Protein AF-A0A545SA65-F1 (afdb_monomer_lite)

Foldseek 3Di:
DPPLPDAFEEEEEAQEPLRVLLVVLLCVLPLSRYQAEYEHLAQWHYFQQVCLLCCLLVVDPRVVGHPDGPVNCVVSNHHYHHNWHWDAAAQVQQWTAIPVGDIDHGQAYEYAPAWAFDQDPAACCPFAQHDARTDVVNSVSLLVCLVPHAEEEEEALEQVSLS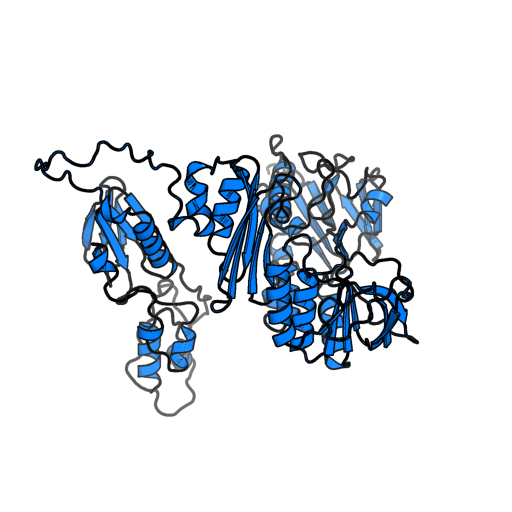NQLSSVSSHHQYEYEHQALFHPVQFDDPVQRVLVVVVSVVSRYHYDYNKAFHHQDDDRHGFKTKIWHDQDPVDDPDDPDDPPDDTDIDIGTHRHYYYRPDIAAPAPRVVNNVWDDDSAQEAEQLQATVRNRYGYAAQRYDYPNDGDPDVVLSSLRSNSNSCVSSVNPPRTDPDDDPDWDQGQRPNKTKTKDARQPQPPQWDWDWDDDVVLSWIKIFIDHPQATGIIMITRDCPQRVVNVVSNVVRPRCVVQVVQVRVHDLRGDPDDPDPDPPPPDDDDDDDDDDAAFEEEEAAFEPQSVVVVVVCVSVVVLVRHAAEYEHLAQDGYFAQVCLVCVVVVDDPVNRDPDDPCVCVVSVHHYHYNWHFDDADPVQQWTATPVGDTDHGPHYHYPHDDADDDPPDVPLDDPPDDRDDDPQQDDDDDPDDDDDSVVVSNVDADDRDVVSVVSVVVRVD

Structure (mmCIF, N/CA/C/O backbone):
data_AF-A0A545SA65-F1
#
_entry.id   AF-A0A545SA65-F1
#
loop_
_atom_site.group_PDB
_atom_site.id
_atom_site.type_symbol
_atom_site.label_atom_id
_atom_site.label_alt_id
_atom_site.label_comp_id
_atom_site.label_asym_id
_atom_site.label_entity_id
_atom_site.label_seq_id
_atom_site.pdbx_PDB_ins_code
_atom_site.Cartn_x
_atom_site.Cartn_y
_atom_site.Cartn_z
_atom_site.occupancy
_atom_site.B_iso_or_equiv
_atom_site.auth_seq_id
_atom_site.auth_comp_id
_atom_site.auth_asym_id
_atom_site.auth_atom_id
_atom_site.pdbx_PDB_model_num
ATOM 1 N N . MET A 1 1 ? -39.501 -15.603 25.870 1.00 40.53 1 MET A N 1
ATOM 2 C CA . MET A 1 1 ? -38.444 -14.652 25.469 1.00 40.53 1 MET A CA 1
ATOM 3 C C . MET A 1 1 ? -37.123 -15.249 25.916 1.00 40.53 1 MET A C 1
ATOM 5 O O . MET A 1 1 ? -36.915 -15.347 27.114 1.00 40.53 1 MET A O 1
ATOM 9 N N . LYS A 1 2 ? -36.313 -15.786 24.993 1.00 40.50 2 LYS A N 1
ATOM 10 C CA . LYS A 1 2 ? -34.945 -16.221 25.317 1.00 40.50 2 LYS A CA 1
ATOM 11 C C . LYS A 1 2 ? -34.132 -14.959 25.614 1.00 40.50 2 LYS A C 1
ATOM 13 O O . LYS A 1 2 ? -34.199 -14.035 24.806 1.00 40.50 2 LYS A O 1
ATOM 18 N N . ASP A 1 3 ? -33.434 -14.923 26.746 1.00 43.12 3 ASP A N 1
ATOM 19 C CA . ASP A 1 3 ? -32.449 -13.887 27.070 1.00 43.12 3 ASP A CA 1
ATOM 20 C C . ASP A 1 3 ? -31.506 -13.718 25.877 1.00 43.12 3 ASP A C 1
ATOM 22 O O . ASP A 1 3 ? -30.729 -14.616 25.544 1.00 43.12 3 ASP A O 1
ATOM 26 N N . ARG A 1 4 ? -31.624 -12.590 25.175 1.00 53.47 4 ARG A N 1
ATOM 27 C CA . ARG A 1 4 ? -30.683 -12.219 24.123 1.00 53.47 4 ARG A CA 1
ATOM 28 C C . ARG A 1 4 ? -29.439 -11.757 24.873 1.00 53.47 4 ARG A C 1
ATOM 30 O O . ARG A 1 4 ? -29.468 -10.687 25.476 1.00 53.47 4 ARG A O 1
ATOM 37 N N . ALA A 1 5 ? -28.407 -12.598 24.928 1.00 63.16 5 ALA A N 1
ATOM 38 C CA . ALA A 1 5 ? -27.134 -12.229 25.538 1.00 63.16 5 ALA A CA 1
ATOM 39 C C . ALA A 1 5 ? -26.707 -10.850 25.002 1.00 63.16 5 ALA A C 1
ATOM 41 O O . ALA A 1 5 ? -26.740 -10.618 23.792 1.00 63.16 5 ALA A O 1
ATOM 42 N N . MET A 1 6 ? -26.399 -9.917 25.906 1.00 82.00 6 MET A N 1
ATOM 43 C CA . MET A 1 6 ? -25.977 -8.561 25.548 1.00 82.00 6 MET A CA 1
ATOM 44 C C . MET A 1 6 ? -24.738 -8.634 24.648 1.00 82.00 6 MET A C 1
ATOM 46 O O . MET A 1 6 ? -23.735 -9.227 25.046 1.00 82.00 6 MET A O 1
ATOM 50 N N . LYS A 1 7 ? -24.810 -8.037 23.449 1.00 91.06 7 LYS A N 1
ATOM 51 C CA . LYS A 1 7 ? -23.665 -7.948 22.531 1.00 91.06 7 LYS A CA 1
ATOM 52 C C . LYS A 1 7 ? -22.521 -7.187 23.209 1.00 91.06 7 LYS A C 1
ATOM 54 O O . LYS A 1 7 ? -22.760 -6.168 23.861 1.00 91.06 7 LYS A O 1
ATOM 59 N N . GLN A 1 8 ? -21.290 -7.662 23.045 1.00 96.62 8 GLN A N 1
ATOM 60 C CA . GLN A 1 8 ? -20.109 -6.953 23.545 1.00 96.62 8 GLN A CA 1
ATOM 61 C C . GLN A 1 8 ? -19.856 -5.692 22.712 1.00 96.62 8 GLN A C 1
ATOM 63 O O . GLN A 1 8 ? -20.129 -5.660 21.516 1.00 96.62 8 GLN A O 1
ATOM 68 N N . ARG A 1 9 ? -19.303 -4.640 23.308 1.00 98.31 9 ARG A N 1
ATOM 69 C CA . ARG A 1 9 ? -18.916 -3.422 22.582 1.00 98.31 9 ARG A CA 1
ATOM 70 C C . ARG A 1 9 ? -17.528 -3.602 21.987 1.00 98.31 9 ARG A C 1
ATOM 72 O O . ARG A 1 9 ? -16.556 -3.750 22.733 1.00 98.31 9 ARG A O 1
ATOM 79 N N . LEU A 1 10 ? -17.439 -3.560 20.664 1.00 98.69 10 LEU A N 1
ATOM 80 C CA . LEU A 1 10 ? -16.177 -3.592 19.935 1.00 98.69 10 LEU A CA 1
ATOM 81 C C . LEU A 1 10 ? -15.942 -2.232 19.289 1.00 98.69 10 LEU A C 1
ATOM 83 O O . LEU A 1 10 ? -16.759 -1.770 18.495 1.00 98.69 10 LEU A O 1
ATOM 87 N N . VAL A 1 11 ? -14.817 -1.605 19.623 1.00 98.88 11 VAL A N 1
ATOM 88 C CA . VAL A 1 11 ? -14.389 -0.369 18.967 1.00 98.88 11 VAL A CA 1
ATOM 89 C C . VAL A 1 11 ? -13.157 -0.636 18.108 1.00 98.88 11 VAL A C 1
ATOM 91 O O . VAL A 1 11 ? -12.195 -1.245 18.571 1.00 98.88 11 VAL A O 1
ATOM 94 N N . VAL A 1 12 ? -13.178 -0.178 16.860 1.00 98.81 12 VAL A N 1
ATOM 95 C CA . VAL A 1 12 ? -12.063 -0.270 15.910 1.00 98.81 12 VAL A CA 1
ATOM 96 C C . VAL A 1 12 ? -11.538 1.138 15.644 1.00 98.81 12 VAL A C 1
ATOM 98 O O . VAL A 1 12 ? -12.274 2.005 15.173 1.00 98.81 12 VAL A O 1
ATOM 101 N N . ILE A 1 13 ? -10.267 1.376 15.964 1.00 98.69 13 ILE A N 1
ATOM 102 C CA . ILE A 1 13 ? -9.577 2.644 15.712 1.00 98.69 13 ILE A CA 1
ATOM 103 C C . ILE A 1 13 ? -8.802 2.517 14.405 1.00 98.69 13 ILE A C 1
ATOM 105 O O . ILE A 1 13 ? -7.748 1.886 14.367 1.00 98.69 13 ILE A O 1
ATOM 109 N N . GLY A 1 14 ? -9.309 3.150 13.356 1.00 97.31 14 GLY A N 1
ATOM 110 C CA . GLY A 1 14 ? -8.767 3.123 12.004 1.00 97.31 14 GLY A CA 1
ATOM 111 C C . GLY A 1 14 ? -9.768 2.533 11.016 1.00 97.31 14 GLY A C 1
ATOM 112 O O . GLY A 1 14 ? -10.135 1.365 11.110 1.00 97.31 14 GLY A O 1
ATOM 113 N N . ASN A 1 15 ? -10.167 3.344 10.033 1.00 96.69 15 ASN A N 1
ATOM 114 C CA . ASN A 1 15 ? -11.094 2.964 8.964 1.00 96.69 15 ASN A CA 1
ATOM 115 C C . ASN A 1 15 ? -10.358 2.538 7.673 1.00 96.69 15 ASN A C 1
ATOM 117 O O . ASN A 1 15 ? -10.772 2.862 6.562 1.00 96.69 15 ASN A O 1
ATOM 121 N N . GLY A 1 16 ? -9.197 1.891 7.818 1.00 95.12 16 GLY A N 1
ATOM 122 C CA . GLY A 1 16 ? -8.347 1.448 6.706 1.00 95.12 16 GLY A CA 1
ATOM 123 C C . GLY A 1 16 ? -8.659 0.024 6.232 1.00 95.12 16 GLY A C 1
ATOM 124 O O . GLY A 1 16 ? -9.406 -0.707 6.877 1.00 95.12 16 GLY A O 1
ATOM 125 N N . MET A 1 17 ? -8.041 -0.391 5.118 1.00 96.06 17 MET A N 1
ATOM 126 C CA . MET A 1 17 ? -8.293 -1.691 4.465 1.00 96.06 17 MET A CA 1
ATOM 127 C C . MET A 1 17 ? -8.157 -2.896 5.413 1.00 96.06 17 MET A C 1
ATOM 129 O O . MET A 1 17 ? -9.016 -3.769 5.412 1.00 96.06 17 MET A O 1
ATOM 133 N N . ALA A 1 18 ? -7.114 -2.942 6.251 1.00 96.50 18 ALA A N 1
ATOM 134 C CA . ALA A 1 18 ? -6.888 -4.069 7.165 1.00 96.50 18 ALA A CA 1
ATOM 135 C C . ALA A 1 18 ? -7.955 -4.157 8.273 1.00 96.50 18 ALA A C 1
ATOM 137 O O . ALA A 1 18 ? -8.490 -5.232 8.543 1.00 96.50 18 ALA A O 1
ATOM 138 N N . GLY A 1 19 ? -8.299 -3.017 8.883 1.00 97.31 19 GLY A N 1
ATOM 139 C CA . GLY A 1 19 ? -9.345 -2.945 9.905 1.00 97.31 19 GLY A CA 1
ATOM 140 C C . GLY A 1 19 ? -10.706 -3.344 9.342 1.00 97.31 19 GLY A C 1
ATOM 141 O O . GLY A 1 19 ? -11.385 -4.187 9.923 1.00 97.31 19 GLY A O 1
ATOM 142 N N . MET A 1 20 ? -11.068 -2.813 8.173 1.00 97.62 20 MET A N 1
ATOM 143 C CA . MET A 1 20 ? -12.355 -3.119 7.550 1.00 97.62 20 MET A CA 1
ATOM 144 C C . MET A 1 20 ? -12.441 -4.548 7.032 1.00 97.62 20 MET A C 1
ATOM 146 O O . MET A 1 20 ? -13.456 -5.199 7.247 1.00 97.62 20 MET A O 1
ATOM 150 N N . ARG A 1 21 ? -11.356 -5.108 6.494 1.00 97.75 21 ARG A N 1
ATOM 151 C CA . ARG A 1 21 ? -11.306 -6.534 6.161 1.00 97.75 21 ARG A CA 1
ATOM 152 C C . ARG A 1 21 ? -11.561 -7.433 7.373 1.00 97.75 21 ARG A C 1
ATOM 154 O O . ARG A 1 21 ? -12.238 -8.460 7.258 1.00 97.75 21 ARG A O 1
ATOM 161 N N . MET A 1 22 ? -10.996 -7.075 8.526 1.00 98.50 22 MET A N 1
ATOM 162 C CA . MET A 1 22 ? -11.230 -7.804 9.773 1.00 98.50 22 MET A CA 1
ATOM 163 C C . MET A 1 22 ? -12.705 -7.697 10.171 1.00 98.50 22 MET A C 1
ATOM 165 O O . MET A 1 22 ? -13.320 -8.719 10.470 1.00 98.50 22 MET A O 1
ATOM 169 N N . VAL A 1 23 ? -13.295 -6.499 10.083 1.00 98.38 23 VAL A N 1
ATOM 170 C CA . VAL A 1 23 ? -14.724 -6.259 10.348 1.00 98.38 23 VAL A CA 1
ATOM 171 C C . VAL A 1 23 ? -15.619 -7.086 9.420 1.00 98.38 23 VAL A C 1
ATOM 173 O O . VAL A 1 23 ? -16.479 -7.806 9.918 1.00 98.38 23 VAL A O 1
ATOM 176 N N . GLU A 1 24 ? -15.398 -7.062 8.102 1.00 97.38 24 GLU A N 1
ATOM 177 C CA . GLU A 1 24 ? -16.138 -7.883 7.129 1.00 97.38 24 GLU A CA 1
ATOM 178 C C . GLU A 1 24 ? -16.101 -9.369 7.502 1.00 97.38 24 GLU A C 1
ATOM 180 O O . GLU A 1 24 ? -17.108 -10.078 7.465 1.00 97.38 24 GLU A O 1
ATOM 185 N N . THR A 1 25 ? -14.910 -9.857 7.848 1.00 98.00 25 THR A N 1
ATOM 186 C CA . THR A 1 25 ? -14.701 -11.266 8.175 1.00 98.00 25 THR A CA 1
ATOM 187 C C . THR A 1 25 ? -15.383 -11.618 9.491 1.00 98.00 25 THR A C 1
ATOM 189 O O . THR A 1 25 ? -16.042 -12.653 9.579 1.00 98.00 25 THR A O 1
ATOM 192 N N . LEU A 1 26 ? -15.309 -10.738 10.487 1.00 98.25 26 LEU A N 1
ATOM 193 C CA . LEU A 1 26 ? -15.972 -10.919 11.771 1.00 98.25 26 LEU A CA 1
ATOM 194 C C . LEU A 1 26 ? -17.498 -10.904 11.637 1.00 98.25 26 LEU A C 1
ATOM 196 O O . LEU A 1 26 ? -18.154 -11.746 12.243 1.00 98.25 26 LEU A O 1
ATOM 200 N N . LEU A 1 27 ? -18.067 -10.021 10.811 1.00 96.88 27 LEU A N 1
ATOM 201 C CA . LEU A 1 27 ? -19.507 -10.002 10.530 1.00 96.88 27 LEU A CA 1
ATOM 202 C C . LEU A 1 27 ? -19.986 -11.323 9.913 1.00 96.88 27 LEU A C 1
ATOM 204 O O . LEU A 1 27 ? -21.069 -11.794 10.254 1.00 96.88 27 LEU A O 1
ATOM 208 N N . ARG A 1 28 ? -19.175 -11.961 9.056 1.00 97.19 28 ARG A N 1
ATOM 209 C CA . ARG A 1 28 ? -19.490 -13.292 8.505 1.00 97.19 28 ARG A CA 1
ATOM 210 C C . ARG A 1 28 ? -19.399 -14.404 9.551 1.00 97.19 28 ARG A C 1
ATOM 212 O O . ARG A 1 28 ? -20.222 -15.314 9.536 1.00 97.19 28 ARG A O 1
ATOM 219 N N . LEU A 1 29 ? -18.394 -14.360 10.426 1.00 97.06 29 LEU A N 1
ATOM 220 C CA . LEU A 1 29 ? -18.131 -15.422 11.405 1.00 97.06 29 LEU A CA 1
ATOM 221 C C . LEU A 1 29 ? -19.031 -15.334 12.647 1.00 97.06 29 LEU A C 1
ATOM 223 O O . LEU A 1 29 ? -19.422 -16.362 13.196 1.00 97.06 29 LEU A O 1
ATOM 227 N N . ALA A 1 30 ? -19.343 -14.121 13.104 1.00 95.50 30 ALA A N 1
ATOM 228 C CA . ALA A 1 30 ? -20.047 -13.863 14.356 1.00 95.50 30 ALA A CA 1
ATOM 229 C C . ALA A 1 30 ? -20.927 -12.589 14.281 1.00 95.50 30 ALA A C 1
ATOM 231 O O . ALA A 1 30 ? -20.698 -11.634 15.031 1.00 95.50 30 ALA A O 1
ATOM 232 N N . PRO A 1 31 ? -21.977 -12.569 13.433 1.00 93.25 31 PRO A N 1
ATOM 233 C CA . PRO A 1 31 ? -22.800 -11.375 13.161 1.00 93.25 31 PRO A CA 1
ATOM 234 C C . PRO A 1 31 ? -23.496 -10.794 14.404 1.00 93.25 31 PRO A C 1
ATOM 236 O O . PRO A 1 31 ? -23.826 -9.609 14.469 1.00 93.25 31 PRO A O 1
ATOM 239 N N . ASP A 1 32 ? -23.722 -11.628 15.421 1.00 92.00 32 ASP A N 1
ATOM 240 C CA . ASP A 1 32 ? -24.424 -11.247 16.643 1.00 92.00 32 ASP A CA 1
ATOM 241 C C . ASP A 1 32 ? -23.532 -11.077 17.876 1.00 92.00 32 ASP A C 1
ATOM 243 O O . ASP A 1 32 ? -24.052 -10.798 18.954 1.00 92.00 32 ASP A O 1
ATOM 247 N N . ALA A 1 33 ? -22.208 -11.192 17.744 1.00 93.94 33 ALA A N 1
ATOM 248 C CA . ALA A 1 33 ? -21.308 -11.105 18.895 1.00 93.94 33 ALA A CA 1
ATOM 249 C C . ALA A 1 33 ? -21.114 -9.670 19.416 1.00 93.94 33 ALA A C 1
ATOM 251 O O . ALA A 1 33 ? -20.970 -9.475 20.628 1.00 93.94 33 ALA A O 1
ATOM 252 N N . TYR A 1 34 ? -21.142 -8.669 18.525 1.00 97.69 34 TYR A N 1
ATOM 253 C CA . TYR A 1 34 ? -20.690 -7.314 18.845 1.00 97.69 34 TYR A CA 1
ATOM 254 C C . TYR A 1 34 ? -21.652 -6.194 18.438 1.00 97.69 34 TYR A C 1
ATOM 256 O O . TYR A 1 34 ? -22.333 -6.268 17.417 1.00 97.69 34 TYR A O 1
ATOM 264 N N . THR A 1 35 ? -21.652 -5.122 19.231 1.00 97.69 35 THR A N 1
ATOM 265 C CA . THR A 1 35 ? -22.094 -3.784 18.825 1.00 97.69 35 THR A CA 1
ATOM 266 C C . THR A 1 35 ? -20.876 -3.023 18.295 1.00 97.69 35 THR A C 1
ATOM 268 O O . THR A 1 35 ? -19.938 -2.749 19.048 1.00 97.69 35 THR A O 1
ATOM 271 N N . MET A 1 36 ? -20.904 -2.773 16.982 1.00 98.06 36 MET A N 1
ATOM 272 C CA . MET A 1 36 ? -19.879 -2.177 16.113 1.00 98.06 36 MET A CA 1
ATOM 273 C C . MET A 1 36 ? -19.651 -0.668 16.304 1.00 98.06 36 MET A C 1
ATOM 275 O O . MET A 1 36 ? -20.577 0.094 16.027 1.00 98.06 36 MET A O 1
ATOM 279 N N . THR A 1 37 ? -18.454 -0.186 16.653 1.00 98.62 37 THR A N 1
ATOM 280 C CA . THR A 1 37 ? -18.077 1.219 16.388 1.00 98.62 37 THR A CA 1
ATOM 281 C C . THR A 1 37 ? -16.729 1.310 15.683 1.00 98.62 37 THR A C 1
ATOM 283 O O . THR A 1 37 ? -15.742 0.757 16.160 1.00 98.62 37 THR A O 1
ATOM 286 N N . VAL A 1 38 ? -16.673 2.033 14.567 1.00 98.62 38 VAL A N 1
ATOM 287 C CA . VAL A 1 38 ? -15.447 2.315 13.808 1.00 98.62 38 VAL A CA 1
ATOM 288 C C . VAL A 1 38 ? -15.162 3.809 13.886 1.00 98.62 38 VAL A C 1
ATOM 290 O O . VAL A 1 38 ? -16.056 4.627 13.685 1.00 98.62 38 VAL A O 1
ATOM 293 N N . ILE A 1 39 ? -13.919 4.174 14.188 1.00 98.38 39 ILE A N 1
ATOM 294 C CA . ILE A 1 39 ? -13.473 5.568 14.277 1.00 98.38 39 ILE A CA 1
ATOM 295 C C . ILE A 1 39 ? -12.325 5.766 13.293 1.00 98.38 39 ILE A C 1
ATOM 297 O O . ILE A 1 39 ? -11.331 5.042 13.360 1.00 98.38 39 ILE A O 1
ATOM 301 N N . GLY A 1 40 ? -12.445 6.728 12.382 1.00 96.56 40 GLY A N 1
ATOM 302 C CA . GLY A 1 40 ? -11.424 7.041 11.383 1.00 96.56 40 GLY A CA 1
ATOM 303 C C . GLY A 1 40 ? -11.158 8.538 11.311 1.00 96.56 40 GLY A C 1
ATOM 304 O O . GLY A 1 40 ? -12.096 9.328 11.303 1.00 96.56 40 GLY A O 1
ATOM 305 N N . SER A 1 41 ? -9.883 8.921 11.219 1.00 95.69 41 SER A N 1
ATOM 306 C CA . SER A 1 41 ? -9.470 10.329 11.146 1.00 95.69 41 SER A CA 1
ATOM 307 C C . SER A 1 41 ? -9.806 10.992 9.810 1.00 95.69 41 SER A C 1
ATOM 309 O O . SER A 1 41 ? -9.902 12.209 9.748 1.00 95.69 41 SER A O 1
ATOM 311 N N . GLU A 1 42 ? -9.995 10.211 8.745 1.00 95.00 42 GLU A N 1
ATOM 312 C CA . GLU A 1 42 ? -10.393 10.728 7.433 1.00 95.00 42 GLU A CA 1
ATOM 313 C C . GLU A 1 42 ? -11.923 10.920 7.375 1.00 95.00 42 GLU A C 1
ATOM 315 O O . GLU A 1 42 ? -12.661 10.047 7.850 1.00 95.00 42 GLU A O 1
ATOM 320 N N . PRO A 1 43 ? -12.437 12.023 6.795 1.00 92.94 43 PRO A N 1
ATOM 321 C CA . PRO A 1 43 ? -13.865 12.363 6.779 1.00 92.94 43 PRO A CA 1
ATOM 322 C C . PRO A 1 43 ? -14.642 11.614 5.680 1.00 92.94 43 PRO A C 1
ATOM 324 O O . PRO A 1 43 ? -15.452 12.198 4.964 1.00 92.94 43 PRO A O 1
ATOM 327 N N . ARG A 1 44 ? -14.362 10.320 5.496 1.00 90.81 44 ARG A N 1
ATOM 328 C CA . ARG A 1 44 ? -14.860 9.511 4.374 1.00 90.81 44 ARG A CA 1
ATOM 329 C C . ARG A 1 44 ? -14.984 8.025 4.733 1.00 90.81 44 ARG A C 1
ATOM 331 O O . ARG A 1 44 ? -14.473 7.570 5.759 1.00 90.81 44 ARG A O 1
ATOM 338 N N . GLY A 1 45 ? -15.688 7.284 3.874 1.00 91.06 45 GLY A N 1
ATOM 339 C CA . GLY A 1 45 ? -15.787 5.822 3.933 1.00 91.06 45 GLY A CA 1
ATOM 340 C C . GLY A 1 45 ? -14.442 5.123 3.701 1.00 91.06 45 GLY A C 1
ATOM 341 O O . GLY A 1 45 ? -13.404 5.764 3.520 1.00 91.06 45 GLY A O 1
ATOM 342 N N . ASN A 1 46 ? -14.450 3.793 3.719 1.00 94.69 46 ASN A N 1
ATOM 343 C CA . ASN A 1 46 ? -13.246 3.001 3.486 1.00 94.69 46 ASN A CA 1
ATOM 344 C C . ASN A 1 46 ? -12.967 2.846 1.987 1.00 94.69 46 ASN A C 1
ATOM 346 O O . ASN A 1 46 ? -13.877 2.613 1.195 1.00 94.69 46 ASN A O 1
ATOM 350 N N . TYR A 1 47 ? -11.696 2.932 1.601 1.00 95.88 47 TYR A N 1
ATOM 351 C CA . TYR A 1 47 ? -11.270 2.860 0.208 1.00 95.88 47 TYR A CA 1
ATOM 352 C C . TYR A 1 47 ? -9.938 2.124 0.047 1.00 95.88 47 TYR A C 1
ATOM 354 O O . TYR A 1 47 ? -9.158 1.949 0.992 1.00 95.88 47 TYR A O 1
ATOM 362 N N . ASN A 1 48 ? -9.676 1.688 -1.180 1.00 94.94 48 ASN A N 1
ATOM 363 C CA . ASN A 1 48 ? -8.450 1.028 -1.576 1.00 94.94 48 ASN A CA 1
ATOM 364 C C . ASN A 1 48 ? -7.344 2.060 -1.823 1.00 94.94 48 ASN A C 1
ATOM 366 O O . ASN A 1 48 ? -7.214 2.623 -2.910 1.00 94.94 48 ASN A O 1
ATOM 370 N N . ARG A 1 49 ? -6.510 2.268 -0.803 1.00 93.19 49 ARG A N 1
ATOM 371 C CA . ARG A 1 49 ? -5.401 3.235 -0.808 1.00 93.19 49 ARG A CA 1
ATOM 372 C C . ARG A 1 49 ? -4.355 2.974 -1.900 1.00 93.19 49 ARG A C 1
ATOM 374 O O . ARG A 1 49 ? -3.672 3.900 -2.317 1.00 93.19 49 ARG A O 1
ATOM 381 N N . ILE A 1 50 ? -4.246 1.740 -2.392 1.00 89.88 50 ILE A N 1
ATOM 382 C CA . ILE A 1 50 ? -3.319 1.363 -3.475 1.00 89.88 50 ILE A CA 1
ATOM 383 C C . ILE A 1 50 ? -3.717 2.048 -4.788 1.00 89.88 50 ILE A C 1
ATOM 385 O O . ILE A 1 50 ? -2.872 2.326 -5.632 1.00 89.88 50 ILE A O 1
ATOM 389 N N . LEU A 1 51 ? -5.006 2.354 -4.958 1.00 93.06 51 LEU A N 1
ATOM 390 C CA . LEU A 1 51 ? -5.527 2.983 -6.167 1.00 93.06 51 LEU A CA 1
ATOM 391 C C . LEU A 1 51 ? -5.374 4.512 -6.178 1.00 93.06 51 LEU A C 1
ATOM 393 O O . LEU A 1 51 ? -5.751 5.137 -7.166 1.00 93.06 51 LEU A O 1
ATOM 397 N N . LEU A 1 52 ? -4.786 5.121 -5.140 1.00 95.31 52 LEU A N 1
ATOM 398 C CA . LEU A 1 52 ? -4.556 6.568 -5.111 1.00 95.31 52 LEU A CA 1
ATOM 399 C C . LEU A 1 52 ? -3.546 7.036 -6.168 1.00 95.31 52 LEU A C 1
ATOM 401 O O . LEU A 1 52 ? -3.704 8.136 -6.687 1.00 95.31 52 LEU A O 1
ATOM 405 N N . SER A 1 53 ? -2.557 6.216 -6.541 1.00 92.75 53 SER A N 1
ATOM 406 C CA . SER A 1 53 ? -1.639 6.539 -7.645 1.00 92.75 53 SER A CA 1
ATOM 407 C C . SER A 1 53 ? -2.386 6.704 -8.988 1.00 92.75 53 SER A C 1
ATOM 409 O O . SER A 1 53 ? -2.253 7.760 -9.610 1.00 92.75 53 SER A O 1
ATOM 411 N N . PRO A 1 54 ? -3.246 5.753 -9.417 1.00 92.50 54 PRO A N 1
ATOM 412 C CA . PRO A 1 54 ? -4.156 5.954 -10.550 1.00 92.50 54 PRO A CA 1
ATOM 413 C C . PRO A 1 54 ? -5.081 7.174 -10.434 1.00 92.50 54 PRO A C 1
ATOM 415 O O . PRO A 1 54 ? -5.308 7.860 -11.430 1.00 92.50 54 PRO A O 1
ATOM 418 N N . VAL A 1 55 ? -5.606 7.477 -9.239 1.00 96.19 55 VAL A N 1
ATOM 419 C CA . VAL A 1 55 ? -6.448 8.674 -9.029 1.00 96.19 55 VAL A CA 1
ATOM 420 C C . VAL A 1 55 ? -5.642 9.951 -9.267 1.00 96.19 55 VAL A C 1
ATOM 422 O O . VAL A 1 55 ? -6.058 10.834 -10.024 1.00 96.19 55 VAL A O 1
ATOM 425 N N . LEU A 1 56 ? -4.439 10.032 -8.698 1.00 96.94 56 LEU A N 1
ATOM 426 C CA . LEU A 1 56 ? -3.523 11.141 -8.937 1.00 96.94 56 LEU A CA 1
ATOM 427 C C . LEU A 1 56 ? -3.188 11.268 -10.429 1.00 96.94 56 LEU A C 1
ATOM 429 O O . LEU A 1 56 ? -3.203 12.379 -10.955 1.00 96.94 56 LEU A O 1
ATOM 433 N N . ALA A 1 57 ? -2.973 10.155 -11.134 1.00 93.69 57 ALA A N 1
ATOM 434 C CA . ALA A 1 57 ? -2.702 10.144 -12.574 1.00 93.69 57 ALA A CA 1
ATOM 435 C C . ALA A 1 57 ? -3.920 10.535 -13.435 1.00 93.69 57 ALA A C 1
ATOM 437 O O . ALA A 1 57 ? -3.748 10.937 -14.584 1.00 93.69 57 ALA A O 1
ATOM 438 N N . GLY A 1 58 ? -5.136 10.469 -12.882 1.00 93.69 58 GLY A N 1
ATOM 439 C CA . GLY A 1 58 ? -6.387 10.712 -13.610 1.00 93.69 58 GLY A CA 1
ATOM 440 C C . GLY A 1 58 ? -6.883 9.503 -14.400 1.00 93.69 58 GLY A C 1
ATOM 441 O O . GLY A 1 58 ? -7.696 9.659 -15.302 1.00 93.69 58 GLY A O 1
ATOM 442 N N . GLU A 1 59 ? -6.385 8.310 -14.076 1.00 92.19 59 GLU A N 1
ATOM 443 C CA . GLU A 1 59 ? -6.792 7.035 -14.683 1.00 92.19 59 GLU A CA 1
ATOM 444 C C . GLU A 1 59 ? -8.019 6.427 -13.986 1.00 92.19 59 GLU A C 1
ATOM 446 O O . GLU A 1 59 ? -8.675 5.543 -14.535 1.00 92.19 59 GLU A O 1
ATOM 451 N N . LYS A 1 60 ? -8.315 6.876 -12.761 1.00 93.12 60 LYS A N 1
ATOM 452 C CA . LYS A 1 60 ? -9.469 6.458 -11.960 1.00 93.12 60 LYS A CA 1
ATOM 453 C C . LYS A 1 60 ? -10.096 7.647 -11.254 1.00 93.12 60 LYS A C 1
ATOM 455 O O . LYS A 1 60 ? -9.382 8.552 -10.819 1.00 93.12 60 LYS A O 1
ATOM 460 N N . GLU A 1 61 ? -11.405 7.590 -11.059 1.00 94.75 61 GLU A N 1
ATOM 461 C CA . GLU A 1 61 ? -12.086 8.494 -10.140 1.00 94.75 61 GLU A CA 1
ATOM 462 C C . GLU A 1 61 ? -11.947 7.977 -8.704 1.00 94.75 61 GLU A C 1
ATOM 464 O O . GLU A 1 61 ? -11.849 6.771 -8.464 1.00 94.75 61 GLU A O 1
ATOM 469 N N . PHE A 1 62 ? -11.958 8.875 -7.713 1.00 94.00 62 PHE A N 1
ATOM 470 C CA . PHE A 1 62 ? -11.871 8.460 -6.305 1.00 94.00 62 PHE A CA 1
ATOM 471 C C . PHE A 1 62 ? -13.018 7.514 -5.911 1.00 94.00 62 PHE A C 1
ATOM 473 O O . PHE A 1 62 ? -12.803 6.567 -5.152 1.00 94.00 62 PHE A O 1
ATOM 480 N N . ALA A 1 63 ? -14.214 7.728 -6.465 1.00 93.56 63 ALA A N 1
ATOM 481 C CA . ALA A 1 63 ? -15.380 6.882 -6.222 1.00 93.56 63 ALA A CA 1
ATOM 482 C C . ALA A 1 63 ? -15.121 5.401 -6.563 1.00 93.56 63 ALA A C 1
ATOM 484 O O . ALA A 1 63 ? -15.564 4.527 -5.822 1.00 93.56 63 ALA A O 1
ATOM 485 N N . ASP A 1 64 ? -14.315 5.116 -7.593 1.00 93.06 64 ASP A N 1
ATOM 486 C CA . ASP A 1 64 ? -13.948 3.750 -8.003 1.00 93.06 64 ASP A CA 1
ATOM 487 C C . ASP A 1 64 ? -12.995 3.057 -7.018 1.00 93.06 64 ASP A C 1
ATOM 489 O O . ASP A 1 64 ? -12.656 1.881 -7.181 1.00 93.06 64 ASP A O 1
ATOM 493 N N . THR A 1 65 ? -12.495 3.792 -6.024 1.00 94.00 65 THR A N 1
ATOM 494 C CA . THR A 1 65 ? -11.616 3.257 -4.981 1.00 94.00 65 THR A CA 1
ATOM 495 C C . THR A 1 65 ? -12.375 2.876 -3.716 1.00 94.00 65 THR A C 1
ATOM 497 O O . THR A 1 65 ? -11.808 2.168 -2.882 1.00 94.00 65 THR A O 1
ATOM 500 N N . LEU A 1 66 ? -13.629 3.318 -3.556 1.00 94.56 66 LEU A N 1
ATOM 501 C CA . LEU A 1 66 ? -14.435 3.027 -2.373 1.00 94.56 66 LEU A CA 1
ATOM 502 C C . LEU A 1 66 ? -14.653 1.514 -2.244 1.00 94.56 66 LEU A C 1
ATOM 504 O O . LEU A 1 66 ? -15.116 0.848 -3.165 1.00 94.56 66 LEU A O 1
ATOM 508 N N . LEU A 1 67 ? -14.300 0.976 -1.079 1.00 94.00 67 LEU A N 1
ATOM 509 C CA . LEU A 1 67 ? -14.583 -0.406 -0.691 1.00 94.00 67 LEU A CA 1
ATOM 510 C C . LEU A 1 67 ? -15.917 -0.467 0.053 1.00 94.00 67 LEU A C 1
ATOM 512 O O . LEU A 1 67 ? -16.745 -1.335 -0.216 1.00 94.00 67 LEU A O 1
ATOM 516 N N . HIS A 1 68 ? -16.130 0.497 0.952 1.00 93.56 68 HIS A N 1
ATOM 517 C CA . HIS A 1 68 ? -17.378 0.701 1.673 1.00 93.56 68 HIS A CA 1
ATOM 518 C C . HIS A 1 68 ? -17.699 2.192 1.707 1.00 93.56 68 HIS A C 1
ATOM 520 O O . HIS A 1 68 ? -16.931 2.993 2.256 1.00 93.56 68 HIS A O 1
ATOM 526 N N . ASP A 1 69 ? -18.841 2.556 1.133 1.00 87.44 69 ASP A N 1
ATOM 527 C CA . ASP A 1 69 ? -19.434 3.871 1.340 1.00 87.44 69 ASP A CA 1
ATOM 528 C C . ASP A 1 69 ? -19.977 4.007 2.774 1.00 87.44 69 ASP A C 1
ATOM 530 O O . ASP A 1 69 ? -19.897 3.087 3.587 1.00 87.44 69 ASP A O 1
ATOM 534 N N . VAL A 1 70 ? -20.479 5.194 3.119 1.00 86.75 70 VAL A N 1
ATOM 535 C CA . VAL A 1 70 ? -21.017 5.463 4.463 1.00 86.75 70 VAL A CA 1
ATOM 536 C C . VAL A 1 70 ? -22.264 4.610 4.746 1.00 86.75 70 VAL A C 1
ATOM 538 O O . VAL A 1 70 ? -22.429 4.136 5.873 1.00 86.75 70 VAL A O 1
ATOM 541 N N . ASP A 1 71 ? -23.082 4.350 3.726 1.00 90.44 71 ASP A N 1
ATOM 542 C CA . ASP A 1 71 ? -24.342 3.607 3.832 1.00 90.44 71 ASP A CA 1
ATOM 543 C C . ASP A 1 71 ? -24.108 2.134 4.205 1.00 90.44 71 ASP A C 1
ATOM 545 O O . ASP A 1 71 ? -24.876 1.545 4.973 1.00 90.44 71 ASP A O 1
ATOM 549 N N . TRP A 1 72 ? -22.998 1.542 3.751 1.00 95.06 72 TRP A N 1
ATOM 550 C CA . TRP A 1 72 ? -22.601 0.183 4.117 1.00 95.06 72 TRP A CA 1
ATOM 551 C C . TRP A 1 72 ? -22.476 -0.015 5.636 1.00 95.06 72 TRP A C 1
ATOM 553 O O . TRP A 1 72 ? -22.842 -1.075 6.155 1.00 95.06 72 TRP A O 1
ATOM 563 N N . TYR A 1 73 ? -21.990 0.988 6.374 1.00 96.19 73 TYR A N 1
ATOM 564 C CA . TYR A 1 73 ? -21.831 0.885 7.828 1.00 96.19 73 TYR A CA 1
ATOM 565 C C . TYR A 1 73 ? -23.189 0.819 8.521 1.00 96.19 73 TYR A C 1
ATOM 567 O O . TYR A 1 73 ? -23.405 -0.060 9.359 1.00 96.19 73 TYR A O 1
ATOM 575 N N . GLU A 1 74 ? -24.122 1.692 8.134 1.00 93.88 74 GLU A N 1
ATOM 576 C CA . GLU A 1 74 ? -25.481 1.696 8.675 1.00 93.88 74 GLU A CA 1
ATOM 577 C C . GLU A 1 74 ? -26.207 0.383 8.357 1.00 93.88 74 GLU A C 1
ATOM 579 O O . GLU A 1 74 ? -26.774 -0.241 9.259 1.00 93.88 74 GLU A O 1
ATOM 584 N N . ALA A 1 75 ? -26.096 -0.104 7.116 1.00 95.19 75 ALA A N 1
ATOM 585 C CA . ALA A 1 75 ? -26.692 -1.368 6.681 1.00 95.19 75 ALA A CA 1
ATOM 586 C C . ALA A 1 75 ? -26.202 -2.585 7.491 1.00 95.19 75 ALA A C 1
ATOM 588 O O . ALA A 1 75 ? -26.945 -3.552 7.669 1.00 95.19 75 ALA A O 1
ATOM 589 N N . ASN A 1 76 ? -24.977 -2.532 8.022 1.00 95.75 76 ASN A N 1
ATOM 590 C CA . ASN A 1 76 ? -24.391 -3.583 8.858 1.00 95.75 76 ASN A CA 1
ATOM 591 C C . ASN A 1 76 ? -24.498 -3.301 10.369 1.00 95.75 76 ASN A C 1
ATOM 593 O O . ASN A 1 76 ? -23.933 -4.039 11.179 1.00 95.75 76 ASN A O 1
ATOM 597 N N . GLY A 1 77 ? -25.221 -2.252 10.779 1.00 95.38 77 GLY A N 1
ATOM 598 C CA . GLY A 1 77 ? -25.379 -1.886 12.189 1.00 95.38 77 GLY A CA 1
ATOM 599 C C . GLY A 1 77 ? -24.077 -1.419 12.852 1.00 95.38 77 GLY A C 1
ATOM 600 O O . GLY A 1 77 ? -23.905 -1.586 14.063 1.00 95.38 77 GLY A O 1
ATOM 601 N N . ILE A 1 78 ? -23.153 -0.858 12.071 1.00 97.94 78 ILE A N 1
ATOM 602 C CA . ILE A 1 78 ? -21.884 -0.301 12.536 1.00 97.94 78 ILE A CA 1
ATOM 603 C C . ILE A 1 78 ? -22.027 1.213 12.680 1.00 97.94 78 ILE A C 1
ATOM 605 O O . ILE A 1 78 ? -22.382 1.918 11.741 1.00 97.94 78 ILE A O 1
ATOM 609 N N . THR A 1 79 ? -21.686 1.742 13.854 1.00 97.75 79 THR A N 1
ATOM 610 C CA . THR A 1 79 ? -21.562 3.193 14.046 1.00 97.75 79 THR A CA 1
ATOM 611 C C . THR A 1 79 ? -20.212 3.671 13.513 1.00 97.75 79 THR A C 1
ATOM 613 O O . THR A 1 79 ? -19.175 3.288 14.054 1.00 97.75 79 THR A O 1
ATOM 616 N N . LEU A 1 80 ? -20.210 4.510 12.475 1.00 97.62 80 LEU A N 1
ATOM 617 C CA . LEU A 1 80 ? -19.001 5.146 11.944 1.00 97.62 80 LEU A CA 1
ATOM 618 C C . LEU A 1 80 ? -18.846 6.574 12.489 1.00 97.62 80 LEU A C 1
ATOM 620 O O . LEU A 1 80 ? -19.722 7.418 12.318 1.00 97.62 80 LEU A O 1
ATOM 624 N N . HIS A 1 81 ? -17.689 6.863 13.080 1.00 97.38 81 HIS A N 1
ATOM 625 C CA . HIS A 1 81 ? -17.222 8.217 13.375 1.00 97.38 81 HIS A CA 1
ATOM 626 C C . HIS A 1 81 ? -16.080 8.577 12.413 1.00 97.38 81 HIS A C 1
ATOM 628 O O . HIS A 1 81 ? -14.912 8.314 12.703 1.00 97.38 81 HIS A O 1
ATOM 634 N N . ALA A 1 82 ? -16.431 9.137 11.253 1.00 95.19 82 ALA A N 1
ATOM 635 C CA . ALA A 1 82 ? -15.483 9.625 10.249 1.00 95.19 82 ALA A CA 1
ATOM 636 C C . ALA A 1 82 ? -15.017 11.057 10.566 1.00 95.19 82 ALA A C 1
ATOM 638 O O . ALA A 1 82 ? -15.781 11.848 11.120 1.00 95.19 82 ALA A O 1
ATOM 639 N N . GLY A 1 83 ? -13.779 11.395 10.203 1.00 96.06 83 GLY A N 1
ATOM 640 C CA . GLY A 1 83 ? -13.172 12.694 10.513 1.00 96.06 83 GLY A CA 1
ATOM 641 C C . GLY A 1 83 ? -12.849 12.885 11.999 1.00 96.06 83 GLY A C 1
ATOM 642 O O . GLY A 1 83 ? -12.785 14.018 12.467 1.00 96.06 83 GLY A O 1
ATOM 643 N N . VAL A 1 84 ? -12.717 11.794 12.759 1.00 97.19 84 VAL A N 1
ATOM 644 C CA . VAL A 1 84 ? -12.540 11.811 14.217 1.00 97.19 84 VAL A CA 1
ATOM 645 C C . VAL A 1 84 ? -11.263 11.072 14.588 1.00 97.19 84 VAL A C 1
ATOM 647 O O . VAL A 1 84 ? -11.081 9.906 14.231 1.00 97.19 84 VAL A O 1
ATOM 650 N N . SER A 1 85 ? -10.387 11.723 15.351 1.00 97.62 85 SER A N 1
ATOM 651 C CA . SER A 1 85 ? -9.133 11.116 15.805 1.00 97.62 85 SER A CA 1
ATOM 652 C C . SER A 1 85 ? -9.217 10.726 17.274 1.00 97.62 85 SER A C 1
ATOM 654 O O . SER A 1 85 ? -9.500 11.553 18.139 1.00 97.62 85 SER A O 1
ATOM 656 N N . VAL A 1 86 ? -8.921 9.462 17.587 1.00 98.50 86 VAL A N 1
ATOM 657 C CA . VAL A 1 86 ? -8.772 9.023 18.982 1.00 98.50 86 VAL A CA 1
ATOM 658 C C . VAL A 1 86 ? -7.465 9.577 19.543 1.00 98.50 86 VAL A C 1
ATOM 660 O O . VAL A 1 86 ? -6.395 9.338 18.990 1.00 98.50 86 VAL A O 1
ATOM 663 N N . THR A 1 87 ? -7.554 10.302 20.655 1.00 98.12 87 THR A N 1
ATOM 664 C CA . THR A 1 87 ? -6.429 11.017 21.275 1.00 98.12 87 THR A CA 1
ATOM 665 C C . THR A 1 87 ? -5.919 10.341 22.543 1.00 98.12 87 THR A C 1
ATOM 667 O O . THR A 1 87 ? -4.759 10.529 22.905 1.00 98.12 87 THR A O 1
ATOM 670 N N . ALA A 1 88 ? -6.746 9.538 23.218 1.00 98.38 88 ALA A N 1
ATOM 671 C CA . ALA A 1 88 ? -6.343 8.817 24.423 1.00 98.38 88 ALA A CA 1
ATOM 672 C C . ALA A 1 88 ? -7.123 7.510 24.616 1.00 98.38 88 ALA A C 1
ATOM 674 O O . ALA A 1 88 ? -8.303 7.417 24.274 1.00 98.38 88 ALA A O 1
ATOM 675 N N . ILE A 1 89 ? -6.469 6.525 25.237 1.00 98.75 89 ILE A N 1
ATOM 676 C CA . ILE A 1 89 ? -7.075 5.272 25.702 1.00 98.75 89 ILE A CA 1
ATOM 677 C C . ILE A 1 89 ? -6.788 5.136 27.199 1.00 98.75 89 ILE A C 1
ATOM 679 O O . ILE A 1 89 ? -5.630 5.112 27.613 1.00 98.75 89 ILE A O 1
ATOM 683 N N . ASP A 1 90 ? -7.838 5.002 28.003 1.00 98.31 90 ASP A N 1
ATOM 684 C CA . ASP A 1 90 ? -7.757 4.598 29.404 1.00 98.31 90 ASP A CA 1
ATOM 685 C C . ASP A 1 90 ? -8.058 3.098 29.503 1.00 98.31 90 ASP A C 1
ATOM 687 O O . ASP A 1 90 ? -9.200 2.650 29.362 1.00 98.31 90 ASP A O 1
ATOM 691 N N . ARG A 1 91 ? -7.006 2.310 29.728 1.00 98.38 91 ARG A N 1
ATOM 692 C CA . ARG A 1 91 ? -7.079 0.845 29.827 1.00 98.38 91 ARG A CA 1
ATOM 693 C C . ARG A 1 91 ? -7.755 0.368 31.106 1.00 98.38 91 ARG A C 1
ATOM 695 O O . ARG A 1 91 ? -8.454 -0.641 31.082 1.00 98.38 91 ARG A O 1
ATOM 702 N N . ALA A 1 92 ? -7.573 1.091 32.211 1.00 97.25 92 ALA A N 1
ATOM 703 C CA . ALA A 1 92 ? -8.142 0.711 33.499 1.00 97.25 92 ALA A CA 1
ATOM 704 C C . ALA A 1 92 ? -9.663 0.901 33.493 1.00 97.25 92 ALA A C 1
ATOM 706 O O . ALA A 1 92 ? -10.401 0.015 33.925 1.00 97.25 92 ALA A O 1
ATOM 707 N N . ALA A 1 93 ? -10.132 2.023 32.942 1.00 97.62 93 ALA A N 1
ATOM 708 C CA . ALA A 1 93 ? -11.556 2.297 32.776 1.00 97.62 93 ALA A CA 1
ATOM 709 C C . ALA A 1 93 ? -12.174 1.617 31.538 1.00 97.62 93 ALA A C 1
ATOM 711 O O . ALA A 1 93 ? -13.396 1.612 31.401 1.00 97.62 93 ALA A O 1
ATOM 712 N N . ARG A 1 94 ? -11.349 1.069 30.631 1.00 98.44 94 ARG A N 1
ATOM 713 C CA . ARG A 1 94 ? -11.735 0.584 29.292 1.00 98.44 94 ARG A CA 1
ATOM 714 C C . ARG A 1 94 ? -12.544 1.615 28.510 1.00 98.44 94 ARG A C 1
ATOM 716 O O . ARG A 1 94 ? -13.634 1.346 28.001 1.00 98.44 94 ARG A O 1
ATOM 723 N N . THR A 1 95 ? -12.000 2.825 28.443 1.00 98.69 95 THR A N 1
ATOM 724 C CA . THR A 1 95 ? -12.583 3.935 27.687 1.00 98.69 95 THR A CA 1
ATOM 725 C C . THR A 1 95 ? -11.566 4.560 26.746 1.00 98.69 95 THR A C 1
ATOM 727 O O . THR A 1 95 ? -10.359 4.431 26.939 1.00 98.69 95 THR A O 1
ATOM 730 N N . LEU A 1 96 ? -12.048 5.234 25.711 1.00 98.50 96 LEU A N 1
ATOM 731 C CA . LEU A 1 96 ? -11.247 6.075 24.831 1.00 98.50 96 LEU A CA 1
ATOM 732 C C . LEU A 1 96 ? -11.845 7.474 24.744 1.00 98.50 96 LEU A C 1
ATOM 734 O O . LEU A 1 96 ? -13.039 7.656 25.000 1.00 98.50 96 LEU A O 1
ATOM 738 N N . ARG A 1 97 ? -11.015 8.442 24.359 1.00 98.50 97 ARG A N 1
ATOM 739 C CA . ARG A 1 97 ? -11.408 9.825 24.071 1.00 98.50 97 ARG A CA 1
ATOM 740 C C . ARG A 1 97 ? -10.925 10.235 22.689 1.00 98.50 97 ARG A C 1
ATOM 742 O O . ARG A 1 97 ? -9.823 9.857 22.294 1.00 98.50 97 ARG A O 1
ATOM 749 N N . ALA A 1 98 ? -11.731 11.023 21.994 1.00 98.12 98 ALA A N 1
ATOM 750 C CA . ALA A 1 98 ? -11.389 11.609 20.706 1.00 98.12 98 ALA A CA 1
ATOM 751 C C . ALA A 1 98 ? -11.229 13.135 20.774 1.00 98.12 98 ALA A C 1
ATOM 753 O O . ALA A 1 98 ? -11.586 13.775 21.767 1.00 98.12 98 ALA A O 1
ATOM 754 N N . ASP A 1 99 ? -10.675 13.706 19.709 1.00 97.56 99 ASP A N 1
ATOM 755 C CA . ASP A 1 99 ? -10.440 15.142 19.510 1.00 97.56 99 ASP A CA 1
ATOM 756 C C . ASP A 1 99 ? -11.715 16.000 19.568 1.00 97.56 99 ASP A C 1
ATOM 758 O O . ASP A 1 99 ? -11.695 17.103 20.111 1.00 97.56 99 ASP A O 1
ATOM 762 N N . ASN A 1 100 ? -12.844 15.473 19.101 1.00 96.38 100 ASN A N 1
ATOM 763 C CA . ASN A 1 100 ? -14.149 16.133 19.144 1.00 96.38 100 ASN A CA 1
ATOM 764 C C . ASN A 1 100 ? -14.882 16.002 20.499 1.00 96.38 100 ASN A C 1
ATOM 766 O O . ASN A 1 100 ? -16.050 16.373 20.614 1.00 96.38 100 ASN A O 1
ATOM 770 N N . GLY A 1 101 ? -14.225 15.447 21.524 1.00 96.25 101 GLY A N 1
ATOM 771 C CA . GLY A 1 101 ? -14.794 15.241 22.858 1.00 96.25 101 GLY A CA 1
ATOM 772 C C . GLY A 1 101 ? -15.606 13.952 23.030 1.00 96.25 101 GLY A C 1
ATOM 773 O O . GLY A 1 101 ? -16.037 13.667 24.151 1.00 96.25 101 GLY A O 1
ATOM 774 N N . LEU A 1 102 ? -15.781 13.146 21.974 1.00 97.00 102 LEU A N 1
ATOM 775 C CA . LEU A 1 102 ? -16.390 11.818 22.060 1.00 97.00 102 LEU A CA 1
ATOM 776 C C . LEU A 1 102 ? -15.637 10.955 23.080 1.00 97.00 102 LEU A C 1
ATOM 778 O O . LEU A 1 102 ? -14.409 10.868 23.063 1.00 97.00 102 LEU A O 1
ATOM 782 N N . SER A 1 103 ? -16.389 10.295 23.959 1.00 97.94 103 SER A N 1
ATOM 783 C CA . SER A 1 103 ? -15.867 9.343 24.935 1.00 97.94 103 SER A CA 1
ATOM 784 C C . SER A 1 103 ? -16.665 8.052 24.833 1.00 97.94 103 SER A C 1
ATOM 786 O O . SER A 1 103 ? -17.882 8.067 25.010 1.00 97.94 103 SER A O 1
ATOM 788 N N . LEU A 1 104 ? -15.988 6.936 24.571 1.00 98.12 104 LEU A N 1
ATOM 789 C CA . LEU A 1 104 ? -16.628 5.632 24.382 1.00 98.12 104 LEU A CA 1
ATOM 790 C C . LEU A 1 104 ? -16.007 4.595 25.304 1.00 98.12 104 LEU A C 1
ATOM 792 O O . LEU A 1 104 ? -14.794 4.559 25.485 1.00 98.12 104 LEU A O 1
ATOM 796 N N . ALA A 1 105 ? -16.851 3.743 25.875 1.00 98.31 105 ALA A N 1
ATOM 797 C CA . ALA A 1 105 ? -16.424 2.573 26.625 1.00 98.31 105 ALA A CA 1
ATOM 798 C C . ALA A 1 105 ? -16.429 1.343 25.711 1.00 98.31 105 ALA A C 1
ATOM 800 O O . ALA A 1 105 ? -17.334 1.190 24.888 1.00 98.31 105 ALA A O 1
ATOM 801 N N . TYR A 1 106 ? -15.447 0.464 25.877 1.00 98.62 106 TYR A N 1
ATOM 802 C CA . TYR A 1 106 ? -15.270 -0.728 25.053 1.00 98.62 106 TYR A CA 1
ATOM 803 C C . TYR A 1 106 ? -15.140 -1.987 25.913 1.00 98.62 106 TYR A C 1
ATOM 805 O O . TYR A 1 106 ? -14.645 -1.945 27.038 1.00 98.62 106 TYR A O 1
ATOM 813 N N . ASP A 1 107 ? -15.566 -3.123 25.366 1.00 98.50 107 ASP A N 1
ATOM 814 C CA . ASP A 1 107 ? -15.263 -4.443 25.929 1.00 98.50 107 ASP A CA 1
ATOM 815 C C . ASP A 1 107 ? -14.083 -5.077 25.181 1.00 98.50 107 ASP A C 1
ATOM 817 O O . ASP A 1 107 ? -13.241 -5.734 25.795 1.00 98.50 107 ASP A O 1
ATOM 821 N N . ARG A 1 108 ? -13.983 -4.804 23.871 1.00 98.62 108 ARG A N 1
ATOM 822 C CA . ARG A 1 108 ? -12.825 -5.082 23.015 1.00 98.62 108 ARG A CA 1
ATOM 823 C C . ARG A 1 108 ? -12.452 -3.842 22.204 1.00 98.62 108 ARG A C 1
ATOM 825 O O . ARG A 1 108 ? -13.330 -3.132 21.713 1.00 98.62 108 ARG A O 1
ATOM 832 N N . LEU A 1 109 ? -11.156 -3.602 22.048 1.00 98.88 109 LEU A N 1
ATOM 833 C CA . LEU A 1 109 ? -10.602 -2.521 21.237 1.00 98.88 109 LEU A CA 1
ATOM 834 C C . LEU A 1 109 ? -9.661 -3.105 20.184 1.00 98.88 109 LEU A C 1
ATOM 836 O O . LEU A 1 109 ? -8.853 -3.976 20.500 1.00 98.88 109 LEU A O 1
ATOM 840 N N . VAL A 1 110 ? -9.732 -2.611 18.952 1.00 98.88 110 VAL A N 1
ATOM 841 C CA . VAL A 1 110 ? -8.782 -2.959 17.891 1.00 98.88 110 VAL A CA 1
ATOM 842 C C . VAL A 1 110 ? -8.060 -1.708 17.415 1.00 98.88 110 VAL A C 1
ATOM 844 O O . VAL A 1 110 ? -8.692 -0.737 17.003 1.00 98.88 110 VAL A O 1
ATOM 847 N N . LEU A 1 111 ? -6.730 -1.745 17.440 1.00 98.81 111 LEU A N 1
ATOM 848 C CA . LEU A 1 111 ? -5.871 -0.741 16.822 1.00 98.81 111 LEU A CA 1
ATOM 849 C C . LEU A 1 111 ? -5.604 -1.133 15.364 1.00 98.81 111 LEU A C 1
ATOM 851 O O . LEU A 1 111 ? -4.850 -2.062 15.101 1.00 98.81 111 LEU A O 1
ATOM 855 N N . ALA A 1 112 ? -6.206 -0.411 14.425 1.00 98.31 112 ALA A N 1
ATOM 856 C CA . ALA A 1 112 ? -6.033 -0.553 12.978 1.00 98.31 112 ALA A CA 1
ATOM 857 C C . ALA A 1 112 ? -5.529 0.766 12.353 1.00 98.31 112 ALA A C 1
ATOM 859 O O . ALA A 1 112 ? -5.938 1.169 11.264 1.00 98.31 112 ALA A O 1
ATOM 860 N N . THR A 1 113 ? -4.649 1.467 13.074 1.00 97.31 113 THR A N 1
ATOM 861 C CA . THR A 1 113 ? -4.195 2.837 12.776 1.00 97.31 113 THR A CA 1
ATOM 862 C C . THR A 1 113 ? -3.266 2.942 11.563 1.00 97.31 113 THR A C 1
ATOM 864 O O . THR A 1 113 ? -3.010 4.045 11.083 1.00 97.31 113 THR A O 1
ATOM 867 N N . GLY A 1 114 ? -2.773 1.813 11.048 1.00 96.25 114 GLY A N 1
ATOM 868 C CA . GLY A 1 114 ? -1.894 1.757 9.884 1.00 96.25 114 GLY A CA 1
ATOM 869 C C . GLY A 1 114 ? -0.569 2.503 10.080 1.00 96.25 114 GLY A C 1
ATOM 870 O O . GLY A 1 114 ? -0.035 2.597 11.187 1.00 96.25 114 GLY A O 1
ATOM 871 N N . SER A 1 115 ? -0.026 3.026 8.983 1.00 95.56 115 SER A N 1
ATOM 872 C CA . SER A 1 115 ? 1.245 3.751 8.943 1.00 95.56 115 SER A CA 1
ATOM 873 C C . SER A 1 115 ? 1.089 5.200 8.444 1.00 95.56 115 SER A C 1
ATOM 875 O O . SER A 1 115 ? 0.066 5.579 7.857 1.00 95.56 115 SER A O 1
ATOM 877 N N . ALA A 1 116 ? 2.105 6.023 8.704 1.00 94.12 116 ALA A N 1
ATOM 878 C CA . ALA A 1 116 ? 2.267 7.389 8.204 1.00 94.12 116 ALA A CA 1
ATOM 879 C C . ALA A 1 116 ? 3.535 7.497 7.335 1.00 94.12 116 ALA A C 1
ATOM 881 O O . ALA A 1 116 ? 4.468 6.714 7.547 1.00 94.12 116 ALA A O 1
ATOM 882 N N . PRO A 1 117 ? 3.619 8.454 6.391 1.00 95.19 117 PRO A N 1
ATOM 883 C CA . PRO A 1 117 ? 4.855 8.729 5.664 1.00 95.19 117 PRO A CA 1
ATOM 884 C C . PRO A 1 117 ? 6.012 9.007 6.619 1.00 95.19 117 PRO A C 1
ATOM 886 O O . PRO A 1 117 ? 5.870 9.732 7.605 1.00 95.19 117 PRO A O 1
ATOM 889 N N . PHE A 1 118 ? 7.179 8.440 6.327 1.00 94.38 118 PHE A N 1
ATOM 890 C CA . PHE A 1 118 ? 8.394 8.794 7.039 1.00 94.38 118 PHE A CA 1
ATOM 891 C C . PHE A 1 118 ? 8.928 10.127 6.509 1.00 94.38 118 PHE A C 1
ATOM 893 O O . PHE A 1 118 ? 9.517 10.179 5.429 1.00 94.38 118 PHE A O 1
ATOM 900 N N . MET A 1 119 ? 8.756 11.186 7.298 1.00 94.81 119 MET A N 1
ATOM 901 C CA . MET A 1 119 ? 9.307 12.509 7.007 1.00 94.81 119 MET A CA 1
ATOM 902 C C . MET A 1 119 ? 10.709 12.625 7.633 1.00 94.81 119 MET A C 1
ATOM 904 O O . MET A 1 119 ? 10.832 12.627 8.861 1.00 94.81 119 MET A O 1
ATOM 908 N N . PRO A 1 120 ? 11.797 12.663 6.838 1.00 92.19 120 PRO A N 1
ATOM 909 C CA . PRO A 1 120 ? 13.145 12.788 7.375 1.00 92.19 120 PRO A CA 1
ATOM 910 C C . PRO A 1 120 ? 13.348 14.174 7.994 1.00 92.19 120 PRO A C 1
ATOM 912 O O . PRO A 1 120 ? 12.858 15.174 7.475 1.00 92.19 120 PRO A O 1
ATOM 915 N N . ALA A 1 121 ? 14.131 14.243 9.071 1.00 93.06 121 ALA A N 1
ATOM 916 C CA . ALA A 1 121 ? 14.493 15.507 9.705 1.00 93.06 121 ALA A CA 1
ATOM 917 C C . ALA A 1 121 ? 15.377 16.347 8.762 1.00 93.06 121 ALA A C 1
ATOM 919 O O . ALA A 1 121 ? 16.598 16.180 8.720 1.00 93.06 121 ALA A O 1
ATOM 920 N N . LEU A 1 122 ? 14.741 17.227 7.991 1.00 93.56 122 LEU A N 1
ATOM 921 C CA . LEU A 1 122 ? 15.368 18.137 7.040 1.00 93.56 122 LEU A CA 1
ATOM 922 C C . LEU A 1 122 ? 14.918 19.575 7.336 1.00 93.56 122 LEU A C 1
ATOM 924 O O . LEU A 1 122 ? 13.739 19.797 7.620 1.00 93.56 122 LEU A O 1
ATOM 928 N N . PRO A 1 123 ? 15.814 20.573 7.250 1.00 97.25 123 PRO A N 1
ATOM 929 C CA . PRO A 1 123 ? 15.403 21.971 7.269 1.00 97.25 123 PRO A CA 1
ATOM 930 C C . PRO A 1 123 ? 14.332 22.229 6.201 1.00 97.25 123 PRO A C 1
ATOM 932 O O . PRO A 1 123 ? 14.509 21.826 5.053 1.00 97.25 123 PRO A O 1
ATOM 935 N N . GLY A 1 124 ? 13.228 22.864 6.601 1.00 96.94 124 GLY A N 1
ATOM 936 C CA . GLY A 1 124 ? 12.101 23.186 5.720 1.00 96.94 124 GLY A CA 1
ATOM 937 C C . GLY A 1 124 ? 11.145 22.033 5.398 1.00 96.94 124 GLY A C 1
ATOM 938 O O . GLY A 1 124 ? 10.270 22.218 4.561 1.00 96.94 124 GLY A O 1
ATOM 939 N N . ILE A 1 125 ? 11.261 20.872 6.058 1.00 97.12 125 ILE A N 1
ATOM 940 C CA . ILE A 1 125 ? 10.340 19.733 5.856 1.00 97.12 125 ILE A CA 1
ATOM 941 C C . ILE A 1 125 ? 8.871 20.062 6.180 1.00 97.12 125 ILE A C 1
ATOM 943 O O . ILE A 1 125 ? 7.977 19.457 5.609 1.00 97.12 125 ILE A O 1
ATOM 947 N N . GLU A 1 126 ? 8.636 21.046 7.051 1.00 96.56 126 GLU A N 1
ATOM 948 C CA . GLU A 1 126 ? 7.303 21.509 7.468 1.00 96.56 126 GLU A CA 1
ATOM 949 C C . GLU A 1 126 ? 6.760 22.661 6.596 1.00 96.56 126 GLU A C 1
ATOM 951 O O . GLU A 1 126 ? 5.730 23.255 6.918 1.00 96.56 126 GLU A O 1
ATOM 956 N N . LEU A 1 127 ? 7.473 23.065 5.534 1.00 97.81 127 LEU A N 1
ATOM 957 C CA . LEU A 1 127 ? 7.021 24.162 4.675 1.00 97.81 127 LEU A CA 1
ATOM 958 C C . LEU A 1 127 ? 5.738 23.769 3.921 1.00 97.81 127 LEU A C 1
ATOM 960 O O . LEU A 1 127 ? 5.652 22.658 3.397 1.00 97.81 127 LEU A O 1
ATOM 964 N N . PRO A 1 128 ? 4.771 24.692 3.757 1.00 97.56 128 PRO A N 1
ATOM 965 C CA . PRO A 1 128 ? 3.646 24.476 2.855 1.00 97.56 128 PRO A CA 1
ATOM 966 C C . PRO A 1 128 ? 4.112 24.080 1.447 1.00 97.56 128 PRO A C 1
ATOM 968 O O . PRO A 1 128 ? 5.020 24.703 0.888 1.00 97.56 128 PRO A O 1
ATOM 971 N N . GLY A 1 129 ? 3.481 23.048 0.883 1.00 96.44 129 GLY A N 1
ATOM 972 C CA . GLY A 1 129 ? 3.882 22.418 -0.380 1.00 96.44 129 GLY A CA 1
ATOM 973 C C . GLY A 1 129 ? 4.868 21.254 -0.223 1.00 96.44 129 GLY A C 1
ATOM 974 O O . GLY A 1 129 ? 5.256 20.664 -1.228 1.00 96.44 129 GLY A O 1
ATOM 975 N N . VAL A 1 130 ? 5.257 20.897 1.005 1.00 98.38 130 VAL A N 1
ATOM 976 C CA . VAL A 1 130 ? 5.983 19.659 1.319 1.00 98.38 130 VAL A CA 1
ATOM 977 C C . VAL A 1 130 ? 5.025 18.669 1.972 1.00 98.38 130 VAL A C 1
ATOM 979 O O . VAL A 1 130 ? 4.395 18.994 2.975 1.00 98.38 130 VAL A O 1
ATOM 982 N N . LEU A 1 131 ? 4.918 17.462 1.423 1.00 98.00 131 LEU A N 1
ATOM 983 C CA . LEU A 1 131 ? 4.050 16.420 1.971 1.00 98.00 131 LEU A CA 1
ATOM 984 C C . LEU A 1 131 ? 4.555 15.013 1.655 1.00 98.00 131 LEU A C 1
ATOM 986 O O . LEU A 1 131 ? 5.445 14.817 0.825 1.00 98.00 131 LEU A O 1
ATOM 990 N N . GLY A 1 132 ? 3.989 14.029 2.348 1.00 97.38 132 GLY A N 1
ATOM 991 C CA . GLY A 1 132 ? 4.081 12.634 1.936 1.00 97.38 132 GLY A CA 1
ATOM 992 C C . GLY A 1 132 ? 3.075 12.315 0.830 1.00 97.38 132 GLY A C 1
ATOM 993 O O . GLY A 1 132 ? 2.447 13.200 0.262 1.00 97.38 132 GLY A O 1
ATOM 994 N N . PHE A 1 133 ? 2.922 11.029 0.530 1.00 96.38 133 PHE A N 1
ATOM 995 C CA . PHE A 1 133 ? 1.847 10.552 -0.332 1.00 96.38 133 PHE A CA 1
ATOM 996 C C . PHE A 1 133 ? 1.245 9.291 0.278 1.00 96.38 133 PHE A C 1
ATOM 998 O O . PHE A 1 133 ? 1.895 8.242 0.333 1.00 96.38 133 PHE A O 1
ATOM 1005 N N . ARG A 1 134 ? 0.042 9.403 0.839 1.00 94.81 134 ARG A N 1
ATOM 1006 C CA . ARG A 1 134 ? -0.527 8.342 1.666 1.00 94.81 134 ARG A CA 1
ATOM 1007 C C . ARG A 1 134 ? -2.040 8.291 1.661 1.00 94.81 134 ARG A C 1
ATOM 1009 O O . ARG A 1 134 ? -2.562 7.179 1.719 1.00 94.81 134 ARG A O 1
ATOM 1016 N N . ASP A 1 135 ? -2.740 9.409 1.662 1.00 95.56 135 ASP A N 1
ATOM 1017 C CA . ASP A 1 135 ? -4.206 9.448 1.642 1.00 95.56 135 ASP A CA 1
ATOM 1018 C C . ASP A 1 135 ? -4.738 10.383 0.548 1.00 95.56 135 ASP A C 1
ATOM 1020 O O . ASP A 1 135 ? -3.979 10.913 -0.264 1.00 95.56 135 ASP A O 1
ATOM 1024 N N . LEU A 1 136 ? -6.064 10.500 0.450 1.00 95.81 136 LEU A N 1
ATOM 1025 C CA . LEU A 1 136 ? -6.687 11.344 -0.566 1.00 95.81 136 LEU A CA 1
ATOM 1026 C C . LEU A 1 136 ? -6.428 12.840 -0.315 1.00 95.81 136 LEU A C 1
ATOM 1028 O O . LEU A 1 136 ? -6.382 13.584 -1.288 1.00 95.81 136 LEU A O 1
ATOM 1032 N N . ASP A 1 137 ? -6.198 13.282 0.926 1.00 95.94 137 ASP A N 1
ATOM 1033 C CA . ASP A 1 137 ? -5.907 14.700 1.208 1.00 95.94 137 ASP A CA 1
ATOM 1034 C C . ASP A 1 137 ? -4.543 15.079 0.610 1.00 95.94 137 ASP A C 1
ATOM 1036 O O . ASP A 1 137 ? -4.383 16.160 0.029 1.00 95.94 137 ASP A O 1
ATOM 1040 N N . ASP A 1 138 ? -3.575 14.154 0.664 1.00 97.12 138 ASP A N 1
ATOM 1041 C CA . ASP A 1 138 ? -2.306 14.291 -0.056 1.00 97.12 138 ASP A CA 1
ATOM 1042 C C . ASP A 1 138 ? -2.541 14.393 -1.574 1.00 97.12 138 ASP A C 1
ATOM 1044 O O . ASP A 1 138 ? -1.992 15.280 -2.228 1.00 97.12 138 ASP A O 1
ATOM 1048 N N . VAL A 1 139 ? -3.387 13.525 -2.148 1.00 97.81 139 VAL A N 1
ATOM 1049 C CA . VAL A 1 139 ? -3.717 13.553 -3.588 1.00 97.81 139 VAL A CA 1
ATOM 1050 C C . VAL A 1 139 ? -4.363 14.875 -3.985 1.00 97.81 139 VAL A C 1
ATOM 1052 O O . VAL A 1 139 ? -3.962 15.468 -4.983 1.00 97.81 139 VAL A O 1
ATOM 1055 N N . GLU A 1 140 ? -5.342 15.357 -3.226 1.00 97.12 140 GLU A N 1
ATOM 1056 C CA . GLU A 1 140 ? -6.017 16.633 -3.480 1.00 97.12 140 GLU A CA 1
ATOM 1057 C C . GLU A 1 140 ? -5.020 17.795 -3.428 1.00 97.12 140 GLU A C 1
ATOM 1059 O O . GLU A 1 140 ? -4.974 18.608 -4.354 1.00 97.12 140 GLU A O 1
ATOM 1064 N N . THR A 1 141 ? -4.135 17.803 -2.428 1.00 97.56 141 THR A N 1
ATOM 1065 C CA . THR A 1 141 ? -3.051 18.789 -2.309 1.00 97.56 141 THR A CA 1
ATOM 1066 C C . THR A 1 141 ? -2.108 18.744 -3.516 1.00 97.56 141 THR A C 1
ATOM 1068 O O . THR A 1 141 ? -1.726 19.785 -4.056 1.00 97.56 141 THR A O 1
ATOM 1071 N N . MET A 1 142 ? -1.745 17.547 -3.982 1.00 98.31 142 MET A N 1
ATOM 1072 C CA . MET A 1 142 ? -0.898 17.351 -5.163 1.00 98.31 142 MET A CA 1
ATOM 1073 C C . MET A 1 142 ? -1.591 17.797 -6.457 1.00 98.31 142 MET A C 1
ATOM 1075 O O . MET A 1 142 ? -0.955 18.423 -7.307 1.00 98.31 142 MET A O 1
ATOM 1079 N N . LEU A 1 143 ? -2.888 17.520 -6.613 1.00 98.06 143 LEU A N 1
ATOM 1080 C CA . LEU A 1 143 ? -3.683 17.965 -7.760 1.00 98.06 143 LEU A CA 1
ATOM 1081 C C . LEU A 1 143 ? -3.823 19.489 -7.784 1.00 98.06 143 LEU A C 1
ATOM 1083 O O . LEU A 1 143 ? -3.679 20.103 -8.842 1.00 98.06 143 LEU A O 1
ATOM 1087 N N . ASP A 1 144 ? -4.057 20.112 -6.632 1.00 97.94 144 ASP A N 1
ATOM 1088 C CA . ASP A 1 144 ? -4.103 21.567 -6.511 1.00 97.94 144 ASP A CA 1
ATOM 1089 C C . ASP A 1 144 ? -2.744 22.200 -6.799 1.00 97.94 144 ASP A C 1
ATOM 1091 O O . ASP A 1 144 ? -2.673 23.219 -7.494 1.00 97.94 144 ASP A O 1
ATOM 1095 N N . ALA A 1 145 ? -1.653 21.580 -6.351 1.00 97.69 145 ALA A N 1
ATOM 1096 C CA . ALA A 1 145 ? -0.316 22.024 -6.711 1.00 97.69 145 ALA A CA 1
ATOM 1097 C C . ALA A 1 145 ? -0.076 21.926 -8.226 1.00 97.69 145 ALA A C 1
ATOM 1099 O O . ALA A 1 145 ? 0.402 22.888 -8.823 1.00 97.69 145 ALA A O 1
ATOM 1100 N N . ALA A 1 146 ? -0.477 20.826 -8.866 1.00 97.6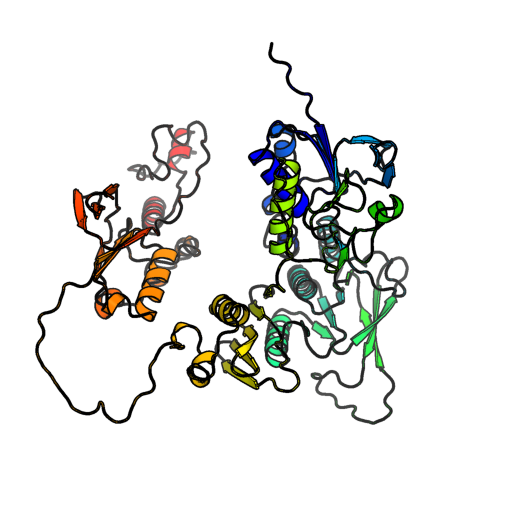2 146 ALA A N 1
ATOM 1101 C CA . ALA A 1 146 ? -0.330 20.641 -10.309 1.00 97.62 146 ALA A CA 1
ATOM 1102 C C . ALA A 1 146 ? -1.156 21.632 -11.147 1.00 97.62 146 ALA A C 1
ATOM 1104 O O . ALA A 1 146 ? -0.739 22.011 -12.238 1.00 97.62 146 ALA A O 1
ATOM 1105 N N . ARG A 1 147 ? -2.307 22.096 -10.642 1.00 97.75 147 ARG A N 1
ATOM 1106 C CA . ARG A 1 147 ? -3.127 23.127 -11.310 1.00 97.75 147 ARG A CA 1
ATOM 1107 C C . ARG A 1 147 ? -2.511 24.522 -11.233 1.00 97.75 147 ARG A C 1
ATOM 1109 O O . ARG A 1 147 ? -2.697 25.322 -12.147 1.00 97.75 147 ARG A O 1
ATOM 1116 N N . ASN A 1 148 ? -1.836 24.830 -10.128 1.00 97.44 148 ASN A N 1
ATOM 1117 C CA . ASN A 1 148 ? -1.426 26.196 -9.793 1.00 97.44 148 ASN A CA 1
ATOM 1118 C C . ASN A 1 148 ? 0.079 26.449 -9.953 1.00 97.44 148 ASN A C 1
ATOM 1120 O O . ASN A 1 148 ? 0.515 27.602 -9.925 1.00 97.44 148 ASN A O 1
ATOM 1124 N N . HIS A 1 149 ? 0.876 25.393 -10.104 1.00 97.38 149 HIS A N 1
ATOM 1125 C CA . HIS A 1 149 ? 2.332 25.452 -10.087 1.00 97.38 149 HIS A CA 1
ATOM 1126 C C . HIS A 1 149 ? 2.968 24.585 -11.166 1.00 97.38 149 HIS A C 1
ATOM 1128 O O . HIS A 1 149 ? 2.285 23.860 -11.885 1.00 97.38 149 HIS A O 1
ATOM 1134 N N . ARG A 1 150 ? 4.294 24.693 -11.307 1.00 97.06 150 ARG A N 1
ATOM 1135 C CA . ARG A 1 150 ? 5.011 24.101 -12.437 1.00 97.06 150 ARG A CA 1
ATOM 1136 C C . ARG A 1 150 ? 6.016 23.050 -12.011 1.00 97.06 150 ARG A C 1
ATOM 1138 O O . ARG A 1 150 ? 6.112 22.030 -12.679 1.00 97.06 150 ARG A O 1
ATOM 1145 N N . HIS A 1 151 ? 6.758 23.265 -10.929 1.00 98.38 151 HIS A N 1
ATOM 1146 C CA . HIS A 1 151 ? 7.900 22.422 -10.578 1.00 98.38 151 HIS A CA 1
ATOM 1147 C C . HIS A 1 151 ? 7.586 21.500 -9.401 1.00 98.38 151 HIS A C 1
ATOM 1149 O O . HIS A 1 151 ? 7.248 21.970 -8.317 1.00 98.38 151 HIS A O 1
ATOM 1155 N N . ALA A 1 152 ? 7.758 20.192 -9.590 1.00 98.69 152 ALA A N 1
ATOM 1156 C CA . ALA A 1 152 ? 7.646 19.213 -8.512 1.00 98.69 152 ALA A CA 1
ATOM 1157 C C . ALA A 1 152 ? 8.951 18.439 -8.335 1.00 98.69 152 ALA A C 1
ATOM 1159 O O . ALA A 1 152 ? 9.589 18.028 -9.309 1.00 98.69 152 ALA A O 1
ATOM 1160 N N . VAL A 1 153 ? 9.329 18.201 -7.083 1.00 98.75 153 VAL A N 1
ATOM 1161 C CA . VAL A 1 153 ? 10.452 17.329 -6.742 1.00 98.75 153 VAL A CA 1
ATOM 1162 C C . VAL A 1 153 ? 9.964 16.160 -5.898 1.00 98.75 153 VAL A C 1
ATOM 1164 O O . VAL A 1 153 ? 9.334 16.352 -4.864 1.00 98.75 153 VAL A O 1
ATOM 1167 N N . VAL A 1 154 ? 10.282 14.939 -6.320 1.00 98.62 154 VAL A N 1
ATOM 1168 C CA . VAL A 1 154 ? 9.970 13.720 -5.565 1.00 98.62 154 VAL A CA 1
ATOM 1169 C C . VAL A 1 154 ? 11.240 13.207 -4.896 1.00 98.62 154 VAL A C 1
ATOM 1171 O O . VAL A 1 154 ? 12.246 12.967 -5.564 1.00 98.62 154 VAL A O 1
ATOM 1174 N N . ILE A 1 155 ? 11.215 13.038 -3.576 1.00 97.75 155 ILE A N 1
ATOM 1175 C CA . ILE A 1 155 ? 12.336 12.509 -2.795 1.00 97.75 155 ILE A CA 1
ATOM 1176 C C . ILE A 1 155 ? 12.149 11.000 -2.609 1.00 97.75 155 ILE A C 1
ATOM 1178 O O . ILE A 1 155 ? 11.352 10.556 -1.780 1.00 97.75 155 ILE A O 1
ATOM 1182 N N . GLY A 1 156 ? 12.951 10.222 -3.337 1.00 94.94 156 GLY A N 1
ATOM 1183 C CA . GLY A 1 156 ? 13.006 8.762 -3.270 1.00 94.94 156 GLY A CA 1
ATOM 1184 C C . GLY A 1 156 ? 12.583 8.081 -4.573 1.00 94.94 156 GLY A C 1
ATOM 1185 O O . GLY A 1 156 ? 11.436 8.170 -4.991 1.00 94.94 156 GLY A O 1
ATOM 1186 N N . GLY A 1 157 ? 13.501 7.323 -5.176 1.00 93.31 157 GLY A N 1
ATOM 1187 C CA . GLY A 1 157 ? 13.283 6.531 -6.394 1.00 93.31 157 GLY A CA 1
ATOM 1188 C C . GLY A 1 157 ? 12.697 5.138 -6.137 1.00 93.31 157 GLY A C 1
ATOM 1189 O O . GLY A 1 157 ? 13.133 4.169 -6.754 1.00 93.31 157 GLY A O 1
ATOM 1190 N N . GLY A 1 158 ? 11.783 5.017 -5.170 1.00 91.81 158 GLY A N 1
ATOM 1191 C CA . GLY A 1 158 ? 11.008 3.796 -4.916 1.00 91.81 158 GLY A CA 1
ATOM 1192 C C . GLY A 1 158 ? 9.681 3.801 -5.682 1.00 91.81 158 GLY A C 1
ATOM 1193 O O . GLY A 1 158 ? 9.308 4.820 -6.246 1.00 91.81 158 GLY A O 1
ATOM 1194 N N . ILE A 1 159 ? 8.940 2.690 -5.653 1.00 89.38 159 ILE A N 1
ATOM 1195 C CA . ILE A 1 159 ? 7.709 2.478 -6.450 1.00 89.38 159 ILE A CA 1
ATOM 1196 C C . ILE A 1 159 ? 6.730 3.651 -6.331 1.00 89.38 159 ILE A C 1
ATOM 1198 O O . ILE A 1 159 ? 6.408 4.280 -7.331 1.00 89.38 159 ILE A O 1
ATOM 1202 N N . LEU A 1 160 ? 6.340 4.000 -5.101 1.00 91.25 160 LEU A N 1
ATOM 1203 C CA . LEU A 1 160 ? 5.400 5.090 -4.833 1.00 91.25 160 LEU A CA 1
ATOM 1204 C C . LEU A 1 160 ? 5.907 6.448 -5.347 1.00 91.25 160 LEU A C 1
ATOM 1206 O O . LEU A 1 160 ? 5.128 7.250 -5.847 1.00 91.25 160 LEU A O 1
ATOM 1210 N N . GLY A 1 161 ? 7.215 6.703 -5.242 1.00 95.25 161 GLY A N 1
ATOM 1211 C CA . GLY A 1 161 ? 7.830 7.927 -5.754 1.00 95.25 161 GLY A CA 1
ATOM 1212 C C . GLY A 1 161 ? 7.818 7.988 -7.278 1.00 95.25 161 GLY A C 1
ATOM 1213 O O . GLY A 1 161 ? 7.519 9.032 -7.850 1.00 95.25 161 GLY A O 1
ATOM 1214 N N . LEU A 1 162 ? 8.084 6.862 -7.942 1.00 95.81 162 LEU A N 1
ATOM 1215 C CA . LEU A 1 162 ? 8.031 6.767 -9.402 1.00 95.81 162 LEU A CA 1
ATOM 1216 C C . LEU A 1 162 ? 6.598 6.891 -9.933 1.00 95.81 162 LEU A C 1
ATOM 1218 O O . LEU A 1 162 ? 6.382 7.572 -10.931 1.00 95.81 162 LEU A O 1
ATOM 1222 N N . GLU A 1 163 ? 5.619 6.300 -9.248 1.00 94.12 163 GLU A N 1
ATOM 1223 C CA . GLU A 1 163 ? 4.199 6.461 -9.579 1.00 94.12 163 GLU A CA 1
ATOM 1224 C C . GLU A 1 163 ? 3.722 7.903 -9.383 1.00 94.12 163 GLU A C 1
ATOM 1226 O O . GLU A 1 163 ? 3.087 8.462 -10.275 1.00 94.12 163 GLU A O 1
ATOM 1231 N N . ALA A 1 164 ? 4.074 8.537 -8.260 1.00 96.50 164 ALA A N 1
ATOM 1232 C CA . ALA A 1 164 ? 3.771 9.946 -8.024 1.00 96.50 164 ALA A CA 1
ATOM 1233 C C . ALA A 1 164 ? 4.418 10.851 -9.078 1.00 96.50 164 ALA A C 1
ATOM 1235 O O . ALA A 1 164 ? 3.789 11.799 -9.547 1.00 96.50 164 ALA A O 1
ATOM 1236 N N . ALA A 1 165 ? 5.663 10.557 -9.465 1.00 97.75 165 ALA A N 1
ATOM 1237 C CA . ALA A 1 165 ? 6.374 11.319 -10.478 1.00 97.75 165 ALA A CA 1
ATOM 1238 C C . ALA A 1 165 ? 5.682 11.240 -11.845 1.00 97.75 165 ALA A C 1
ATOM 1240 O O . ALA A 1 165 ? 5.395 12.280 -12.431 1.00 97.75 165 ALA A O 1
ATOM 1241 N N . ASP A 1 166 ? 5.355 10.036 -12.320 1.00 96.06 166 ASP A N 1
ATOM 1242 C CA . ASP A 1 166 ? 4.635 9.835 -13.587 1.00 96.06 166 ASP A CA 1
ATOM 1243 C C . ASP A 1 166 ? 3.255 10.495 -13.560 1.00 96.06 166 ASP A C 1
ATOM 1245 O O . ASP A 1 166 ? 2.890 11.207 -14.497 1.00 96.06 166 ASP A O 1
ATOM 1249 N N . ALA A 1 167 ? 2.523 10.351 -12.455 1.00 96.31 167 ALA A N 1
ATOM 1250 C CA . ALA A 1 167 ? 1.218 10.971 -12.289 1.00 96.31 167 ALA A CA 1
ATOM 1251 C C . ALA A 1 167 ? 1.295 12.509 -12.349 1.00 96.31 167 ALA A C 1
ATOM 1253 O O . ALA A 1 167 ? 0.550 13.132 -13.103 1.00 96.31 167 ALA A O 1
ATOM 1254 N N . LEU A 1 168 ? 2.228 13.136 -11.625 1.00 98.25 168 LEU A N 1
ATOM 1255 C CA . LEU A 1 168 ? 2.422 14.591 -11.653 1.00 98.25 168 LEU A CA 1
ATOM 1256 C C . LEU A 1 168 ? 2.912 15.093 -13.019 1.00 98.25 168 LEU A C 1
ATOM 1258 O O . LEU A 1 168 ? 2.476 16.153 -13.473 1.00 98.25 168 LEU A O 1
ATOM 1262 N N . THR A 1 169 ? 3.761 14.327 -13.710 1.00 97.56 169 THR A N 1
ATOM 1263 C CA . THR A 1 169 ? 4.180 14.639 -15.083 1.00 97.56 169 THR A CA 1
ATOM 1264 C C . THR A 1 169 ? 2.986 14.624 -16.037 1.00 97.56 169 THR A C 1
ATOM 1266 O O . THR A 1 169 ? 2.817 15.565 -16.812 1.00 97.56 169 THR A O 1
ATOM 1269 N N . ARG A 1 170 ? 2.090 13.632 -15.936 1.00 95.12 170 ARG A N 1
ATOM 1270 C CA . ARG A 1 170 ? 0.839 13.583 -16.722 1.00 95.12 170 ARG A CA 1
ATOM 1271 C C . ARG A 1 170 ? -0.122 14.725 -16.400 1.00 95.12 170 ARG A C 1
ATOM 1273 O O . ARG A 1 170 ? -0.877 15.147 -17.272 1.00 95.12 170 ARG A O 1
ATOM 1280 N N . ARG A 1 171 ? -0.071 15.264 -15.178 1.00 96.50 171 ARG A N 1
ATOM 1281 C CA . ARG A 1 171 ? -0.795 16.488 -14.790 1.00 96.50 171 ARG A CA 1
ATOM 1282 C C . ARG A 1 171 ? -0.132 17.779 -15.289 1.00 96.50 171 ARG A C 1
ATOM 1284 O O . ARG A 1 171 ? -0.671 18.854 -15.050 1.00 96.50 171 ARG A O 1
ATOM 1291 N N . GLY A 1 172 ? 0.986 17.685 -16.011 1.00 96.69 172 GLY A N 1
ATOM 1292 C CA . GLY A 1 172 ? 1.650 18.812 -16.668 1.00 96.69 172 GLY A CA 1
ATOM 1293 C C . GLY A 1 172 ? 2.773 19.462 -15.859 1.00 96.69 172 GLY A C 1
ATOM 1294 O O . GLY A 1 172 ? 3.250 20.527 -16.253 1.00 96.69 172 GLY A O 1
ATOM 1295 N N . MET A 1 173 ? 3.209 18.854 -14.750 1.00 98.31 173 MET A N 1
ATOM 1296 C CA . MET A 1 173 ? 4.321 19.383 -13.958 1.00 98.31 173 MET A CA 1
ATOM 1297 C C . MET A 1 173 ? 5.693 18.995 -14.531 1.00 98.31 173 MET A C 1
ATOM 1299 O O . MET A 1 173 ? 5.911 17.903 -15.053 1.00 98.31 173 MET A O 1
ATOM 1303 N N . ASP A 1 174 ? 6.659 19.886 -14.333 1.00 97.94 174 ASP A N 1
ATOM 1304 C CA . ASP A 1 174 ? 8.089 19.681 -14.531 1.00 97.94 174 ASP A CA 1
ATOM 1305 C C . ASP A 1 174 ? 8.664 18.873 -13.348 1.00 97.94 174 ASP A C 1
ATOM 1307 O O . ASP A 1 174 ? 9.157 19.449 -12.371 1.00 97.94 174 ASP A O 1
ATOM 1311 N N . VAL A 1 175 ? 8.601 17.540 -13.421 1.00 98.62 175 VAL A N 1
ATOM 1312 C CA . VAL A 1 175 ? 8.963 16.649 -12.304 1.00 98.62 175 VAL A CA 1
ATOM 1313 C C . VAL A 1 175 ? 10.444 16.267 -12.308 1.00 98.62 175 VAL A C 1
ATOM 1315 O O . VAL A 1 175 ? 11.022 15.921 -13.340 1.00 98.62 175 VAL A O 1
ATOM 1318 N N . THR A 1 176 ? 11.071 16.300 -11.131 1.00 98.38 176 THR A N 1
ATOM 1319 C CA . THR A 1 176 ? 12.416 15.750 -10.904 1.00 98.38 176 THR A CA 1
ATOM 1320 C C . THR A 1 176 ? 12.420 14.791 -9.715 1.00 98.38 176 THR A C 1
ATOM 1322 O O . THR A 1 176 ? 12.066 15.177 -8.606 1.00 98.38 176 THR A O 1
ATOM 1325 N N . VAL A 1 177 ? 12.851 13.550 -9.917 1.00 98.25 177 VAL A N 1
ATOM 1326 C CA . VAL A 1 177 ? 13.064 12.565 -8.852 1.00 98.25 177 VAL A CA 1
ATOM 1327 C C . VAL A 1 177 ? 14.495 12.693 -8.338 1.00 98.25 177 VAL A C 1
ATOM 1329 O O . VAL A 1 177 ? 15.454 12.581 -9.101 1.00 98.25 177 VAL A O 1
ATOM 1332 N N . VAL A 1 178 ? 14.649 12.911 -7.036 1.00 96.31 178 VAL A N 1
ATOM 1333 C CA . VAL A 1 178 ? 15.940 12.927 -6.343 1.00 96.31 178 VAL A CA 1
ATOM 1334 C C . VAL A 1 178 ? 16.090 11.618 -5.585 1.00 96.31 178 VAL A C 1
ATOM 1336 O O . VAL A 1 178 ? 15.282 11.299 -4.708 1.00 96.31 178 VAL A O 1
ATOM 1339 N N . HIS A 1 179 ? 17.138 10.863 -5.905 1.00 93.81 179 HIS A N 1
ATOM 1340 C CA . HIS A 1 179 ? 17.426 9.589 -5.258 1.00 93.81 179 HIS A CA 1
ATOM 1341 C C . HIS A 1 179 ? 18.858 9.541 -4.743 1.00 93.81 179 HIS A C 1
ATOM 1343 O O . HIS A 1 179 ? 19.808 9.934 -5.418 1.00 93.81 179 HIS A O 1
ATOM 1349 N N . ARG A 1 180 ? 19.012 9.019 -3.525 1.00 91.38 180 ARG A N 1
ATOM 1350 C CA . ARG A 1 180 ? 20.305 8.990 -2.829 1.00 91.38 180 ARG A CA 1
ATOM 1351 C C . ARG A 1 180 ? 21.284 7.962 -3.390 1.00 91.38 180 ARG A C 1
ATOM 1353 O O . ARG A 1 180 ? 22.483 8.137 -3.226 1.00 91.38 180 ARG A O 1
ATOM 1360 N N . ASN A 1 181 ? 20.772 6.885 -3.982 1.00 90.50 181 ASN A N 1
ATOM 1361 C CA . ASN A 1 181 ? 21.574 5.767 -4.467 1.00 90.50 181 ASN A CA 1
ATOM 1362 C C . ASN A 1 181 ? 21.813 5.894 -5.977 1.00 90.50 181 ASN A C 1
ATOM 1364 O O . ASN A 1 181 ? 21.207 6.735 -6.647 1.00 90.50 181 ASN A O 1
ATOM 1368 N N . ALA A 1 182 ? 22.691 5.042 -6.503 1.00 88.38 182 ALA A N 1
ATOM 1369 C CA . ALA A 1 182 ? 23.124 5.097 -7.895 1.00 88.38 182 ALA A CA 1
ATOM 1370 C C . ALA A 1 182 ? 22.042 4.670 -8.899 1.00 88.38 182 ALA A C 1
ATOM 1372 O O . ALA A 1 182 ? 22.082 5.115 -10.042 1.00 88.38 182 ALA A O 1
ATOM 1373 N N . TRP A 1 183 ? 21.064 3.859 -8.485 1.00 91.94 183 TRP A N 1
ATOM 1374 C CA . TRP A 1 183 ? 19.965 3.413 -9.343 1.00 91.94 183 TRP A CA 1
ATOM 1375 C C . TRP A 1 183 ? 18.626 3.352 -8.597 1.00 91.94 183 TRP A C 1
ATOM 1377 O O . TRP A 1 183 ? 18.573 3.382 -7.363 1.00 91.94 183 TRP A O 1
ATOM 1387 N N . LEU A 1 184 ? 17.535 3.334 -9.367 1.00 92.94 184 LEU A N 1
ATOM 1388 C CA . LEU A 1 184 ? 16.159 3.277 -8.871 1.00 92.94 184 LEU A CA 1
ATOM 1389 C C . LEU A 1 184 ? 15.856 1.935 -8.212 1.00 92.94 184 LEU A C 1
ATOM 1391 O O . LEU A 1 184 ? 16.370 0.906 -8.642 1.00 92.94 184 LEU A O 1
ATOM 1395 N N . MET A 1 185 ? 14.968 1.946 -7.213 1.00 91.06 185 MET A N 1
ATOM 1396 C CA . MET A 1 185 ? 14.476 0.730 -6.557 1.00 91.06 185 MET A CA 1
ATOM 1397 C C . MET A 1 185 ? 15.619 -0.220 -6.165 1.00 91.06 185 MET A C 1
ATOM 1399 O O . MET A 1 185 ? 15.558 -1.422 -6.407 1.00 91.06 185 MET A O 1
ATOM 1403 N N . ASP A 1 186 ? 16.674 0.331 -5.556 1.00 87.56 186 ASP A N 1
ATOM 1404 C CA . ASP A 1 186 ? 17.962 -0.341 -5.332 1.00 87.56 186 ASP A CA 1
ATOM 1405 C C . ASP A 1 186 ? 17.910 -1.578 -4.433 1.00 87.56 186 ASP A C 1
ATOM 1407 O O . ASP A 1 186 ? 18.895 -2.298 -4.336 1.00 87.56 186 ASP A O 1
ATOM 1411 N N . ARG A 1 187 ? 16.765 -1.835 -3.796 1.00 86.50 187 ARG A N 1
ATOM 1412 C CA . ARG A 1 187 ? 16.499 -3.049 -3.016 1.00 86.50 187 ARG A CA 1
ATOM 1413 C C . ARG A 1 187 ? 15.796 -4.142 -3.820 1.00 86.50 187 ARG A C 1
ATOM 1415 O O . ARG A 1 187 ? 15.767 -5.281 -3.374 1.00 86.50 187 ARG A O 1
ATOM 1422 N N . GLN A 1 188 ? 15.148 -3.781 -4.925 1.00 89.44 188 GLN A N 1
ATOM 1423 C CA . GLN A 1 188 ? 14.317 -4.666 -5.740 1.00 89.44 188 GLN A CA 1
ATOM 1424 C C . GLN A 1 188 ? 14.943 -4.959 -7.104 1.00 89.44 188 GLN A C 1
ATOM 1426 O O . GLN A 1 188 ? 14.671 -6.016 -7.669 1.00 89.44 188 GLN A O 1
ATOM 1431 N N . LEU A 1 189 ? 15.754 -4.046 -7.639 1.00 91.38 189 LEU A N 1
ATOM 1432 C CA . LEU A 1 189 ? 16.329 -4.146 -8.977 1.00 91.38 189 LEU A CA 1
ATOM 1433 C C . LEU A 1 189 ? 17.852 -4.162 -8.936 1.00 91.38 189 LEU A C 1
ATOM 1435 O O . LEU A 1 189 ? 18.489 -3.476 -8.130 1.00 91.38 189 LEU A O 1
ATOM 1439 N N . ASP A 1 190 ? 18.433 -4.915 -9.866 1.00 92.12 190 ASP A N 1
ATOM 1440 C CA . ASP A 1 190 ? 19.820 -4.721 -10.252 1.00 92.12 190 ASP A CA 1
ATOM 1441 C C . ASP A 1 190 ? 19.961 -3.478 -11.148 1.00 92.12 190 ASP A C 1
ATOM 1443 O O . ASP A 1 190 ? 18.984 -2.919 -11.655 1.00 92.12 190 ASP A O 1
ATOM 1447 N N . GLU A 1 191 ? 21.203 -3.049 -11.363 1.00 91.62 191 GLU A N 1
ATOM 1448 C CA . GLU A 1 191 ? 21.512 -1.838 -12.125 1.00 91.62 191 GLU A CA 1
ATOM 1449 C C . GLU A 1 191 ? 20.962 -1.881 -13.564 1.00 91.62 191 GLU A C 1
ATOM 1451 O O . GLU A 1 191 ? 20.574 -0.847 -14.107 1.00 91.62 191 GLU A O 1
ATOM 1456 N N . THR A 1 192 ? 20.903 -3.061 -14.194 1.00 92.62 192 THR A N 1
ATOM 1457 C CA . THR A 1 192 ? 20.427 -3.201 -15.579 1.00 92.62 192 THR A CA 1
ATOM 1458 C C . THR A 1 192 ? 18.937 -2.912 -15.666 1.00 92.62 192 THR A C 1
ATOM 1460 O O . THR A 1 192 ? 18.538 -1.997 -16.390 1.00 92.62 192 THR A O 1
ATOM 1463 N N . ALA A 1 193 ? 18.123 -3.632 -14.887 1.00 92.94 193 ALA A N 1
ATOM 1464 C CA . ALA A 1 193 ? 16.678 -3.431 -14.853 1.00 92.94 193 ALA A CA 1
ATOM 1465 C C . ALA A 1 193 ? 16.315 -2.015 -14.378 1.00 92.94 193 ALA A C 1
ATOM 1467 O O . ALA A 1 193 ? 15.424 -1.377 -14.939 1.00 92.94 193 ALA A O 1
ATOM 1468 N N . ALA A 1 194 ? 17.039 -1.481 -13.390 1.00 93.56 194 ALA A N 1
ATOM 1469 C CA . ALA A 1 194 ? 16.818 -0.124 -12.902 1.00 93.56 194 ALA A CA 1
ATOM 1470 C C . ALA A 1 194 ? 17.120 0.947 -13.962 1.00 93.56 194 ALA A C 1
ATOM 1472 O O . ALA A 1 194 ? 16.400 1.940 -14.047 1.00 93.56 194 ALA A O 1
ATOM 1473 N N . ARG A 1 195 ? 18.145 0.744 -14.799 1.00 92.12 195 ARG A N 1
ATOM 1474 C CA . ARG A 1 195 ? 18.463 1.643 -15.917 1.00 92.12 195 ARG A CA 1
ATOM 1475 C C . ARG A 1 195 ? 17.429 1.556 -17.034 1.00 92.12 195 ARG A C 1
ATOM 1477 O O . ARG A 1 195 ? 17.029 2.594 -17.545 1.00 92.12 195 ARG A O 1
ATOM 1484 N N . MET A 1 196 ? 16.953 0.355 -17.369 1.00 92.44 196 MET A N 1
ATOM 1485 C CA . MET A 1 196 ? 15.841 0.190 -18.316 1.00 92.44 196 MET A CA 1
ATOM 1486 C C . MET A 1 196 ? 14.594 0.940 -17.833 1.00 92.44 196 MET A C 1
ATOM 1488 O O . MET A 1 196 ? 13.996 1.694 -18.602 1.00 92.44 196 MET A O 1
ATOM 1492 N N . LEU A 1 197 ? 14.261 0.804 -16.543 1.00 92.88 197 LEU A N 1
ATOM 1493 C CA . LEU A 1 197 ? 13.162 1.536 -15.917 1.00 92.88 197 LEU A CA 1
ATOM 1494 C C . LEU A 1 197 ? 13.380 3.051 -15.979 1.00 92.88 197 LEU A C 1
ATOM 1496 O O . LEU A 1 197 ? 12.479 3.785 -16.378 1.00 92.88 197 LEU A O 1
ATOM 1500 N N . GLN A 1 198 ? 14.574 3.523 -15.611 1.00 94.12 198 GLN A N 1
ATOM 1501 C CA . GLN A 1 198 ? 14.911 4.944 -15.645 1.00 94.12 198 GLN A CA 1
ATOM 1502 C C . GLN A 1 198 ? 14.760 5.514 -17.059 1.00 94.12 198 GLN A C 1
ATOM 1504 O O . GLN A 1 198 ? 14.069 6.512 -17.225 1.00 94.12 198 GLN A O 1
ATOM 1509 N N . THR A 1 199 ? 15.317 4.861 -18.083 1.00 92.69 199 THR A N 1
ATOM 1510 C CA . THR A 1 199 ? 15.194 5.300 -19.483 1.00 92.69 199 THR A CA 1
ATOM 1511 C C . THR A 1 199 ? 13.736 5.339 -19.943 1.00 92.69 199 THR A C 1
ATOM 1513 O O . THR A 1 199 ? 13.322 6.297 -20.599 1.00 92.69 199 THR A O 1
ATOM 1516 N N . ALA A 1 200 ? 12.931 4.339 -19.575 1.00 92.06 200 ALA A N 1
ATOM 1517 C CA . ALA A 1 200 ? 11.511 4.312 -19.914 1.00 92.06 200 ALA A CA 1
ATOM 1518 C C . ALA A 1 200 ? 10.725 5.463 -19.257 1.00 92.06 200 ALA A C 1
ATOM 1520 O O . ALA A 1 200 ? 9.816 6.016 -19.874 1.00 92.06 200 ALA A O 1
ATOM 1521 N N . LEU A 1 201 ? 11.085 5.850 -18.031 1.00 94.00 201 LEU A N 1
ATOM 1522 C CA . LEU A 1 201 ? 10.471 6.965 -17.303 1.00 94.00 201 LEU A CA 1
ATOM 1523 C C . LEU A 1 201 ? 10.984 8.337 -17.778 1.00 94.00 201 LEU A C 1
ATOM 1525 O O . LEU A 1 201 ? 10.209 9.290 -17.867 1.00 94.00 201 LEU A O 1
ATOM 1529 N N . GLU A 1 202 ? 12.257 8.445 -18.159 1.00 95.12 202 GLU A N 1
ATOM 1530 C CA . GLU A 1 202 ? 12.828 9.646 -18.785 1.00 95.12 202 GLU A CA 1
ATOM 1531 C C . GLU A 1 202 ? 12.161 9.950 -20.127 1.00 95.12 202 GLU A C 1
ATOM 1533 O O . GLU A 1 202 ? 11.828 11.104 -20.406 1.00 95.12 202 GLU A O 1
ATOM 1538 N N . ALA A 1 203 ? 11.870 8.916 -20.923 1.00 92.81 203 ALA A N 1
ATOM 1539 C CA . ALA A 1 203 ? 11.118 9.047 -22.171 1.00 92.81 203 ALA A CA 1
ATOM 1540 C C . ALA A 1 203 ? 9.695 9.604 -21.964 1.00 92.81 203 ALA A C 1
ATOM 1542 O O . ALA A 1 203 ? 9.101 10.137 -22.900 1.00 92.81 203 ALA A O 1
ATOM 1543 N N . ARG A 1 204 ? 9.160 9.526 -20.739 1.00 92.50 204 ARG A N 1
ATOM 1544 C CA . ARG A 1 204 ? 7.860 10.095 -20.347 1.00 92.50 204 ARG A CA 1
ATOM 1545 C C . ARG A 1 204 ? 7.965 11.497 -19.750 1.00 92.50 204 ARG A C 1
ATOM 1547 O O . ARG A 1 204 ? 6.953 12.059 -19.349 1.00 92.50 204 ARG A O 1
ATOM 1554 N N . GLY A 1 205 ? 9.164 12.079 -19.713 1.00 93.50 205 GLY A N 1
ATOM 1555 C CA . GLY A 1 205 ? 9.401 13.453 -19.266 1.00 93.50 205 GLY A CA 1
ATOM 1556 C C . GLY A 1 205 ? 9.827 13.595 -17.803 1.00 93.50 205 GLY A C 1
ATOM 1557 O O . GLY A 1 205 ? 9.971 14.723 -17.328 1.00 93.50 205 GLY A O 1
ATOM 1558 N N . ILE A 1 206 ? 10.065 12.493 -17.088 1.00 96.81 206 ILE A N 1
ATOM 1559 C CA . ILE A 1 206 ? 10.562 12.534 -15.707 1.00 96.81 206 ILE A CA 1
ATOM 1560 C C . ILE A 1 206 ? 12.075 12.771 -15.724 1.00 96.81 206 ILE A C 1
ATOM 1562 O O . ILE A 1 206 ? 12.815 12.083 -16.420 1.00 96.81 206 ILE A O 1
ATOM 1566 N N . ARG A 1 207 ? 12.564 13.727 -14.929 1.00 97.62 207 ARG A N 1
ATOM 1567 C CA . ARG A 1 207 ? 14.009 13.936 -14.740 1.00 97.62 207 ARG A CA 1
ATOM 1568 C C . ARG A 1 207 ? 14.501 13.212 -13.496 1.00 97.62 207 ARG A C 1
ATOM 1570 O O . ARG A 1 207 ? 13.813 13.216 -12.481 1.00 97.62 207 ARG A O 1
ATOM 1577 N N . PHE A 1 208 ? 15.722 12.693 -13.530 1.00 96.00 208 PHE A N 1
ATOM 1578 C CA . PHE A 1 208 ? 16.344 12.038 -12.380 1.00 96.00 208 PHE A CA 1
ATOM 1579 C C . PHE A 1 208 ? 17.611 12.764 -11.937 1.00 96.00 208 PHE A C 1
ATOM 1581 O O . PHE A 1 208 ? 18.410 13.225 -12.753 1.00 96.00 208 PHE A O 1
ATOM 1588 N N . VAL A 1 209 ? 17.807 12.851 -10.624 1.00 94.69 209 VAL A N 1
ATOM 1589 C CA . VAL A 1 209 ? 19.072 13.248 -10.008 1.00 94.69 209 VAL A CA 1
ATOM 1590 C C . VAL A 1 209 ? 19.466 12.156 -9.022 1.00 94.69 209 VAL A C 1
ATOM 1592 O O . VAL A 1 209 ? 18.954 12.084 -7.904 1.00 94.69 209 VAL A O 1
ATOM 1595 N N . MET A 1 210 ? 20.347 11.278 -9.489 1.00 91.94 210 MET A N 1
ATOM 1596 C CA . MET A 1 210 ? 20.847 10.113 -8.757 1.00 91.94 210 MET A CA 1
ATOM 1597 C C . MET A 1 210 ? 22.066 10.487 -7.912 1.00 91.94 210 MET A C 1
ATOM 1599 O O . MET A 1 210 ? 22.658 11.549 -8.120 1.00 91.94 210 MET A O 1
ATOM 1603 N N . ASN A 1 211 ? 22.461 9.617 -6.975 1.00 89.19 211 ASN A N 1
ATOM 1604 C CA . ASN A 1 211 ? 23.585 9.876 -6.060 1.00 89.19 211 ASN A CA 1
ATOM 1605 C C . ASN A 1 211 ? 23.473 11.240 -5.348 1.00 89.19 211 ASN A C 1
ATOM 1607 O O . ASN A 1 211 ? 24.465 11.944 -5.130 1.00 89.19 211 ASN A O 1
ATOM 1611 N N . ALA A 1 212 ? 22.240 11.635 -5.025 1.00 90.81 212 ALA A N 1
ATOM 1612 C CA . ALA A 1 212 ? 21.918 12.965 -4.544 1.00 90.81 212 ALA A CA 1
ATOM 1613 C C . ALA A 1 212 ? 21.273 12.913 -3.165 1.00 90.81 212 ALA A C 1
ATOM 1615 O O . ALA A 1 212 ? 20.251 12.259 -2.943 1.00 90.81 212 ALA A O 1
ATOM 1616 N N . ARG A 1 213 ? 21.861 13.646 -2.224 1.00 92.56 213 ARG A N 1
ATOM 1617 C CA . ARG A 1 213 ? 21.333 13.782 -0.872 1.00 92.56 213 ARG A CA 1
ATOM 1618 C C . ARG A 1 213 ? 20.636 15.124 -0.723 1.00 92.56 213 ARG A C 1
ATOM 1620 O O . ARG A 1 213 ? 21.243 16.164 -0.946 1.00 92.56 213 ARG A O 1
ATOM 1627 N N . THR A 1 214 ? 19.387 15.104 -0.272 1.00 94.62 214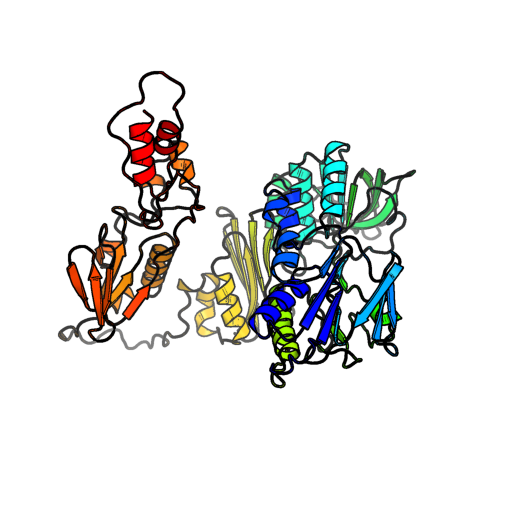 THR A N 1
ATOM 1628 C CA . THR A 1 214 ? 18.682 16.320 0.140 1.00 94.62 214 THR A CA 1
ATOM 1629 C C . THR A 1 214 ? 19.324 16.922 1.387 1.00 94.62 214 THR A C 1
ATOM 1631 O O . THR A 1 214 ? 19.489 16.233 2.395 1.00 94.62 214 THR A O 1
ATOM 1634 N N . GLU A 1 215 ? 19.675 18.206 1.319 1.00 94.75 215 GLU A N 1
ATOM 1635 C CA . GLU A 1 215 ? 20.263 18.964 2.429 1.00 94.75 215 GLU A CA 1
ATOM 1636 C C . GLU A 1 215 ? 19.234 19.848 3.127 1.00 94.75 215 GLU A C 1
ATOM 1638 O O . GLU A 1 215 ? 19.220 19.917 4.354 1.00 94.75 215 GLU A O 1
ATOM 1643 N N . ALA A 1 216 ? 18.401 20.537 2.346 1.00 96.69 216 ALA A N 1
ATOM 1644 C CA . ALA A 1 216 ? 17.378 21.446 2.840 1.00 96.69 216 ALA A CA 1
ATOM 1645 C C . ALA A 1 216 ? 16.277 21.639 1.793 1.00 96.69 216 ALA A C 1
ATOM 1647 O O . ALA A 1 216 ? 16.532 21.604 0.588 1.00 96.69 216 ALA A O 1
ATOM 1648 N N . ILE A 1 217 ? 15.067 21.880 2.277 1.00 98.31 217 ILE A N 1
ATOM 1649 C CA . ILE A 1 217 ? 13.951 22.411 1.504 1.00 98.31 217 ILE A CA 1
ATOM 1650 C C . ILE A 1 217 ? 13.860 23.896 1.859 1.00 98.31 217 ILE A C 1
ATOM 1652 O O . ILE A 1 217 ? 13.864 24.262 3.033 1.00 98.31 217 ILE A O 1
ATOM 1656 N N . GLU A 1 218 ? 13.864 24.765 0.858 1.00 98.06 218 GLU A N 1
ATOM 1657 C CA . GLU A 1 218 ? 14.026 26.206 1.040 1.00 98.06 218 GLU A CA 1
ATOM 1658 C C . GLU A 1 218 ? 12.816 26.957 0.477 1.00 98.06 218 GLU A C 1
ATOM 1660 O O . GLU A 1 218 ? 12.199 26.551 -0.513 1.00 98.06 218 GLU A O 1
ATOM 1665 N N . GLY A 1 219 ? 12.479 28.071 1.124 1.00 96.94 219 GLY A N 1
ATOM 1666 C CA . GLY A 1 219 ? 11.464 29.001 0.655 1.00 96.94 219 GLY A CA 1
ATOM 1667 C C . GLY A 1 219 ? 10.975 29.951 1.747 1.00 96.94 219 GLY A C 1
ATOM 1668 O O . GLY A 1 219 ? 11.215 29.733 2.936 1.00 96.94 219 GLY A O 1
ATOM 1669 N N . ASP A 1 220 ? 10.322 31.030 1.321 1.00 94.69 220 ASP A N 1
ATOM 1670 C CA . ASP A 1 220 ? 9.715 32.038 2.193 1.00 94.69 220 ASP A CA 1
ATOM 1671 C C . ASP A 1 220 ? 8.193 31.838 2.226 1.00 94.69 220 ASP A C 1
ATOM 1673 O O . ASP A 1 220 ? 7.505 31.984 1.214 1.00 94.69 220 ASP A O 1
ATOM 1677 N N . GLY A 1 221 ? 7.670 31.404 3.375 1.00 95.00 221 GLY A N 1
ATOM 1678 C CA . GLY A 1 221 ? 6.254 31.070 3.585 1.00 95.00 221 GLY A CA 1
ATOM 1679 C C . GLY A 1 221 ? 5.769 29.753 2.954 1.00 95.00 221 GLY A C 1
ATOM 1680 O O . GLY A 1 221 ? 4.807 29.174 3.450 1.00 95.00 221 GLY A O 1
ATOM 1681 N N . ARG A 1 222 ? 6.427 29.250 1.903 1.00 96.81 222 ARG A N 1
ATOM 1682 C CA . ARG A 1 222 ? 6.159 27.960 1.237 1.00 96.81 222 ARG A CA 1
ATOM 1683 C C . ARG A 1 222 ? 7.411 27.446 0.539 1.00 96.81 222 ARG A C 1
ATOM 1685 O O . ARG A 1 222 ? 8.345 28.219 0.344 1.00 96.81 222 ARG A O 1
ATOM 1692 N N . VAL A 1 223 ? 7.418 26.185 0.116 1.00 98.25 223 VAL A N 1
ATOM 1693 C CA . VAL A 1 223 ? 8.529 25.637 -0.672 1.00 98.25 223 VAL A CA 1
ATOM 1694 C C . VAL A 1 223 ? 8.708 26.387 -1.998 1.00 98.25 223 VAL A C 1
ATOM 1696 O O . VAL A 1 223 ? 7.730 26.749 -2.658 1.00 98.25 223 VAL A O 1
ATOM 1699 N N . GLN A 1 224 ? 9.969 26.654 -2.343 1.00 98.38 224 GLN A N 1
ATOM 1700 C CA . GLN A 1 224 ? 10.398 27.280 -3.600 1.00 98.38 224 GLN A CA 1
ATOM 1701 C C . GLN A 1 224 ? 11.564 26.521 -4.249 1.00 98.38 224 GLN A C 1
ATOM 1703 O O . GLN A 1 224 ? 11.751 26.573 -5.470 1.00 98.38 224 GLN A O 1
ATOM 1708 N N . SER A 1 225 ? 12.369 25.815 -3.453 1.00 97.88 225 SER A N 1
ATOM 1709 C CA . SER A 1 225 ? 13.487 25.034 -3.963 1.00 97.88 225 SER A CA 1
ATOM 1710 C C . SER A 1 225 ? 13.908 23.888 -3.043 1.00 97.88 225 SER A C 1
ATOM 1712 O O . SER A 1 225 ? 13.633 23.865 -1.844 1.00 97.88 225 SER A O 1
ATOM 1714 N N . LEU A 1 226 ? 14.621 22.925 -3.626 1.00 97.62 226 LEU A N 1
ATOM 1715 C CA . LEU A 1 226 ? 15.306 21.848 -2.927 1.00 97.62 226 LEU A CA 1
ATOM 1716 C C . LEU A 1 226 ? 16.815 21.994 -3.114 1.00 97.62 226 LEU A C 1
ATOM 1718 O O . LEU A 1 226 ? 17.307 21.939 -4.244 1.00 97.62 226 LEU A O 1
ATOM 1722 N N . ARG A 1 227 ? 17.566 22.124 -2.020 1.00 96.81 227 ARG A N 1
ATOM 1723 C CA . ARG A 1 227 ? 19.027 22.066 -2.055 1.00 96.81 227 ARG A CA 1
ATOM 1724 C C . ARG A 1 227 ? 19.507 20.644 -1.806 1.00 96.81 227 ARG A C 1
ATOM 1726 O O . ARG A 1 227 ? 19.126 19.996 -0.827 1.00 96.81 227 ARG A O 1
ATOM 1733 N N . ILE A 1 228 ? 20.368 20.174 -2.696 1.00 94.62 228 ILE A N 1
ATOM 1734 C CA . ILE A 1 228 ? 20.937 18.830 -2.688 1.00 94.62 228 ILE A CA 1
ATOM 1735 C C . ILE A 1 228 ? 22.465 18.902 -2.734 1.00 94.62 228 ILE A C 1
ATOM 1737 O O . ILE A 1 228 ? 23.030 19.829 -3.317 1.00 94.62 228 ILE A O 1
ATOM 1741 N N . SER A 1 229 ? 23.136 17.901 -2.176 1.00 91.56 229 SER A N 1
ATOM 1742 C CA . SER A 1 229 ? 24.538 17.607 -2.470 1.00 91.56 229 SER A CA 1
ATOM 1743 C C . SER A 1 229 ? 24.652 16.376 -3.347 1.00 91.56 229 SER A C 1
ATOM 1745 O O . SER A 1 229 ? 23.980 15.365 -3.135 1.00 91.56 229 SER A O 1
ATOM 1747 N N . LEU A 1 230 ? 25.543 16.470 -4.324 1.00 84.62 230 LEU A N 1
ATOM 1748 C CA . LEU A 1 230 ? 25.923 15.368 -5.191 1.00 84.62 230 LEU A CA 1
ATOM 1749 C C . LEU A 1 230 ? 27.209 14.742 -4.650 1.00 84.62 230 LEU A C 1
ATOM 1751 O O . LEU A 1 230 ? 28.195 15.451 -4.407 1.00 84.62 230 LEU A O 1
ATOM 1755 N N . SER A 1 231 ? 27.223 13.423 -4.477 1.00 72.75 231 SER A N 1
ATOM 1756 C CA . SER A 1 231 ? 28.489 12.686 -4.410 1.00 72.75 231 SER A CA 1
ATOM 1757 C C . SER A 1 231 ? 29.113 12.603 -5.811 1.00 72.75 231 SER A C 1
ATOM 1759 O O . SER A 1 231 ? 28.400 12.671 -6.807 1.00 72.75 231 SER A O 1
ATOM 1761 N N . GLN A 1 232 ? 30.447 12.512 -5.893 1.00 56.78 232 GLN A N 1
ATOM 1762 C CA . GLN A 1 232 ? 31.195 12.410 -7.156 1.00 56.78 232 GLN A CA 1
ATOM 1763 C C . GLN A 1 232 ? 30.564 11.390 -8.124 1.00 56.78 232 GLN A C 1
ATOM 1765 O O . GLN A 1 232 ? 30.374 10.233 -7.755 1.00 56.78 232 GLN A O 1
ATOM 1770 N N . GLY A 1 233 ? 30.291 11.843 -9.355 1.00 52.22 233 GLY A N 1
ATOM 1771 C CA . GLY A 1 233 ? 29.735 11.058 -10.456 1.00 52.22 233 GLY A CA 1
ATOM 1772 C C . GLY A 1 233 ? 28.207 10.977 -10.445 1.00 52.22 233 GLY A C 1
ATOM 1773 O O . GLY A 1 233 ? 27.617 10.084 -9.832 1.00 52.22 233 GLY A O 1
ATOM 1774 N N . ASP A 1 234 ? 27.548 11.842 -11.215 1.00 43.84 234 ASP A N 1
ATOM 1775 C CA . ASP A 1 234 ? 26.325 11.414 -11.879 1.00 43.84 234 ASP A CA 1
ATOM 1776 C C . ASP A 1 234 ? 26.757 10.368 -12.907 1.00 43.84 234 ASP A C 1
ATOM 1778 O O . ASP A 1 234 ? 27.411 10.681 -13.894 1.00 43.84 234 ASP A O 1
ATOM 1782 N N . GLY A 1 235 ? 26.446 9.094 -12.679 1.00 48.06 235 GLY A N 1
ATOM 1783 C CA . GLY A 1 235 ? 26.817 8.011 -13.597 1.00 48.06 235 GLY A CA 1
ATOM 1784 C C . GLY A 1 235 ? 26.230 8.136 -15.013 1.00 48.06 235 GLY A C 1
ATOM 1785 O O . GLY A 1 235 ? 26.209 7.141 -15.727 1.00 48.06 235 GLY A O 1
ATOM 1786 N N . PHE A 1 236 ? 25.704 9.302 -15.417 1.00 53.66 236 PHE A N 1
ATOM 1787 C CA . PHE A 1 236 ? 25.012 9.486 -16.683 1.00 53.66 236 PHE A CA 1
ATOM 1788 C C . PHE A 1 236 ? 24.956 10.924 -17.251 1.00 53.66 236 PHE A C 1
ATOM 1790 O O . PHE A 1 236 ? 24.190 11.165 -18.181 1.00 53.66 236 PHE A O 1
ATOM 1797 N N . SER A 1 237 ? 25.767 11.883 -16.779 1.00 40.25 237 SER A N 1
ATOM 1798 C CA . SER A 1 237 ? 26.000 13.131 -17.538 1.00 40.25 237 SER A CA 1
ATOM 1799 C C . SER A 1 237 ? 27.359 13.071 -18.243 1.00 40.25 237 SER A C 1
ATOM 1801 O O . SER A 1 237 ? 28.347 12.681 -17.623 1.00 40.25 237 SER A O 1
ATOM 1803 N N . PRO A 1 238 ? 27.476 13.466 -19.525 1.00 29.41 238 PRO A N 1
ATOM 1804 C CA . PRO A 1 238 ? 28.711 13.338 -20.302 1.00 29.41 238 PRO A CA 1
ATOM 1805 C C . PRO A 1 238 ? 29.813 14.353 -19.926 1.00 29.41 238 PRO A C 1
ATOM 1807 O O . PRO A 1 238 ? 30.656 14.675 -20.761 1.00 29.41 238 PRO A O 1
ATOM 1810 N N . SER A 1 239 ? 29.859 14.866 -18.693 1.00 34.97 239 SER A N 1
ATOM 1811 C CA . SER A 1 239 ? 30.899 15.810 -18.265 1.00 34.97 239 SER A CA 1
ATOM 1812 C C . SER A 1 239 ? 31.789 15.209 -17.169 1.00 34.97 239 SER A C 1
ATOM 1814 O O . SER A 1 239 ? 31.416 15.239 -15.997 1.00 34.97 239 SER A O 1
ATOM 1816 N N . PRO A 1 240 ? 32.992 14.703 -17.500 1.00 34.03 240 PRO A N 1
ATOM 1817 C CA . PRO A 1 240 ? 33.904 14.152 -16.509 1.00 34.03 240 PRO A CA 1
ATOM 1818 C C . PRO A 1 240 ? 34.532 15.275 -15.674 1.00 34.03 240 PRO A C 1
ATOM 1820 O O . PRO A 1 240 ? 35.254 16.126 -16.188 1.00 34.03 240 PRO A O 1
ATOM 1823 N N . LEU A 1 241 ? 34.313 15.244 -14.362 1.00 37.44 241 LEU A N 1
ATOM 1824 C CA . LEU A 1 241 ? 35.186 15.899 -13.385 1.00 37.44 241 LEU A CA 1
ATOM 1825 C C . LEU A 1 241 ? 35.713 14.829 -12.427 1.00 37.44 241 LEU A C 1
ATOM 1827 O O . LEU A 1 241 ? 35.322 14.756 -11.266 1.00 37.44 241 LEU A O 1
ATOM 1831 N N . THR A 1 242 ? 36.587 13.969 -12.951 1.00 37.69 242 THR A N 1
ATOM 1832 C CA . THR A 1 242 ? 37.354 12.991 -12.177 1.00 37.69 242 THR A CA 1
ATOM 1833 C C . THR A 1 242 ? 38.614 13.657 -11.627 1.00 37.69 242 THR A C 1
ATOM 1835 O O . THR A 1 242 ? 39.573 13.891 -12.365 1.00 37.69 242 THR A O 1
ATOM 1838 N N . GLY A 1 243 ? 38.619 13.957 -10.330 1.00 38.19 243 GLY A N 1
ATOM 1839 C CA . GLY A 1 243 ? 39.810 14.364 -9.589 1.00 38.19 243 GLY A CA 1
ATOM 1840 C C . GLY A 1 243 ? 39.648 14.035 -8.108 1.00 38.19 243 GLY A C 1
ATOM 1841 O O . GLY A 1 243 ? 38.706 14.503 -7.468 1.00 38.19 243 GLY A O 1
ATOM 1842 N N . GLU A 1 244 ? 40.554 13.220 -7.562 1.00 36.25 244 GLU A N 1
ATOM 1843 C CA . GLU A 1 244 ? 40.612 12.915 -6.128 1.00 36.25 244 GLU A CA 1
ATOM 1844 C C . GLU A 1 244 ? 40.744 14.220 -5.323 1.00 36.25 244 GLU A C 1
ATOM 1846 O O . GLU A 1 244 ? 41.691 14.985 -5.498 1.00 36.25 244 GLU A O 1
ATOM 1851 N N . GLY A 1 245 ? 39.756 14.497 -4.462 1.00 46.25 245 GLY A N 1
ATOM 1852 C CA . GLY A 1 245 ? 39.680 15.719 -3.647 1.00 46.25 245 GLY A CA 1
ATOM 1853 C C . GLY A 1 245 ? 38.527 16.673 -3.983 1.00 46.25 245 GLY A C 1
ATOM 1854 O O . GLY A 1 245 ? 38.412 17.733 -3.363 1.00 46.25 245 GLY A O 1
ATOM 1855 N N . ALA A 1 246 ? 37.653 16.329 -4.930 1.00 48.91 246 ALA A N 1
ATOM 1856 C CA . ALA A 1 246 ? 36.500 17.157 -5.264 1.00 48.91 246 ALA A CA 1
ATOM 1857 C C . ALA A 1 246 ? 35.487 17.247 -4.103 1.00 48.91 246 ALA A C 1
ATOM 1859 O O . ALA A 1 246 ? 34.941 16.247 -3.634 1.00 48.91 246 ALA A O 1
ATOM 1860 N N . LYS A 1 247 ? 35.228 18.478 -3.644 1.00 53.03 247 LYS A N 1
ATOM 1861 C CA . LYS A 1 247 ? 34.175 18.780 -2.665 1.00 53.03 247 LYS A CA 1
ATOM 1862 C C . LYS A 1 247 ? 32.803 18.376 -3.232 1.00 53.03 247 LYS A C 1
ATOM 1864 O O . LYS A 1 247 ? 32.591 18.574 -4.430 1.00 53.03 247 LYS A O 1
ATOM 1869 N N . PRO A 1 248 ? 31.868 17.866 -2.406 1.00 60.44 248 PRO A N 1
ATOM 1870 C CA . PRO A 1 248 ? 30.498 17.620 -2.849 1.00 60.44 248 PRO A CA 1
ATOM 1871 C C . PRO A 1 248 ? 29.919 18.902 -3.453 1.00 60.44 248 PRO A C 1
ATOM 1873 O O . PRO A 1 248 ? 30.001 19.977 -2.851 1.00 60.44 248 PRO A O 1
ATOM 1876 N N . MET A 1 249 ? 29.389 18.796 -4.671 1.00 74.69 249 MET A N 1
ATOM 1877 C CA . MET A 1 249 ? 28.798 19.932 -5.370 1.00 74.69 249 MET A CA 1
ATOM 1878 C C . MET A 1 249 ? 27.373 20.117 -4.855 1.00 74.69 249 MET A C 1
ATOM 1880 O O . MET A 1 249 ? 26.559 19.197 -4.938 1.00 74.69 249 MET A O 1
ATOM 1884 N N . SER A 1 250 ? 27.083 21.296 -4.306 1.00 84.25 250 SER A N 1
ATOM 1885 C CA . SER A 1 250 ? 25.721 21.665 -3.925 1.00 84.25 250 SER A CA 1
ATOM 1886 C C . SER A 1 250 ? 24.978 22.189 -5.153 1.00 84.25 250 SER A C 1
ATOM 1888 O O . SER A 1 250 ? 25.527 22.976 -5.929 1.00 84.25 250 SER A O 1
ATOM 1890 N N . LYS A 1 251 ? 23.743 21.731 -5.349 1.00 89.44 251 LYS A N 1
ATOM 1891 C CA . LYS A 1 251 ? 22.848 22.145 -6.432 1.00 89.44 251 LYS A CA 1
ATOM 1892 C C . LYS A 1 251 ? 21.489 22.495 -5.836 1.00 89.44 251 LYS A C 1
ATOM 1894 O O . LYS A 1 251 ? 21.019 21.817 -4.928 1.00 89.44 251 LYS A O 1
ATOM 1899 N N . THR A 1 252 ? 20.845 23.518 -6.383 1.00 95.25 252 THR A N 1
ATOM 1900 C CA . THR A 1 252 ? 19.481 23.905 -6.012 1.00 95.25 252 THR A CA 1
ATOM 1901 C C . THR A 1 252 ? 18.544 23.599 -7.175 1.00 95.25 252 THR A C 1
ATOM 1903 O O . THR A 1 252 ? 18.828 23.963 -8.317 1.00 95.25 252 THR A O 1
ATOM 1906 N N . LEU A 1 253 ? 17.449 22.899 -6.893 1.00 95.75 253 LEU A N 1
ATOM 1907 C CA . LEU A 1 253 ? 16.387 22.574 -7.843 1.00 95.75 253 LEU A CA 1
ATOM 1908 C C . LEU A 1 253 ? 15.160 23.441 -7.529 1.00 95.75 253 LEU A C 1
ATOM 1910 O O . LEU A 1 253 ? 14.795 23.510 -6.358 1.00 95.75 253 LEU A O 1
ATOM 1914 N N . PRO A 1 254 ? 14.510 24.092 -8.510 1.00 97.31 254 PRO A N 1
ATOM 1915 C CA . PRO A 1 254 ? 13.233 24.761 -8.267 1.00 97.31 254 PRO A CA 1
ATOM 1916 C C . PRO A 1 254 ? 12.164 23.727 -7.891 1.00 97.31 254 PRO A C 1
ATOM 1918 O O . PRO A 1 254 ? 12.112 22.648 -8.485 1.00 97.31 254 PRO A O 1
ATOM 1921 N N . ALA A 1 255 ? 11.332 24.047 -6.902 1.00 97.75 255 ALA A N 1
ATOM 1922 C CA . ALA A 1 255 ? 10.277 23.165 -6.418 1.00 97.75 255 ALA A CA 1
ATOM 1923 C C . ALA A 1 255 ? 9.130 23.985 -5.818 1.00 97.75 255 ALA A C 1
ATOM 1925 O O . ALA A 1 255 ? 9.309 24.653 -4.807 1.00 97.75 255 ALA A O 1
ATOM 1926 N N . ASP A 1 256 ? 7.947 23.894 -6.414 1.00 97.88 256 ASP A N 1
ATOM 1927 C CA . ASP A 1 256 ? 6.703 24.440 -5.860 1.00 97.88 256 ASP A CA 1
ATOM 1928 C C . ASP A 1 256 ? 5.935 23.397 -5.028 1.00 97.88 256 ASP A C 1
ATOM 1930 O O . ASP A 1 256 ? 5.047 23.753 -4.246 1.00 97.88 256 ASP A O 1
ATOM 1934 N N . LEU A 1 257 ? 6.282 22.122 -5.240 1.00 98.69 257 LEU A N 1
ATOM 1935 C CA . LEU A 1 257 ? 5.771 20.920 -4.593 1.00 98.69 257 LEU A CA 1
ATOM 1936 C C . LEU A 1 257 ? 6.948 19.977 -4.298 1.00 98.69 257 LEU A C 1
ATOM 1938 O O . LEU A 1 257 ? 7.751 19.690 -5.191 1.00 98.69 257 LEU A O 1
ATOM 1942 N N . VAL A 1 258 ? 7.033 19.458 -3.075 1.00 98.69 258 VAL A N 1
ATOM 1943 C CA . VAL A 1 258 ? 7.971 18.393 -2.698 1.00 98.69 258 VAL A CA 1
ATOM 1944 C C . VAL A 1 258 ? 7.197 17.210 -2.134 1.00 98.69 258 VAL A C 1
ATOM 1946 O O . VAL A 1 258 ? 6.520 17.336 -1.117 1.00 98.69 258 VAL A O 1
ATOM 1949 N N . VAL A 1 259 ? 7.338 16.052 -2.776 1.00 98.62 259 VAL A N 1
ATOM 1950 C CA . VAL A 1 259 ? 6.684 14.804 -2.364 1.00 98.62 259 VAL A CA 1
ATOM 1951 C C . VAL A 1 259 ? 7.725 13.882 -1.750 1.00 98.62 259 VAL A C 1
ATOM 1953 O O . VAL A 1 259 ? 8.712 13.521 -2.394 1.00 98.62 259 VAL A O 1
ATOM 1956 N N . VAL A 1 260 ? 7.528 13.492 -0.498 1.00 98.12 260 VAL A N 1
ATOM 1957 C CA . VAL A 1 260 ? 8.465 12.657 0.252 1.00 98.12 260 VAL A CA 1
ATOM 1958 C C . VAL A 1 260 ? 7.993 11.209 0.241 1.00 98.12 260 VAL A C 1
ATOM 1960 O O . VAL A 1 260 ? 7.016 10.847 0.891 1.00 98.12 260 VAL A O 1
ATOM 1963 N N . THR A 1 261 ? 8.738 10.347 -0.449 1.00 95.56 261 THR A N 1
ATOM 1964 C CA . THR A 1 261 ? 8.452 8.909 -0.562 1.00 95.56 261 THR A CA 1
ATOM 1965 C C . THR A 1 261 ? 9.592 8.073 0.021 1.00 95.56 261 THR A C 1
ATOM 1967 O O . THR A 1 261 ? 10.097 7.138 -0.597 1.00 95.56 261 THR A O 1
ATOM 1970 N N . ALA A 1 262 ? 10.018 8.415 1.240 1.00 90.75 262 ALA A N 1
ATOM 1971 C CA . ALA A 1 262 ? 11.141 7.786 1.944 1.00 90.75 262 ALA A CA 1
ATOM 1972 C C . ALA A 1 262 ? 10.751 6.535 2.768 1.00 90.75 262 ALA A C 1
ATOM 1974 O O . ALA A 1 262 ? 11.506 6.097 3.639 1.00 90.75 262 ALA A O 1
ATOM 1975 N N . GLY A 1 263 ? 9.578 5.957 2.492 1.00 89.31 263 GLY A N 1
ATOM 1976 C CA . GLY A 1 263 ? 8.980 4.850 3.240 1.00 89.31 263 GLY A CA 1
ATOM 1977 C C . GLY A 1 263 ? 7.914 5.311 4.235 1.00 89.31 263 GLY A C 1
ATOM 1978 O O . GLY A 1 263 ? 7.567 6.488 4.298 1.00 89.31 263 GLY A O 1
ATOM 1979 N N . VAL A 1 264 ? 7.387 4.366 5.012 1.00 92.19 264 VAL A N 1
ATOM 1980 C CA . VAL A 1 264 ? 6.338 4.603 6.015 1.00 92.19 264 VAL A CA 1
ATOM 1981 C C . VAL A 1 264 ? 6.772 4.116 7.396 1.00 92.19 264 VAL A C 1
ATOM 1983 O O . VAL A 1 264 ? 7.699 3.310 7.528 1.00 92.19 264 VAL A O 1
ATOM 1986 N N . ARG A 1 265 ? 6.103 4.607 8.440 1.00 94.00 265 ARG A N 1
ATOM 1987 C CA . ARG A 1 265 ? 6.272 4.165 9.828 1.00 94.00 265 ARG A CA 1
ATOM 1988 C C . ARG A 1 265 ? 4.925 3.835 10.467 1.00 94.00 265 ARG A C 1
ATOM 1990 O O . ARG A 1 265 ? 3.978 4.591 10.253 1.00 94.00 265 ARG A O 1
ATOM 1997 N N . PRO A 1 266 ? 4.825 2.747 11.249 1.00 96.56 266 PRO A N 1
ATOM 1998 C CA . PRO A 1 266 ? 3.634 2.451 12.040 1.00 96.56 266 PRO A CA 1
ATOM 1999 C C . PRO A 1 266 ? 3.194 3.641 12.907 1.00 96.56 266 PRO A C 1
ATOM 2001 O O . PRO A 1 266 ? 4.038 4.304 13.514 1.00 96.56 266 PRO A O 1
ATOM 2004 N N . ARG A 1 267 ? 1.883 3.908 12.990 1.00 96.19 267 ARG A N 1
ATOM 2005 C CA . ARG A 1 267 ? 1.318 4.921 13.902 1.00 96.19 267 ARG A CA 1
ATOM 2006 C C . ARG A 1 267 ? 1.192 4.343 15.310 1.00 96.19 267 ARG A C 1
ATOM 2008 O O . ARG A 1 267 ? 0.222 3.642 15.614 1.00 96.19 267 ARG A O 1
ATOM 2015 N N . ILE A 1 268 ? 2.187 4.616 16.153 1.00 95.50 268 ILE A N 1
ATOM 2016 C CA . ILE A 1 268 ? 2.365 3.989 17.477 1.00 95.50 268 ILE A CA 1
ATOM 2017 C C . ILE A 1 268 ? 2.039 4.908 18.653 1.00 95.50 268 ILE A C 1
ATOM 2019 O O . ILE A 1 268 ? 2.020 4.462 19.800 1.00 95.50 268 ILE A O 1
ATOM 2023 N N . GLU A 1 269 ? 1.815 6.191 18.393 1.00 97.00 269 GLU A N 1
ATOM 2024 C CA . GLU A 1 269 ? 1.741 7.244 19.405 1.00 97.00 269 GLU A CA 1
ATOM 2025 C C . GLU A 1 269 ? 0.622 6.958 20.409 1.00 97.00 269 GLU A C 1
ATOM 2027 O O . GLU A 1 269 ? 0.850 6.994 21.618 1.00 97.00 269 GLU A O 1
ATOM 2032 N N . LEU A 1 270 ? -0.559 6.581 19.907 1.00 98.00 270 LEU A N 1
ATOM 2033 C CA . LEU A 1 270 ? -1.727 6.264 20.726 1.00 98.00 270 LEU A CA 1
ATOM 2034 C C . LEU A 1 270 ? -1.496 5.034 21.618 1.00 98.00 270 LEU A C 1
ATOM 2036 O O . LEU A 1 270 ? -1.805 5.062 22.808 1.00 98.00 270 LEU A O 1
ATOM 2040 N N . ALA A 1 271 ? -0.922 3.965 21.061 1.00 98.12 271 ALA A N 1
ATOM 2041 C CA . ALA A 1 271 ? -0.636 2.735 21.797 1.00 98.12 271 ALA A CA 1
ATOM 2042 C C . ALA A 1 271 ? 0.415 2.958 22.892 1.00 98.12 271 ALA A C 1
ATOM 2044 O O . ALA A 1 271 ? 0.245 2.512 24.030 1.00 98.12 271 ALA A O 1
ATOM 2045 N N . ARG A 1 272 ? 1.475 3.705 22.566 1.00 97.81 272 ARG A N 1
ATOM 2046 C CA . ARG A 1 272 ? 2.537 4.063 23.508 1.00 97.81 272 ARG A CA 1
ATOM 2047 C C . ARG A 1 272 ? 2.008 4.958 24.627 1.00 97.81 272 ARG A C 1
ATOM 2049 O O . ARG A 1 272 ? 2.318 4.707 25.787 1.00 97.81 272 ARG A O 1
ATOM 2056 N N . ALA A 1 273 ? 1.187 5.958 24.303 1.00 98.00 273 ALA A N 1
ATOM 2057 C CA . ALA A 1 273 ? 0.545 6.821 25.296 1.00 98.00 273 ALA A CA 1
ATOM 2058 C C . ALA A 1 273 ? -0.412 6.041 26.215 1.00 98.00 273 ALA A C 1
ATOM 2060 O O . ALA A 1 273 ? -0.503 6.341 27.403 1.00 98.00 273 ALA A O 1
ATOM 2061 N N . ALA A 1 274 ? -1.062 4.994 25.696 1.00 98.19 274 ALA A N 1
ATOM 2062 C CA . ALA A 1 274 ? -1.866 4.057 26.481 1.00 98.19 274 ALA A CA 1
ATOM 2063 C C . ALA A 1 274 ? -1.022 3.089 27.341 1.00 98.19 274 ALA A C 1
ATOM 2065 O O . ALA A 1 274 ? -1.568 2.261 28.070 1.00 98.19 274 ALA A O 1
ATOM 2066 N N . GLY A 1 275 ? 0.311 3.142 27.265 1.00 98.12 275 GLY A N 1
ATOM 2067 C CA . GLY A 1 275 ? 1.207 2.261 28.015 1.00 98.12 275 GLY A CA 1
ATOM 2068 C C . GLY A 1 275 ? 1.228 0.813 27.516 1.00 98.12 275 GLY A C 1
ATOM 2069 O O . GLY A 1 275 ? 1.513 -0.090 28.305 1.00 98.12 275 GLY A O 1
ATOM 2070 N N . LEU A 1 276 ? 0.877 0.566 26.250 1.00 98.44 276 LEU A N 1
ATOM 2071 C CA . LEU A 1 276 ? 1.075 -0.740 25.616 1.00 98.44 276 LEU A CA 1
ATOM 2072 C C . LEU A 1 276 ? 2.556 -0.956 25.289 1.00 98.44 276 LEU A C 1
ATOM 2074 O O . LEU A 1 276 ? 3.274 -0.006 24.960 1.00 98.44 276 LEU A O 1
ATOM 2078 N N . THR A 1 277 ? 3.009 -2.208 25.330 1.00 98.31 277 THR A N 1
ATOM 2079 C CA . THR A 1 277 ? 4.361 -2.564 24.879 1.00 98.31 277 THR A CA 1
ATOM 2080 C C . THR A 1 277 ? 4.502 -2.261 23.388 1.00 98.31 277 THR A C 1
ATOM 2082 O O . THR A 1 277 ? 3.737 -2.774 22.573 1.00 98.31 277 THR A O 1
ATOM 2085 N N . CYS A 1 278 ? 5.476 -1.422 23.030 1.00 97.62 278 CYS A N 1
ATOM 2086 C CA . CYS A 1 278 ? 5.734 -1.026 21.647 1.00 97.62 278 CYS A CA 1
ATOM 2087 C C . CYS A 1 278 ? 7.242 -0.980 21.365 1.00 97.62 278 CYS A C 1
ATOM 2089 O O . CYS A 1 278 ? 7.979 -0.397 22.168 1.00 97.62 278 CYS A O 1
ATOM 2091 N N . HIS A 1 279 ? 7.679 -1.461 20.197 1.00 94.44 279 HIS A N 1
ATOM 2092 C CA . HIS A 1 279 ? 8.998 -1.134 19.638 1.00 94.44 279 HIS A CA 1
ATOM 2093 C C . HIS A 1 279 ? 8.838 -0.351 18.328 1.00 94.44 279 HIS A C 1
ATOM 2095 O O . HIS A 1 279 ? 8.770 0.884 18.359 1.00 94.44 279 HIS A O 1
ATOM 2101 N N . HIS A 1 280 ? 8.737 -1.052 17.203 1.00 93.31 280 HIS A N 1
ATOM 2102 C CA . HIS A 1 280 ? 8.430 -0.512 15.880 1.00 93.31 280 HIS A CA 1
ATOM 2103 C C . HIS A 1 280 ? 6.922 -0.340 15.659 1.00 93.31 280 HIS A C 1
ATOM 2105 O O . HIS A 1 280 ? 6.533 0.582 14.948 1.00 93.31 280 HIS A O 1
ATOM 2111 N N . GLY A 1 281 ? 6.103 -1.169 16.309 1.00 96.19 281 GLY A N 1
ATOM 2112 C CA . GLY A 1 281 ? 4.635 -1.122 16.367 1.00 96.19 281 GLY A CA 1
ATOM 2113 C C . GLY A 1 281 ? 4.130 -1.457 17.781 1.00 96.19 281 GLY A C 1
ATOM 2114 O O . GLY A 1 281 ? 4.954 -1.792 18.640 1.00 96.19 281 GLY A O 1
ATOM 2115 N N . PRO A 1 282 ? 2.813 -1.400 18.080 1.00 97.50 282 PRO A N 1
ATOM 2116 C CA . PRO A 1 282 ? 2.254 -2.101 19.229 1.00 97.50 282 PRO A CA 1
ATOM 2117 C C . PRO A 1 282 ? 2.544 -3.590 19.058 1.00 97.50 282 PRO A C 1
ATOM 2119 O O . PRO A 1 282 ? 2.185 -4.181 18.036 1.00 97.50 282 PRO A O 1
ATOM 2122 N N . GLN A 1 283 ? 3.218 -4.177 20.042 1.00 98.00 283 GLN A N 1
ATOM 2123 C CA . GLN A 1 283 ? 3.579 -5.585 19.992 1.00 98.00 283 GLN A CA 1
ATOM 2124 C C . GLN A 1 283 ? 2.326 -6.435 20.189 1.00 98.00 283 GLN A C 1
ATOM 2126 O O . GLN A 1 283 ? 1.574 -6.218 21.145 1.00 98.00 283 GLN A O 1
ATOM 2131 N N . ALA A 1 284 ? 2.126 -7.403 19.299 1.00 97.31 284 ALA A N 1
ATOM 2132 C CA . ALA A 1 284 ? 1.021 -8.344 19.362 1.00 97.31 284 ALA A CA 1
ATOM 2133 C C . ALA A 1 284 ? 1.519 -9.796 19.316 1.00 97.31 284 ALA A C 1
ATOM 2135 O O . ALA A 1 284 ? 2.508 -10.110 18.647 1.00 97.31 284 ALA A O 1
ATOM 2136 N N . ASP A 1 285 ? 0.836 -10.673 20.050 1.00 97.44 285 ASP A N 1
ATOM 2137 C CA . ASP A 1 285 ? 1.080 -12.115 20.019 1.00 97.44 285 ASP A CA 1
ATOM 2138 C C . ASP A 1 285 ? 0.477 -12.777 18.764 1.00 97.44 285 ASP A C 1
ATOM 2140 O O . ASP A 1 285 ? -0.083 -12.115 17.890 1.00 97.44 285 ASP A O 1
ATOM 2144 N N . ASP A 1 286 ? 0.569 -14.104 18.661 1.00 97.94 286 ASP A N 1
ATOM 2145 C CA . ASP A 1 286 ? 0.038 -14.856 17.514 1.00 97.94 286 ASP A CA 1
ATOM 2146 C C . ASP A 1 286 ? -1.500 -14.821 17.418 1.00 97.94 286 ASP A C 1
ATOM 2148 O O . ASP A 1 286 ? -2.059 -15.196 16.391 1.00 97.94 286 ASP A O 1
ATOM 2152 N N . THR A 1 287 ? -2.209 -14.374 18.457 1.00 97.94 287 THR A N 1
ATOM 2153 C CA . THR A 1 287 ? -3.657 -14.095 18.399 1.00 97.94 287 THR A CA 1
ATOM 2154 C C . THR A 1 287 ? -3.954 -12.644 18.021 1.00 97.94 287 THR A C 1
ATOM 2156 O O . THR A 1 287 ? -5.114 -12.230 18.005 1.00 97.94 287 THR A O 1
ATOM 2159 N N . LEU A 1 288 ? -2.906 -11.871 17.724 1.00 98.19 288 LEU A N 1
ATOM 2160 C CA . LEU A 1 288 ? -2.935 -10.439 17.449 1.00 98.19 288 LEU A CA 1
ATOM 2161 C C . LEU A 1 288 ? -3.437 -9.611 18.643 1.00 98.19 288 LEU A C 1
ATOM 2163 O O . LEU A 1 288 ? -3.948 -8.497 18.491 1.00 98.19 288 LEU A O 1
ATOM 2167 N N . THR A 1 289 ? -3.269 -10.147 19.853 1.00 98.25 289 THR A N 1
ATOM 2168 C CA . THR A 1 289 ? -3.583 -9.475 21.117 1.00 98.25 289 THR A CA 1
ATOM 2169 C C . THR A 1 289 ? -2.343 -8.748 21.628 1.00 98.25 289 THR A C 1
ATOM 2171 O O . THR A 1 289 ? -1.234 -9.277 21.576 1.00 98.25 289 THR A O 1
ATOM 2174 N N . THR A 1 290 ? -2.514 -7.511 22.095 1.00 98.62 290 THR A N 1
ATOM 2175 C CA . THR A 1 290 ? -1.410 -6.693 22.620 1.00 98.62 290 THR A CA 1
ATOM 2176 C C . THR A 1 290 ? -1.066 -7.074 24.065 1.00 98.62 290 THR A C 1
ATOM 2178 O O . THR A 1 290 ? -1.649 -7.986 24.646 1.00 98.62 290 THR A O 1
ATOM 2181 N N . SER A 1 291 ? -0.176 -6.316 24.715 1.00 98.25 291 SER A N 1
ATOM 2182 C CA . SER A 1 291 ? 0.077 -6.433 26.163 1.00 98.25 291 SER A CA 1
ATOM 2183 C C . SER A 1 291 ? -1.164 -6.223 27.056 1.00 98.25 291 SER A C 1
ATOM 2185 O O . SER A 1 291 ? -1.088 -6.426 28.267 1.00 98.25 291 SER A O 1
ATOM 2187 N N . ASP A 1 292 ? -2.288 -5.767 26.493 1.00 98.56 292 ASP A N 1
ATOM 2188 C CA . ASP A 1 292 ? -3.587 -5.727 27.161 1.00 98.56 292 ASP A CA 1
ATOM 2189 C C . ASP A 1 292 ? -4.557 -6.747 26.531 1.00 98.56 292 ASP A C 1
ATOM 2191 O O . ASP A 1 292 ? -4.856 -6.626 25.343 1.00 98.56 292 ASP A O 1
ATOM 2195 N N . PRO A 1 293 ? -5.120 -7.700 27.300 1.00 97.75 293 PRO A N 1
ATOM 2196 C CA . PRO A 1 293 ? -6.042 -8.711 26.772 1.00 97.75 293 PRO A CA 1
ATOM 2197 C C . PRO A 1 293 ? -7.331 -8.162 26.140 1.00 97.75 293 PRO A C 1
ATOM 2199 O O . PRO A 1 293 ? -8.004 -8.875 25.394 1.00 97.75 293 PRO A O 1
ATOM 2202 N N . ALA A 1 294 ? -7.723 -6.924 26.459 1.00 98.44 294 ALA A N 1
ATOM 2203 C CA . ALA A 1 294 ? -8.888 -6.281 25.853 1.00 98.44 294 ALA A CA 1
ATOM 2204 C C . ALA A 1 294 ? -8.557 -5.571 24.530 1.00 98.44 294 ALA A C 1
ATOM 2206 O O . ALA A 1 294 ? -9.482 -5.168 23.820 1.00 98.44 294 ALA A O 1
ATOM 2207 N N . ILE A 1 295 ? -7.270 -5.412 24.197 1.00 98.81 295 ILE A N 1
ATOM 2208 C CA . ILE A 1 295 ? -6.803 -4.629 23.054 1.00 98.81 295 ILE A CA 1
ATOM 2209 C C . ILE A 1 295 ? -6.029 -5.527 22.090 1.00 98.81 295 ILE A C 1
ATOM 2211 O O . ILE A 1 295 ? -4.977 -6.070 22.422 1.00 98.81 295 ILE A O 1
ATOM 2215 N N . SER A 1 296 ? -6.529 -5.626 20.867 1.00 98.75 296 SER A N 1
ATOM 2216 C CA . SER A 1 296 ? -5.858 -6.273 19.742 1.00 98.75 296 SER A CA 1
ATOM 2217 C C . SER A 1 296 ? -5.341 -5.218 18.762 1.00 98.75 296 SER A C 1
ATOM 2219 O O . SER A 1 296 ? -5.750 -4.055 18.814 1.00 98.75 296 SER A O 1
ATOM 2221 N N . ALA A 1 297 ? -4.446 -5.598 17.858 1.00 98.44 297 ALA A N 1
ATOM 2222 C CA . ALA A 1 297 ? -3.958 -4.709 16.809 1.00 98.44 297 ALA A CA 1
ATOM 2223 C C . ALA A 1 297 ? -3.920 -5.449 15.465 1.00 98.44 297 ALA A C 1
ATOM 2225 O O . ALA A 1 297 ? -3.694 -6.656 15.438 1.00 98.44 297 ALA A O 1
ATOM 2226 N N . VAL A 1 298 ? -4.148 -4.748 14.351 1.00 98.25 298 VAL A N 1
ATOM 2227 C CA . VAL A 1 298 ? -4.148 -5.346 13.006 1.00 98.25 298 VAL A CA 1
ATOM 2228 C C . VAL A 1 298 ? -3.637 -4.379 11.938 1.00 98.25 298 VAL A C 1
ATOM 2230 O O . VAL A 1 298 ? -3.940 -3.185 11.948 1.00 98.25 298 VAL A O 1
ATOM 2233 N N . GLY A 1 299 ? -2.895 -4.910 10.973 1.00 96.50 299 GLY A N 1
ATOM 2234 C CA . GLY A 1 299 ? -2.403 -4.204 9.799 1.00 96.50 299 GLY A CA 1
ATOM 2235 C C . GLY A 1 299 ? -1.052 -3.520 9.997 1.00 96.50 299 GLY A C 1
ATOM 2236 O O . GLY A 1 299 ? -0.268 -3.919 10.847 1.00 96.50 299 GLY A O 1
ATOM 2237 N N . GLU A 1 300 ? -0.748 -2.480 9.211 1.00 95.69 300 GLU A N 1
ATOM 2238 C CA . GLU A 1 300 ? 0.613 -1.897 9.172 1.00 95.69 300 GLU A CA 1
ATOM 2239 C C . GLU A 1 300 ? 1.084 -1.287 10.496 1.00 95.69 300 GLU A C 1
ATOM 2241 O O . GLU A 1 300 ? 2.270 -1.005 10.648 1.00 95.69 300 GLU A O 1
ATOM 2246 N N . CYS A 1 301 ? 0.175 -1.022 11.439 1.00 96.69 301 CYS A N 1
ATOM 2247 C CA . CYS A 1 301 ? 0.578 -0.480 12.726 1.00 96.69 301 CYS A CA 1
ATOM 2248 C C . CYS A 1 301 ? 1.288 -1.520 13.598 1.00 96.69 301 CYS A C 1
ATOM 2250 O O . CYS A 1 301 ? 2.057 -1.123 14.469 1.00 96.69 301 CYS A O 1
ATOM 2252 N N . ILE A 1 302 ? 1.036 -2.818 13.399 1.00 95.75 302 ILE A N 1
ATOM 2253 C CA . ILE A 1 302 ? 1.437 -3.852 14.354 1.00 95.75 302 ILE A CA 1
ATOM 2254 C C . ILE A 1 302 ? 2.887 -4.268 14.199 1.00 95.75 302 ILE A C 1
ATOM 2256 O O . ILE A 1 302 ? 3.438 -4.292 13.098 1.00 95.75 302 ILE A O 1
ATOM 2260 N N . GLU A 1 303 ? 3.456 -4.695 15.318 1.00 96.12 303 GLU A N 1
ATOM 2261 C CA . GLU A 1 303 ? 4.670 -5.493 15.334 1.00 96.12 303 GLU A CA 1
ATOM 2262 C C . GLU A 1 303 ? 4.340 -6.907 15.804 1.00 96.12 303 GLU A C 1
ATOM 2264 O O . GLU A 1 303 ? 3.864 -7.110 16.924 1.00 96.12 303 GLU A O 1
ATOM 2269 N N . HIS A 1 304 ? 4.614 -7.890 14.953 1.00 96.19 304 HIS A N 1
ATOM 2270 C CA . HIS A 1 304 ? 4.422 -9.306 15.251 1.00 96.19 304 HIS A CA 1
ATOM 2271 C C . HIS A 1 304 ? 5.753 -10.028 15.067 1.00 96.19 304 HIS A C 1
ATOM 2273 O O . HIS A 1 304 ? 6.413 -9.870 14.044 1.00 96.19 304 HIS A O 1
ATOM 2279 N N . ARG A 1 305 ? 6.188 -10.759 16.103 1.00 94.12 305 ARG A N 1
ATOM 2280 C CA . ARG A 1 305 ? 7.474 -11.488 16.127 1.00 94.12 305 ARG A CA 1
ATOM 2281 C C . ARG A 1 305 ? 8.699 -10.629 15.745 1.00 94.12 305 ARG A C 1
ATOM 2283 O O . ARG A 1 305 ? 9.673 -11.136 15.204 1.00 94.12 305 ARG A O 1
ATOM 2290 N N . GLY A 1 306 ? 8.666 -9.337 16.084 1.00 92.12 306 GLY A N 1
ATOM 2291 C CA . GLY A 1 306 ? 9.743 -8.377 15.808 1.00 92.12 306 GLY A CA 1
ATOM 2292 C C . GLY A 1 306 ? 9.712 -7.767 14.403 1.00 92.12 306 GLY A C 1
ATOM 2293 O O . GLY A 1 306 ? 10.588 -6.970 14.070 1.00 92.12 306 GLY A O 1
ATOM 2294 N N . GLU A 1 307 ? 8.708 -8.101 13.591 1.00 90.94 307 GLU A N 1
ATOM 2295 C CA . GLU A 1 307 ? 8.552 -7.611 12.225 1.00 90.94 307 GLU A CA 1
ATOM 2296 C C . GLU A 1 307 ? 7.314 -6.719 12.069 1.00 90.94 307 GLU A C 1
ATOM 2298 O O . GLU A 1 307 ? 6.325 -6.837 12.793 1.00 90.94 307 GLU A O 1
ATOM 2303 N N . THR A 1 308 ? 7.374 -5.820 11.086 1.00 91.50 308 THR A N 1
ATOM 2304 C CA . THR A 1 308 ? 6.258 -4.959 10.666 1.00 91.50 308 THR A CA 1
ATOM 2305 C C . THR A 1 308 ? 6.017 -5.164 9.177 1.00 91.50 308 THR A C 1
ATOM 2307 O O . THR A 1 308 ? 6.979 -5.302 8.419 1.00 91.50 308 THR A O 1
ATOM 2310 N N . PHE A 1 309 ? 4.757 -5.133 8.745 1.00 87.44 309 PHE A N 1
ATOM 2311 C CA . PHE A 1 309 ? 4.373 -5.446 7.367 1.00 87.44 309 PHE A CA 1
ATOM 2312 C C . PHE A 1 309 ? 3.761 -4.224 6.679 1.00 87.44 309 PHE A C 1
ATOM 2314 O O . PHE A 1 309 ? 2.861 -3.592 7.221 1.00 87.44 309 PHE A O 1
ATOM 2321 N N . GLY A 1 310 ? 4.236 -3.912 5.471 1.00 83.75 310 GLY A N 1
ATOM 2322 C CA . GLY A 1 310 ? 3.721 -2.835 4.611 1.00 83.75 310 GLY A CA 1
ATOM 2323 C C . GLY A 1 310 ? 3.057 -3.349 3.331 1.00 83.75 310 GLY A C 1
ATOM 2324 O O . GLY A 1 310 ? 3.042 -2.646 2.326 1.00 83.75 310 GLY A O 1
ATOM 2325 N N . LEU A 1 311 ? 2.594 -4.603 3.334 1.00 84.31 311 LEU A N 1
ATOM 2326 C CA . LEU A 1 311 ? 2.047 -5.306 2.171 1.00 84.31 311 LEU A CA 1
ATOM 2327 C C . LEU A 1 311 ? 0.652 -5.838 2.477 1.00 84.31 311 LEU A C 1
ATOM 2329 O O . LEU A 1 311 ? 0.320 -6.128 3.622 1.00 84.31 311 LEU A O 1
ATOM 2333 N N . VAL A 1 312 ? -0.161 -6.001 1.440 1.00 86.62 312 VAL A N 1
ATOM 2334 C CA . VAL A 1 312 ? -1.588 -6.268 1.620 1.00 86.62 312 VAL A CA 1
ATOM 2335 C C . VAL A 1 312 ? -1.887 -7.719 2.004 1.00 86.62 312 VAL A C 1
ATOM 2337 O O . VAL A 1 312 ? -2.740 -7.955 2.849 1.00 86.62 312 VAL A O 1
ATOM 2340 N N . ALA A 1 313 ? -1.162 -8.692 1.447 1.00 85.69 313 ALA A N 1
ATOM 2341 C CA . ALA A 1 313 ? -1.332 -10.110 1.783 1.00 85.69 313 ALA A CA 1
ATOM 2342 C C . ALA A 1 313 ? -1.105 -10.417 3.278 1.00 85.69 313 ALA A C 1
ATOM 2344 O O . ALA A 1 313 ? -2.034 -10.942 3.893 1.00 85.69 313 ALA A O 1
ATOM 2345 N N . PRO A 1 314 ? 0.001 -9.978 3.918 1.00 90.06 314 PRO A N 1
ATOM 2346 C CA . PRO A 1 314 ? 0.155 -10.124 5.367 1.00 90.06 314 PRO A CA 1
ATOM 2347 C C . PRO A 1 314 ? -0.979 -9.470 6.164 1.00 90.06 314 PRO A C 1
ATOM 2349 O O . PRO A 1 314 ? -1.465 -10.011 7.151 1.00 90.06 314 PRO A O 1
ATOM 2352 N N . LEU A 1 315 ? -1.439 -8.298 5.723 1.00 94.12 315 LEU A N 1
ATOM 2353 C CA . LEU A 1 315 ? -2.549 -7.571 6.341 1.00 94.12 315 LEU A CA 1
ATOM 2354 C C . LEU A 1 315 ? -3.879 -8.339 6.248 1.00 94.12 315 LEU A C 1
ATOM 2356 O O . LEU A 1 315 ? -4.664 -8.307 7.197 1.00 94.12 315 LEU A O 1
ATOM 2360 N N . TRP A 1 316 ? -4.139 -9.023 5.130 1.00 94.00 316 TRP A N 1
ATOM 2361 C CA . TRP A 1 316 ? -5.310 -9.886 4.950 1.00 94.00 316 TRP A CA 1
ATOM 2362 C C . TRP A 1 316 ? -5.249 -11.117 5.856 1.00 94.00 316 TRP A C 1
ATOM 2364 O O . TRP A 1 316 ? -6.227 -11.397 6.547 1.00 94.00 316 TRP A O 1
ATOM 2374 N N . GLU A 1 317 ? -4.098 -11.789 5.921 1.00 94.56 317 GLU A N 1
ATOM 2375 C CA . GLU A 1 317 ? -3.863 -12.924 6.826 1.00 94.56 317 GLU A CA 1
ATOM 2376 C C . GLU A 1 317 ? -4.091 -12.517 8.292 1.00 94.56 317 GLU A C 1
ATOM 2378 O O . GLU A 1 317 ? -4.807 -13.194 9.035 1.00 94.56 317 GLU A O 1
ATOM 2383 N N . GLN A 1 318 ? -3.556 -11.360 8.701 1.00 97.56 318 GLN A N 1
ATOM 2384 C CA . GLN A 1 318 ? -3.783 -10.815 10.040 1.00 97.56 318 GLN A CA 1
ATOM 2385 C C . GLN A 1 318 ? -5.270 -10.542 10.304 1.00 97.56 318 GLN A C 1
ATOM 2387 O O . GLN A 1 318 ? -5.798 -10.899 11.358 1.00 97.56 318 GLN A O 1
ATOM 2392 N N . ALA A 1 319 ? -5.965 -9.917 9.351 1.00 98.06 319 ALA A N 1
ATOM 2393 C CA . ALA A 1 319 ? -7.384 -9.609 9.478 1.00 98.06 319 ALA A CA 1
ATOM 2394 C C . ALA A 1 319 ? -8.244 -10.873 9.641 1.00 98.06 319 ALA A C 1
ATOM 2396 O O . ALA A 1 319 ? -9.165 -10.887 10.462 1.00 98.06 319 ALA A O 1
ATOM 2397 N N . GLU A 1 320 ? -7.926 -11.939 8.906 1.00 97.94 320 GLU A N 1
ATOM 2398 C CA . GLU A 1 320 ? -8.607 -13.233 8.997 1.00 97.94 320 GLU A CA 1
ATOM 2399 C C . GLU A 1 320 ? -8.379 -13.914 10.350 1.00 97.94 320 GLU A C 1
ATOM 2401 O O . GLU A 1 320 ? -9.334 -14.388 10.976 1.00 97.94 320 GLU A O 1
ATOM 2406 N N . VAL A 1 321 ? -7.138 -13.916 10.843 1.00 98.44 321 VAL A N 1
ATOM 2407 C CA . VAL A 1 321 ? -6.812 -14.470 12.164 1.00 98.44 321 VAL A CA 1
ATOM 2408 C C . VAL A 1 321 ? -7.517 -13.692 13.270 1.00 98.44 321 VAL A C 1
ATOM 2410 O O . VAL A 1 321 ? -8.192 -14.305 14.098 1.00 98.44 321 VAL A O 1
ATOM 2413 N N . LEU A 1 322 ? -7.416 -12.358 13.286 1.00 98.62 322 LEU A N 1
ATOM 2414 C CA . LEU A 1 322 ? -8.026 -11.558 14.351 1.00 98.62 322 LEU A CA 1
ATOM 2415 C C . LEU A 1 322 ? -9.554 -11.688 14.349 1.00 98.62 322 LEU A C 1
ATOM 2417 O O . LEU A 1 322 ? -10.160 -11.794 15.415 1.00 98.62 322 LEU A O 1
ATOM 2421 N N . ALA A 1 323 ? -10.185 -11.738 13.173 1.00 98.69 323 ALA A N 1
ATOM 2422 C CA . ALA A 1 323 ? -11.624 -11.964 13.072 1.00 98.69 323 ALA A CA 1
ATOM 2423 C C . ALA A 1 323 ? -12.038 -13.314 13.681 1.00 98.69 323 ALA A C 1
ATOM 2425 O O . ALA A 1 323 ? -13.020 -13.374 14.419 1.00 98.69 323 ALA A O 1
ATOM 2426 N N . ARG A 1 324 ? -11.273 -14.389 13.443 1.00 98.56 324 ARG A N 1
ATOM 2427 C CA . ARG A 1 324 ? -11.509 -15.702 14.073 1.00 98.56 324 ARG A CA 1
ATOM 2428 C C . ARG A 1 324 ? -11.324 -15.660 15.590 1.00 98.56 324 ARG A C 1
ATOM 2430 O O . ARG A 1 324 ? -12.173 -16.176 16.315 1.00 98.56 324 ARG A O 1
ATOM 2437 N N . VAL A 1 325 ? -10.268 -15.005 16.076 1.00 98.25 325 VAL A N 1
ATOM 2438 C CA . VAL A 1 325 ? -10.022 -14.822 17.518 1.00 98.25 325 VAL A CA 1
ATOM 2439 C C . VAL A 1 325 ? -11.190 -14.082 18.180 1.00 98.25 325 VAL A C 1
ATOM 2441 O O . VAL A 1 325 ? -11.687 -14.515 19.220 1.00 98.25 325 VAL A O 1
ATOM 2444 N N . LEU A 1 326 ? -11.676 -12.999 17.568 1.00 98.06 326 LEU A N 1
ATOM 2445 C CA . LEU A 1 326 ? -12.839 -12.246 18.054 1.00 98.06 326 LEU A CA 1
ATOM 2446 C C . LEU A 1 326 ? -14.147 -13.047 17.940 1.00 98.06 326 LEU A C 1
ATOM 2448 O O . LEU A 1 326 ? -15.029 -12.895 18.779 1.00 98.06 326 LEU A O 1
ATOM 2452 N N . ALA A 1 327 ? -14.262 -13.955 16.971 1.00 97.62 327 ALA A N 1
ATOM 2453 C CA . ALA A 1 327 ? -15.382 -14.891 16.864 1.00 97.62 327 ALA A CA 1
ATOM 2454 C C . ALA A 1 327 ? -15.335 -16.046 17.892 1.00 97.62 327 ALA A C 1
ATOM 2456 O O . ALA A 1 327 ? -16.261 -16.855 17.944 1.00 97.62 327 ALA A O 1
ATOM 2457 N N . GLY A 1 328 ? -14.290 -16.125 18.727 1.00 96.06 328 GLY A N 1
ATOM 2458 C CA . GLY A 1 328 ? -14.146 -17.132 19.785 1.00 96.06 328 GLY A CA 1
ATOM 2459 C C . GLY A 1 328 ? -13.354 -18.381 19.385 1.00 96.06 328 GLY A C 1
ATOM 2460 O O . GLY A 1 328 ? -13.354 -19.370 20.121 1.00 96.06 328 GLY A O 1
ATOM 2461 N N . ASP A 1 329 ? -12.667 -18.359 18.242 1.00 96.12 329 ASP A N 1
ATOM 2462 C CA . ASP A 1 329 ? -11.784 -19.443 17.817 1.00 96.12 329 ASP A CA 1
ATOM 2463 C C . ASP A 1 329 ? -10.427 -19.364 18.533 1.00 96.12 329 ASP A C 1
ATOM 2465 O O . ASP A 1 329 ? -9.502 -18.658 18.126 1.00 96.12 329 ASP A O 1
ATOM 2469 N N . ASN A 1 330 ? -10.294 -20.145 19.605 1.00 88.81 330 ASN A N 1
ATOM 2470 C CA . ASN A 1 330 ? -9.077 -20.198 20.415 1.00 88.81 330 ASN A CA 1
ATOM 2471 C C . ASN A 1 330 ? -7.877 -20.851 19.704 1.00 88.81 330 ASN A C 1
ATOM 2473 O O . ASN A 1 330 ? -6.768 -20.810 20.250 1.00 88.81 330 ASN A O 1
ATOM 2477 N N . ALA A 1 331 ? -8.062 -21.455 18.524 1.00 94.81 331 ALA A N 1
ATOM 2478 C CA . ALA A 1 331 ? -7.002 -22.112 17.759 1.00 94.81 331 ALA A CA 1
ATOM 2479 C C . ALA A 1 331 ? -6.400 -21.210 16.668 1.00 94.81 331 ALA A C 1
ATOM 2481 O O . ALA A 1 331 ? -5.350 -21.537 16.121 1.00 94.81 331 ALA A O 1
ATOM 2482 N N . ALA A 1 332 ? -7.034 -20.078 16.348 1.00 96.50 332 ALA A N 1
ATOM 2483 C CA . ALA A 1 332 ? -6.555 -19.155 15.324 1.00 96.50 332 ALA A CA 1
ATOM 2484 C C . ALA A 1 332 ? -5.207 -18.526 15.715 1.00 96.50 332 ALA A C 1
ATOM 2486 O O . ALA A 1 332 ? -5.077 -17.943 16.794 1.00 96.50 332 ALA A O 1
ATOM 2487 N N . ARG A 1 333 ? -4.198 -18.660 14.850 1.00 97.56 333 ARG A N 1
ATOM 2488 C CA . ARG A 1 333 ? -2.855 -18.105 15.044 1.00 97.56 333 ARG A CA 1
ATOM 2489 C C . ARG A 1 333 ? -2.356 -17.480 13.747 1.00 97.56 333 ARG A C 1
ATOM 2491 O O . ARG A 1 333 ? -2.548 -18.057 12.681 1.00 97.56 333 ARG A O 1
ATOM 2498 N N . TYR A 1 334 ? -1.721 -16.321 13.860 1.00 96.25 334 TYR A N 1
ATOM 2499 C CA . TYR A 1 334 ? -0.925 -15.704 12.812 1.00 96.25 334 TYR A CA 1
ATOM 2500 C C . TYR A 1 334 ? 0.530 -16.075 13.081 1.00 96.25 334 TYR A C 1
ATOM 2502 O O . TYR A 1 334 ? 1.095 -15.701 14.108 1.00 96.25 334 TYR A O 1
ATOM 2510 N N . GLU A 1 335 ? 1.124 -16.859 12.188 1.00 92.44 335 GLU A N 1
ATOM 2511 C CA . GLU A 1 335 ? 2.481 -17.393 12.367 1.00 92.44 335 GLU A CA 1
ATOM 2512 C C . GLU A 1 335 ? 3.564 -16.466 11.787 1.00 92.44 335 GLU A C 1
ATOM 2514 O O . GLU A 1 335 ? 4.757 -16.763 11.883 1.00 92.44 335 GLU A O 1
ATOM 2519 N N . GLY A 1 336 ? 3.146 -15.306 11.273 1.00 86.12 336 GLY A N 1
ATOM 2520 C CA . GLY A 1 336 ? 3.951 -14.429 10.435 1.00 86.12 336 GLY A CA 1
ATOM 2521 C C . GLY A 1 336 ? 3.781 -14.793 8.962 1.00 86.12 336 GLY A C 1
ATOM 2522 O O . GLY A 1 336 ? 3.465 -15.932 8.624 1.00 86.12 336 GLY A O 1
ATOM 2523 N N . SER A 1 337 ? 4.001 -13.821 8.083 1.00 80.25 337 SER A N 1
ATOM 2524 C CA . SER A 1 337 ? 4.064 -14.078 6.648 1.00 80.25 337 SER A CA 1
ATOM 2525 C C . SER A 1 337 ? 5.525 -14.235 6.224 1.00 80.25 337 SER A C 1
ATOM 2527 O O . SER A 1 337 ? 6.366 -13.460 6.688 1.00 80.25 337 SER A O 1
ATOM 2529 N N . PRO A 1 338 ? 5.856 -15.179 5.325 1.00 67.00 338 PRO A N 1
ATOM 2530 C CA . PRO A 1 338 ? 7.197 -15.247 4.754 1.00 67.00 338 PRO A CA 1
ATOM 2531 C C . PRO A 1 338 ? 7.544 -13.927 4.040 1.00 67.00 338 PRO A C 1
ATOM 2533 O O . PRO A 1 338 ? 6.629 -13.216 3.615 1.00 67.00 338 PRO A O 1
ATOM 2536 N N . PRO A 1 339 ? 8.837 -13.583 3.867 1.00 59.53 339 PRO A N 1
ATOM 2537 C CA . PRO A 1 339 ? 9.246 -12.411 3.096 1.00 59.53 339 PRO A CA 1
ATOM 2538 C C . PRO A 1 339 ? 8.645 -12.478 1.686 1.00 59.53 339 PRO A C 1
ATOM 2540 O O . PRO A 1 339 ? 9.065 -13.283 0.856 1.00 59.53 339 PRO A O 1
ATOM 2543 N N . GLN A 1 340 ? 7.604 -11.684 1.431 1.00 57.81 340 GLN A N 1
ATOM 2544 C CA . GLN A 1 340 ? 6.817 -11.822 0.208 1.00 57.81 340 GLN A CA 1
ATOM 2545 C C . GLN A 1 340 ? 7.477 -11.111 -0.977 1.00 57.81 340 GLN A C 1
ATOM 2547 O O . GLN A 1 340 ? 8.141 -10.081 -0.829 1.00 57.81 340 GLN A O 1
ATOM 2552 N N . THR A 1 341 ? 7.244 -11.658 -2.173 1.00 54.66 341 THR A N 1
ATOM 2553 C CA . THR A 1 341 ? 7.580 -11.030 -3.456 1.00 54.66 341 THR A CA 1
ATOM 2554 C C . THR A 1 341 ? 6.987 -9.644 -3.564 1.00 54.66 341 THR A C 1
ATOM 2556 O O . THR A 1 341 ? 5.883 -9.396 -3.074 1.00 54.66 341 THR A O 1
ATOM 2559 N N . THR A 1 342 ? 7.631 -8.780 -4.338 1.00 57.56 342 THR A N 1
ATOM 2560 C CA . THR A 1 342 ? 6.937 -7.614 -4.868 1.00 57.56 342 THR A CA 1
ATOM 2561 C C . THR A 1 342 ? 6.812 -7.783 -6.378 1.00 57.56 342 THR A C 1
ATOM 2563 O O . THR A 1 342 ? 7.780 -7.621 -7.120 1.00 57.56 342 THR A O 1
ATOM 2566 N N . ARG A 1 343 ? 5.608 -8.143 -6.847 1.00 63.03 343 ARG A N 1
ATOM 2567 C CA . ARG A 1 343 ? 5.229 -7.893 -8.241 1.00 63.03 343 ARG A CA 1
ATOM 2568 C C . ARG A 1 343 ? 4.890 -6.414 -8.338 1.00 63.03 343 ARG A C 1
ATOM 2570 O O . ARG A 1 343 ? 4.048 -5.914 -7.596 1.00 63.03 343 ARG A O 1
ATOM 2577 N N . LEU A 1 344 ? 5.609 -5.714 -9.197 1.00 65.69 344 LEU A N 1
ATOM 2578 C CA . LEU A 1 344 ? 5.647 -4.266 -9.258 1.00 65.69 344 LEU A CA 1
ATOM 2579 C C . LEU A 1 344 ? 5.162 -3.835 -10.625 1.00 65.69 344 LEU A C 1
ATOM 2581 O O . LEU A 1 344 ? 5.717 -4.220 -11.648 1.00 65.69 344 LEU A O 1
ATOM 2585 N N . LYS A 1 345 ? 4.118 -3.017 -10.647 1.00 67.19 345 LYS A N 1
ATOM 2586 C CA . LYS A 1 345 ? 3.676 -2.373 -11.875 1.00 67.19 345 LYS A CA 1
ATOM 2587 C C . LYS A 1 345 ? 3.992 -0.899 -11.755 1.00 67.19 345 LYS A C 1
ATOM 2589 O O . LYS A 1 345 ? 3.186 -0.134 -11.250 1.00 67.19 345 LYS A O 1
ATOM 2594 N N . VAL A 1 346 ? 5.176 -0.503 -12.208 1.00 72.31 346 VAL A N 1
ATOM 2595 C CA . VAL A 1 346 ? 5.544 0.913 -12.205 1.00 72.31 346 VAL A CA 1
ATOM 2596 C C . VAL A 1 346 ? 4.980 1.515 -13.479 1.00 72.31 346 VAL A C 1
ATOM 2598 O O . VAL A 1 346 ? 5.550 1.352 -14.554 1.00 72.31 346 VAL A O 1
ATOM 2601 N N . THR A 1 347 ? 3.849 2.217 -13.387 1.00 70.12 347 THR A N 1
ATOM 2602 C CA . THR A 1 347 ? 3.340 3.073 -14.480 1.00 70.12 347 THR A CA 1
ATOM 2603 C C . THR A 1 347 ? 3.086 2.307 -15.795 1.00 70.12 347 THR A C 1
ATOM 2605 O O . THR A 1 347 ? 3.435 2.751 -16.888 1.00 70.12 347 THR A O 1
ATOM 2608 N N . GLY A 1 348 ? 2.537 1.094 -15.704 1.00 69.75 348 GLY A N 1
ATOM 2609 C CA . GLY A 1 348 ? 2.302 0.237 -16.875 1.00 69.75 348 GLY A CA 1
ATOM 2610 C C . GLY A 1 348 ? 3.513 -0.578 -17.345 1.00 69.75 348 GLY A C 1
ATOM 2611 O O . GLY A 1 348 ? 3.364 -1.374 -18.261 1.00 69.75 348 GLY A O 1
ATOM 2612 N N . ILE A 1 349 ? 4.678 -0.428 -16.711 1.00 78.81 349 ILE A N 1
ATOM 2613 C CA . ILE A 1 349 ? 5.848 -1.285 -16.930 1.00 78.81 349 ILE A CA 1
ATOM 2614 C C . ILE A 1 349 ? 5.755 -2.462 -15.961 1.00 78.81 349 ILE A C 1
ATOM 2616 O O . ILE A 1 349 ? 5.671 -2.262 -14.743 1.00 78.81 349 ILE A O 1
ATOM 2620 N N . GLU A 1 350 ? 5.748 -3.684 -16.492 1.00 82.56 350 GLU A N 1
ATOM 2621 C CA . GLU A 1 350 ? 5.743 -4.887 -15.665 1.00 82.56 350 GLU A CA 1
ATOM 2622 C C . GLU A 1 350 ? 7.142 -5.198 -15.148 1.00 82.56 350 GLU A C 1
ATOM 2624 O O . GLU A 1 350 ? 8.105 -5.326 -15.908 1.00 82.56 350 GLU A O 1
ATOM 2629 N N . VAL A 1 351 ? 7.239 -5.325 -13.830 1.00 86.38 351 VAL A N 1
ATOM 2630 C CA . VAL A 1 351 ? 8.466 -5.666 -13.132 1.00 86.38 351 VAL A CA 1
ATOM 2631 C C . VAL A 1 351 ? 8.142 -6.698 -12.059 1.00 86.38 351 VAL A C 1
ATOM 2633 O O . VAL A 1 351 ? 7.154 -6.604 -11.332 1.00 86.38 351 VAL A O 1
ATOM 2636 N N . PHE A 1 352 ? 8.982 -7.707 -11.925 1.00 89.06 352 PHE A N 1
ATOM 2637 C CA . PHE A 1 352 ? 8.882 -8.701 -10.871 1.00 89.06 352 PHE A CA 1
ATOM 2638 C C . PHE A 1 352 ? 10.196 -8.760 -10.110 1.00 89.06 352 PHE A C 1
ATOM 2640 O O . PHE A 1 352 ? 11.259 -8.783 -10.726 1.00 89.06 352 PHE A O 1
ATOM 2647 N N . SER A 1 353 ? 10.117 -8.787 -8.780 1.00 89.25 353 SER A N 1
ATOM 2648 C CA . SER A 1 353 ? 11.278 -8.918 -7.907 1.00 89.25 353 SER A CA 1
ATOM 2649 C C . SER A 1 353 ? 10.974 -9.832 -6.723 1.00 89.25 353 SER A C 1
ATOM 2651 O O . SER A 1 353 ? 9.955 -9.681 -6.034 1.00 89.25 353 SER A O 1
ATOM 2653 N N . ALA A 1 354 ? 11.872 -10.784 -6.482 1.00 88.00 354 ALA A N 1
ATOM 2654 C CA . ALA A 1 354 ? 11.795 -11.720 -5.370 1.00 88.00 354 ALA A CA 1
ATOM 2655 C C . ALA A 1 354 ? 13.192 -12.075 -4.848 1.00 88.00 354 ALA A C 1
ATOM 2657 O O . ALA A 1 354 ? 14.121 -12.251 -5.636 1.00 88.00 354 ALA A O 1
ATOM 2658 N N . GLY A 1 355 ? 13.316 -12.252 -3.530 1.00 85.88 355 GLY A N 1
ATOM 2659 C CA . GLY A 1 355 ? 14.533 -12.748 -2.882 1.00 85.88 355 GLY A CA 1
ATOM 2660 C C . GLY A 1 355 ? 15.743 -11.803 -2.943 1.00 85.88 355 GLY A C 1
ATOM 2661 O O . GLY A 1 355 ? 15.609 -10.586 -3.061 1.00 85.88 355 GLY A O 1
ATOM 2662 N N . ASP A 1 356 ? 16.944 -12.375 -2.829 1.00 86.38 356 ASP A N 1
ATOM 2663 C CA . ASP A 1 356 ? 18.231 -11.681 -2.963 1.00 86.38 356 ASP A CA 1
ATOM 2664 C C . ASP A 1 356 ? 18.613 -11.533 -4.441 1.00 86.38 356 ASP A C 1
ATOM 2666 O O . ASP A 1 356 ? 19.262 -12.397 -5.036 1.00 86.38 356 ASP A O 1
ATOM 2670 N N . VAL A 1 357 ? 18.200 -10.414 -5.033 1.00 86.94 357 VAL A N 1
ATOM 2671 C CA . VAL A 1 357 ? 18.419 -10.089 -6.453 1.00 86.94 357 VAL A CA 1
ATOM 2672 C C . VAL A 1 357 ? 19.855 -9.664 -6.786 1.00 86.94 357 VAL A C 1
ATOM 2674 O O . VAL A 1 357 ? 20.264 -9.685 -7.953 1.00 86.94 357 VAL A O 1
ATOM 2677 N N . HIS A 1 358 ? 20.644 -9.289 -5.777 1.00 85.88 358 HIS A N 1
ATOM 2678 C CA . HIS A 1 358 ? 22.009 -8.799 -5.971 1.00 85.88 358 HIS A CA 1
ATOM 2679 C C . HIS A 1 358 ? 23.022 -9.944 -6.002 1.00 85.88 358 HIS A C 1
ATOM 2681 O O . HIS A 1 358 ? 24.014 -9.863 -6.726 1.00 85.88 358 HIS A O 1
ATOM 2687 N N . GLY A 1 359 ? 22.754 -11.024 -5.266 1.00 76.88 359 GLY A N 1
ATOM 2688 C CA . GLY A 1 359 ? 23.517 -12.270 -5.306 1.00 76.88 359 GLY A CA 1
ATOM 2689 C C . GLY A 1 359 ? 24.722 -12.347 -4.381 1.00 76.88 359 GLY A C 1
ATOM 2690 O O . GLY A 1 359 ? 25.111 -13.457 -4.029 1.00 76.88 359 GLY A O 1
ATOM 2691 N N . GLY A 1 360 ? 25.230 -11.225 -3.864 1.00 79.00 360 GLY A N 1
ATOM 2692 C CA . GLY A 1 360 ? 26.282 -11.194 -2.835 1.00 79.00 360 GLY A CA 1
ATOM 2693 C C . GLY A 1 360 ? 27.492 -12.102 -3.123 1.00 79.00 360 GLY A C 1
ATOM 2694 O O . GLY A 1 360 ? 27.741 -12.497 -4.259 1.00 79.00 360 GLY A O 1
ATOM 2695 N N . GLU A 1 361 ? 28.256 -12.454 -2.086 1.00 76.44 361 GLU A N 1
ATOM 2696 C CA . GLU A 1 361 ? 29.291 -13.492 -2.205 1.00 76.44 361 GLU A CA 1
ATOM 2697 C C . GLU A 1 361 ? 28.651 -14.879 -2.386 1.00 76.44 361 GLU A C 1
ATOM 2699 O O . GLU A 1 361 ? 27.677 -15.224 -1.715 1.00 76.44 361 GLU A O 1
ATOM 2704 N N . GLY A 1 362 ? 29.197 -15.679 -3.306 1.00 78.56 362 GLY A N 1
ATOM 2705 C CA . GLY A 1 362 ? 28.746 -17.052 -3.566 1.00 78.56 362 GLY A CA 1
ATOM 2706 C C . GLY A 1 362 ? 27.443 -17.186 -4.365 1.00 78.56 362 GLY A C 1
ATOM 2707 O O . GLY A 1 362 ? 27.014 -18.310 -4.611 1.00 78.56 362 GLY A O 1
ATOM 2708 N N . GLY A 1 363 ? 26.811 -16.080 -4.774 1.00 86.88 363 GLY A N 1
ATOM 2709 C CA . GLY A 1 363 ? 25.675 -16.113 -5.695 1.00 86.88 363 GLY A CA 1
ATOM 2710 C C . GLY A 1 363 ? 26.112 -16.117 -7.156 1.00 86.88 363 GLY A C 1
ATOM 2711 O O . GLY A 1 363 ? 26.968 -15.340 -7.576 1.00 86.88 363 GLY A O 1
ATOM 2712 N N . GLU A 1 364 ? 25.478 -16.968 -7.949 1.00 90.94 364 GLU A N 1
ATOM 2713 C CA . GLU A 1 364 ? 25.678 -17.066 -9.388 1.00 90.94 364 GLU A CA 1
ATOM 2714 C C . GLU A 1 364 ? 24.484 -16.458 -10.120 1.00 90.94 364 GLU A C 1
ATOM 2716 O O . GLU A 1 364 ? 23.348 -16.877 -9.913 1.00 90.94 364 GLU A O 1
ATOM 2721 N N . ALA A 1 365 ? 24.728 -15.485 -10.998 1.00 92.50 365 ALA A N 1
ATOM 2722 C CA . ALA A 1 365 ? 23.666 -14.834 -11.756 1.00 92.50 365 ALA A CA 1
ATOM 2723 C C . ALA A 1 365 ? 23.546 -15.417 -13.173 1.00 92.50 365 ALA A C 1
ATOM 2725 O O . ALA A 1 365 ? 24.505 -15.394 -13.945 1.00 92.50 365 ALA A O 1
ATOM 2726 N N . LEU A 1 366 ? 22.350 -15.878 -13.535 1.00 92.44 366 LEU A N 1
ATOM 2727 C CA . LEU A 1 366 ? 21.931 -16.089 -14.919 1.00 92.44 366 LEU A CA 1
ATOM 2728 C C . LEU A 1 366 ? 21.236 -14.820 -15.403 1.00 92.44 366 LEU A C 1
ATOM 2730 O O . LEU A 1 366 ? 20.441 -14.233 -14.671 1.00 92.44 366 LEU A O 1
ATOM 2734 N N . THR A 1 367 ? 21.543 -14.367 -16.614 1.00 93.44 367 THR A N 1
ATOM 2735 C CA . THR A 1 367 ? 20.952 -13.148 -17.177 1.00 93.44 367 THR A CA 1
ATOM 2736 C C . THR A 1 367 ? 20.566 -13.368 -18.632 1.00 93.44 367 THR A C 1
ATOM 2738 O O . THR A 1 367 ? 21.364 -13.884 -19.411 1.00 93.44 367 THR A O 1
ATOM 2741 N N . LEU A 1 368 ? 19.359 -12.943 -18.992 1.00 87.88 368 LEU A N 1
ATOM 2742 C CA . LEU A 1 368 ? 18.867 -12.840 -20.361 1.00 87.88 368 LEU A CA 1
ATOM 2743 C C . LEU A 1 368 ? 18.384 -11.410 -20.577 1.00 87.88 368 LEU A C 1
ATOM 2745 O O . LEU A 1 368 ? 17.667 -10.860 -19.745 1.00 87.88 368 LEU A O 1
ATOM 2749 N N . HIS A 1 369 ? 18.801 -10.802 -21.681 1.00 88.12 369 HIS A N 1
ATOM 2750 C CA . HIS A 1 369 ? 18.461 -9.426 -22.012 1.00 88.12 369 HIS A CA 1
ATOM 2751 C C . HIS A 1 369 ? 18.158 -9.327 -23.505 1.00 88.12 369 HIS A C 1
ATOM 2753 O O . HIS A 1 369 ? 19.053 -9.521 -24.329 1.00 88.12 369 HIS A O 1
ATOM 2759 N N . ASP A 1 370 ? 16.908 -9.014 -23.829 1.00 80.12 370 ASP A N 1
ATOM 2760 C CA . ASP A 1 370 ? 16.471 -8.615 -25.160 1.00 80.12 370 ASP A CA 1
ATOM 2761 C C . ASP A 1 370 ? 16.190 -7.101 -25.158 1.00 80.12 370 ASP A C 1
ATOM 2763 O O . ASP A 1 370 ? 15.129 -6.663 -24.700 1.00 80.12 370 ASP A O 1
ATOM 2767 N N . PRO A 1 371 ? 17.129 -6.275 -25.647 1.00 75.00 371 PRO A N 1
ATOM 2768 C CA . PRO A 1 371 ? 16.965 -4.826 -25.657 1.00 75.00 371 PRO A CA 1
ATOM 2769 C C . PRO A 1 371 ? 15.949 -4.335 -26.697 1.00 75.00 371 PRO A C 1
ATOM 2771 O O . PRO A 1 371 ? 15.500 -3.197 -26.590 1.00 75.00 371 PRO A O 1
ATOM 2774 N N . ILE A 1 372 ? 15.599 -5.148 -27.704 1.00 74.00 372 ILE A N 1
ATOM 2775 C CA . ILE A 1 372 ? 14.645 -4.765 -28.755 1.00 74.00 372 ILE A CA 1
ATOM 2776 C C . ILE A 1 372 ? 13.221 -4.995 -28.255 1.00 74.00 372 ILE A C 1
ATOM 2778 O O . ILE A 1 372 ? 12.393 -4.092 -28.347 1.00 74.00 372 ILE A O 1
ATOM 2782 N N . ALA A 1 373 ? 12.953 -6.173 -27.687 1.00 70.06 373 ALA A N 1
ATOM 2783 C CA . ALA A 1 373 ? 11.667 -6.469 -27.057 1.00 70.06 373 ALA A CA 1
ATOM 2784 C C . ALA A 1 373 ? 11.492 -5.753 -25.702 1.00 70.06 373 ALA A C 1
ATOM 2786 O O . ALA A 1 373 ? 10.383 -5.651 -25.182 1.00 70.06 373 ALA A O 1
ATOM 2787 N N . GLY A 1 374 ? 12.583 -5.242 -25.120 1.00 79.25 374 GLY A N 1
ATOM 2788 C CA . GLY A 1 374 ? 12.571 -4.592 -23.811 1.00 79.25 374 GLY A CA 1
ATOM 2789 C C . GLY A 1 374 ? 12.389 -5.586 -22.664 1.00 79.25 374 GLY A C 1
ATOM 2790 O O . GLY A 1 374 ? 11.794 -5.245 -21.642 1.00 79.25 374 GLY A O 1
ATOM 2791 N N . HIS A 1 375 ? 12.876 -6.818 -22.829 1.00 86.06 375 HIS A N 1
ATOM 2792 C CA . HIS A 1 375 ? 12.757 -7.887 -21.841 1.00 86.06 375 HIS A CA 1
ATOM 2793 C C . HIS A 1 375 ? 14.084 -8.135 -21.141 1.00 86.06 375 HIS A C 1
ATOM 2795 O O . HIS A 1 375 ? 15.135 -8.257 -21.772 1.00 86.06 375 HIS A O 1
ATOM 2801 N N . TYR A 1 376 ? 14.040 -8.252 -19.820 1.00 91.56 376 TYR A N 1
ATOM 2802 C CA . TYR A 1 376 ? 15.210 -8.589 -19.025 1.00 91.56 376 TYR A CA 1
ATOM 2803 C C . TYR A 1 376 ? 14.842 -9.574 -17.929 1.00 91.56 376 TYR A C 1
ATOM 2805 O O . TYR A 1 376 ? 13.833 -9.415 -17.245 1.00 91.56 376 TYR A O 1
ATOM 2813 N N . ARG A 1 377 ? 15.675 -10.597 -17.761 1.00 94.50 377 ARG A N 1
ATOM 2814 C CA . ARG A 1 377 ? 15.540 -11.613 -16.724 1.00 94.50 377 ARG A CA 1
ATOM 2815 C C . ARG A 1 377 ? 16.885 -11.801 -16.046 1.00 94.50 377 ARG A C 1
ATOM 2817 O O . ARG A 1 377 ? 17.894 -12.024 -16.713 1.00 94.50 377 ARG A O 1
ATOM 2824 N N . ARG A 1 378 ? 16.895 -11.763 -14.720 1.00 95.38 378 ARG A N 1
ATOM 2825 C CA . ARG A 1 378 ? 18.046 -12.093 -13.883 1.00 95.38 378 ARG A CA 1
ATOM 2826 C C . ARG A 1 378 ? 17.612 -13.079 -12.821 1.00 95.38 378 ARG A C 1
ATOM 2828 O O . ARG A 1 378 ? 16.696 -12.794 -12.060 1.00 95.38 378 ARG A O 1
ATOM 2835 N N . LEU A 1 379 ? 18.301 -14.206 -12.739 1.00 95.31 379 LEU A N 1
ATOM 2836 C CA . LEU A 1 379 ? 18.071 -15.233 -11.732 1.00 95.31 379 LEU A CA 1
ATOM 2837 C C . LEU A 1 379 ? 19.354 -15.426 -10.943 1.00 95.31 379 LEU A C 1
ATOM 2839 O O . LEU A 1 379 ? 20.417 -15.613 -11.528 1.00 95.31 379 LEU A O 1
ATOM 2843 N N . VAL A 1 380 ? 19.260 -15.374 -9.625 1.00 95.00 380 VAL A N 1
ATOM 2844 C CA . VAL A 1 380 ? 20.388 -15.575 -8.722 1.00 95.00 380 VAL A CA 1
ATOM 2845 C C . VAL A 1 380 ? 20.250 -16.951 -8.098 1.00 95.00 380 VAL A C 1
ATOM 2847 O O . VAL A 1 380 ? 19.243 -17.234 -7.449 1.00 95.00 380 VAL A O 1
ATOM 2850 N N . LEU A 1 381 ? 21.265 -17.792 -8.278 1.00 94.00 381 LEU A N 1
ATOM 2851 C CA . LEU A 1 381 ? 21.367 -19.096 -7.644 1.00 94.00 381 LEU A CA 1
ATOM 2852 C C . LEU A 1 381 ? 22.425 -19.095 -6.541 1.00 94.00 381 LEU A C 1
ATOM 2854 O O . LEU A 1 381 ? 23.489 -18.500 -6.692 1.00 94.00 381 LEU A O 1
ATOM 2858 N N . ARG A 1 382 ? 22.165 -19.831 -5.464 1.00 92.88 382 ARG A N 1
ATOM 2859 C CA . ARG A 1 382 ? 23.143 -20.206 -4.438 1.00 92.88 382 ARG A CA 1
ATOM 2860 C C . ARG A 1 382 ? 23.016 -21.693 -4.169 1.00 92.88 382 ARG A C 1
ATOM 2862 O O . ARG A 1 382 ? 21.917 -22.174 -3.914 1.00 92.88 382 ARG A O 1
ATOM 2869 N N . GLU A 1 383 ? 24.134 -22.412 -4.245 1.00 91.06 383 GLU A N 1
ATOM 2870 C CA . GLU A 1 383 ? 24.175 -23.862 -3.991 1.00 91.06 383 GLU A CA 1
ATOM 2871 C C . GLU A 1 383 ? 23.130 -24.640 -4.818 1.00 91.06 383 GLU A C 1
ATOM 2873 O O . GLU A 1 383 ? 22.411 -25.493 -4.306 1.00 91.06 383 GLU A O 1
ATOM 2878 N N . GLY A 1 384 ? 22.987 -24.285 -6.100 1.00 89.88 384 GLY A N 1
ATOM 2879 C CA . GLY A 1 384 ? 22.017 -24.912 -7.004 1.00 89.88 384 GLY A CA 1
ATOM 2880 C C . GLY A 1 384 ? 20.559 -24.489 -6.790 1.00 89.88 384 GLY A C 1
ATOM 2881 O O . GLY A 1 384 ? 19.707 -24.894 -7.569 1.00 89.88 384 GLY A O 1
ATOM 2882 N N . ARG A 1 385 ? 20.242 -23.646 -5.802 1.00 93.38 385 ARG A N 1
ATOM 2883 C CA . ARG A 1 385 ? 18.874 -23.184 -5.507 1.00 93.38 385 ARG A CA 1
ATOM 2884 C C . ARG A 1 385 ? 18.668 -21.735 -5.906 1.00 93.38 385 ARG A C 1
ATOM 2886 O O . ARG A 1 385 ? 19.584 -20.927 -5.780 1.00 93.38 385 ARG A O 1
ATOM 2893 N N . LEU A 1 386 ? 17.457 -21.379 -6.328 1.00 92.94 386 LEU A N 1
ATOM 2894 C CA . LEU A 1 386 ? 17.122 -19.986 -6.614 1.00 92.94 386 LEU A CA 1
ATOM 2895 C C . LEU A 1 386 ? 17.045 -19.184 -5.309 1.00 92.94 386 LEU A C 1
ATOM 2897 O O . LEU A 1 386 ? 16.285 -19.535 -4.412 1.00 92.94 386 LEU A O 1
ATOM 2901 N N . SER A 1 387 ? 17.814 -18.102 -5.217 1.00 91.31 387 SER A N 1
ATOM 2902 C CA . SER A 1 387 ? 17.801 -17.169 -4.088 1.00 91.31 387 SER A CA 1
ATOM 2903 C C . SER A 1 387 ? 17.229 -15.802 -4.447 1.00 91.31 387 SER A C 1
ATOM 2905 O O . SER A 1 387 ? 16.859 -15.065 -3.539 1.00 91.31 387 SER A O 1
ATOM 2907 N N . GLY A 1 388 ? 17.153 -15.452 -5.736 1.00 91.50 388 GLY A N 1
ATOM 2908 C CA . GLY A 1 388 ? 16.587 -14.185 -6.194 1.00 91.50 388 GLY A CA 1
ATOM 2909 C C . GLY A 1 388 ? 16.173 -14.197 -7.663 1.00 91.50 388 GLY A C 1
ATOM 2910 O O . GLY A 1 388 ? 16.734 -14.947 -8.459 1.00 91.50 388 GLY A O 1
ATOM 2911 N N . ALA A 1 389 ? 15.207 -13.358 -8.028 1.00 93.62 389 ALA A N 1
ATOM 2912 C CA . ALA A 1 389 ? 14.750 -13.188 -9.405 1.00 93.62 389 ALA A CA 1
ATOM 2913 C C . ALA A 1 389 ? 14.327 -11.738 -9.683 1.00 93.62 389 ALA A C 1
ATOM 2915 O O . ALA A 1 389 ? 13.620 -11.136 -8.876 1.00 93.62 389 ALA A O 1
ATOM 2916 N N . VAL A 1 390 ? 14.727 -11.210 -10.842 1.00 94.56 390 VAL A N 1
ATOM 2917 C CA . VAL A 1 390 ? 14.247 -9.948 -11.423 1.00 94.56 390 VAL A CA 1
ATOM 2918 C C . VAL A 1 390 ? 13.750 -10.232 -12.831 1.00 94.56 390 VAL A C 1
ATOM 2920 O O . VAL A 1 390 ? 14.514 -10.741 -13.648 1.00 94.56 390 VAL A O 1
ATOM 2923 N N . LEU A 1 391 ? 12.499 -9.884 -13.123 1.00 91.94 391 LEU A N 1
ATOM 2924 C CA . LEU A 1 391 ? 11.950 -9.890 -14.480 1.00 91.94 391 LEU A CA 1
ATOM 2925 C C . LEU A 1 391 ? 11.468 -8.479 -14.824 1.00 91.94 391 LEU A C 1
ATOM 2927 O O . LEU A 1 391 ? 10.873 -7.808 -13.983 1.00 91.94 391 LEU A O 1
ATOM 2931 N N . TYR A 1 392 ? 11.721 -8.027 -16.042 1.00 90.75 392 TYR A N 1
ATOM 2932 C CA . TYR A 1 392 ? 11.334 -6.712 -16.542 1.00 90.75 392 TYR A CA 1
ATOM 2933 C C . TYR A 1 392 ? 10.754 -6.857 -17.948 1.00 90.75 392 TYR A C 1
ATOM 2935 O O . TYR A 1 392 ? 11.316 -7.572 -18.784 1.00 90.75 392 TYR A O 1
ATOM 2943 N N . GLY A 1 393 ? 9.652 -6.158 -18.211 1.00 84.19 393 GLY A N 1
ATOM 2944 C CA . GLY A 1 393 ? 8.905 -6.250 -19.462 1.00 84.19 393 GLY A CA 1
ATOM 2945 C C . GLY A 1 393 ? 7.985 -7.469 -19.466 1.00 84.19 393 GLY A C 1
ATOM 2946 O O . GLY A 1 393 ? 6.782 -7.311 -19.302 1.00 84.19 393 GLY A O 1
ATOM 2947 N N . ASP A 1 394 ? 8.545 -8.673 -19.593 1.00 82.00 394 ASP A N 1
ATOM 2948 C CA . ASP A 1 394 ? 7.797 -9.926 -19.434 1.00 82.00 394 ASP A CA 1
ATOM 2949 C C . ASP A 1 394 ? 8.033 -10.513 -18.038 1.00 82.00 394 ASP A C 1
ATOM 2951 O O . ASP A 1 394 ? 9.106 -11.038 -17.727 1.00 82.00 394 ASP A O 1
ATOM 2955 N N . ALA A 1 395 ? 7.005 -10.413 -17.198 1.00 83.56 395 ALA A N 1
ATOM 2956 C CA . ALA A 1 395 ? 7.000 -10.896 -15.823 1.00 83.56 395 ALA A CA 1
ATOM 2957 C C . ALA A 1 395 ? 6.100 -12.129 -15.609 1.00 83.56 395 ALA A C 1
ATOM 2959 O O . ALA A 1 395 ? 5.767 -12.452 -14.463 1.00 83.56 395 ALA A O 1
ATOM 2960 N N . SER A 1 396 ? 5.683 -12.806 -16.684 1.00 80.69 396 SER A N 1
ATOM 2961 C CA . SER A 1 396 ? 4.723 -13.920 -16.640 1.00 80.69 396 SER A CA 1
ATOM 2962 C C . SER A 1 396 ? 5.169 -15.075 -15.728 1.00 80.69 396 SER A C 1
ATOM 2964 O O . SER A 1 396 ? 4.386 -15.534 -14.894 1.00 80.69 396 SER A O 1
ATOM 2966 N N . ASP A 1 397 ? 6.445 -15.461 -15.804 1.00 84.06 397 ASP A N 1
ATOM 2967 C CA . ASP A 1 397 ? 7.063 -16.549 -15.026 1.00 84.06 397 ASP A CA 1
ATOM 2968 C C . ASP A 1 397 ? 7.394 -16.189 -13.564 1.00 84.06 397 ASP A C 1
ATOM 2970 O O . ASP A 1 397 ? 7.918 -17.016 -12.814 1.00 84.06 397 ASP A O 1
ATOM 2974 N N . GLY A 1 398 ? 7.119 -14.958 -13.120 1.00 85.81 398 GLY A N 1
ATOM 2975 C CA . GLY A 1 398 ? 7.515 -14.485 -11.787 1.00 85.81 398 GLY A CA 1
ATOM 2976 C C . GLY A 1 398 ? 6.985 -15.365 -10.650 1.00 85.81 398 GLY A C 1
ATOM 2977 O O . GLY A 1 398 ? 7.729 -15.722 -9.735 1.00 85.81 398 GLY A O 1
ATOM 2978 N N . GLY A 1 399 ? 5.714 -15.771 -10.739 1.00 82.88 399 GLY A N 1
ATOM 2979 C CA . GLY A 1 399 ? 5.098 -16.663 -9.752 1.00 82.88 399 GLY A CA 1
ATOM 2980 C C . GLY A 1 399 ? 5.795 -18.023 -9.672 1.00 82.88 399 GLY A C 1
ATOM 2981 O O . GLY A 1 399 ? 6.091 -18.497 -8.579 1.00 82.88 399 GLY A O 1
ATOM 2982 N N . TRP A 1 400 ? 6.150 -18.599 -10.822 1.00 86.19 400 TRP A N 1
ATOM 2983 C CA . TRP A 1 400 ? 6.832 -19.889 -10.892 1.00 86.19 400 TRP A CA 1
ATOM 2984 C C . TRP A 1 400 ? 8.227 -19.846 -10.253 1.00 86.19 400 TRP A C 1
ATOM 2986 O O . TRP A 1 400 ? 8.555 -20.686 -9.412 1.00 86.19 400 TRP A O 1
ATOM 2996 N N . TYR A 1 401 ? 9.036 -18.826 -10.560 1.00 90.25 401 TYR A N 1
ATOM 2997 C CA . TYR A 1 401 ? 10.341 -18.653 -9.911 1.00 90.25 401 TYR A CA 1
ATOM 2998 C C . TYR A 1 401 ? 10.220 -18.484 -8.395 1.00 90.25 401 TYR A C 1
ATOM 3000 O O . TYR A 1 401 ? 11.032 -19.024 -7.640 1.00 90.25 401 TYR A O 1
ATOM 3008 N N . PHE A 1 402 ? 9.210 -17.748 -7.932 1.00 84.19 402 PHE A N 1
ATOM 3009 C CA . PHE A 1 402 ? 8.980 -17.593 -6.501 1.00 84.19 402 PHE A CA 1
ATOM 3010 C C . PHE A 1 402 ? 8.627 -18.915 -5.823 1.00 84.19 402 PHE A C 1
ATOM 3012 O O . PHE A 1 402 ? 9.169 -19.217 -4.759 1.00 84.19 402 PHE A O 1
ATOM 3019 N N . ASP A 1 403 ? 7.786 -19.731 -6.450 1.00 83.62 403 ASP A N 1
ATOM 3020 C CA . ASP A 1 403 ? 7.436 -21.048 -5.924 1.00 83.62 403 ASP A CA 1
ATOM 3021 C C . ASP A 1 403 ? 8.663 -21.964 -5.828 1.00 83.62 403 ASP A C 1
ATOM 3023 O O . ASP A 1 403 ? 8.840 -22.655 -4.819 1.00 83.62 403 ASP A O 1
ATOM 3027 N N . LEU A 1 404 ? 9.560 -21.934 -6.821 1.00 89.00 404 LEU A N 1
ATOM 3028 C CA . LEU A 1 404 ? 10.826 -22.676 -6.769 1.00 89.00 404 LEU A CA 1
ATOM 3029 C C . LEU A 1 404 ? 11.717 -22.230 -5.602 1.00 89.00 404 LEU A C 1
ATOM 3031 O O . LEU A 1 404 ? 12.314 -23.082 -4.935 1.00 89.00 404 LEU A O 1
ATOM 3035 N N . MET A 1 405 ? 11.779 -20.918 -5.352 1.00 87.56 405 MET A N 1
ATOM 3036 C CA . MET A 1 405 ? 12.530 -20.311 -4.251 1.00 87.56 405 MET A CA 1
ATOM 3037 C C . MET A 1 405 ? 11.958 -20.719 -2.890 1.00 87.56 405 MET A C 1
ATOM 3039 O O . MET A 1 405 ? 12.710 -21.178 -2.032 1.00 87.56 405 MET A O 1
ATOM 3043 N N . GLN A 1 406 ? 10.635 -20.634 -2.703 1.00 81.06 406 GLN A N 1
ATOM 3044 C CA . GLN A 1 406 ? 9.974 -21.041 -1.456 1.00 81.06 406 GLN A CA 1
ATOM 3045 C C . GLN A 1 406 ? 10.174 -22.527 -1.145 1.00 81.06 406 GLN A C 1
ATOM 3047 O O . GLN A 1 406 ? 10.358 -22.904 0.012 1.00 81.06 406 GLN A O 1
ATOM 3052 N N . ARG A 1 407 ? 10.166 -23.380 -2.175 1.00 86.50 407 ARG A N 1
ATOM 3053 C CA . ARG A 1 407 ? 10.389 -24.826 -2.027 1.00 86.50 407 ARG A CA 1
ATOM 3054 C C . ARG A 1 407 ? 11.855 -25.193 -1.789 1.00 86.50 407 ARG A C 1
ATOM 3056 O O . ARG A 1 407 ? 12.127 -26.328 -1.405 1.00 86.50 407 ARG A O 1
ATOM 3063 N N . GLY A 1 408 ? 12.798 -24.279 -2.034 1.00 87.94 408 GLY A N 1
ATOM 3064 C CA . GLY A 1 408 ? 14.230 -24.580 -1.974 1.00 87.94 408 GLY A CA 1
ATOM 3065 C C . GLY A 1 408 ? 14.643 -25.669 -2.971 1.00 87.94 408 GLY A C 1
ATOM 3066 O O . GLY A 1 408 ? 15.463 -26.531 -2.644 1.00 87.94 408 GLY A O 1
ATOM 3067 N N . THR A 1 409 ? 14.039 -25.659 -4.161 1.00 89.12 409 THR A N 1
ATOM 3068 C CA . THR A 1 409 ? 14.236 -26.690 -5.194 1.00 89.12 409 THR A CA 1
ATOM 3069 C C . THR A 1 409 ? 15.684 -26.688 -5.685 1.00 89.12 409 THR A C 1
ATOM 3071 O O . THR A 1 409 ? 16.240 -25.618 -5.929 1.00 89.12 409 THR A O 1
ATOM 3074 N N . ASP A 1 410 ? 16.297 -27.866 -5.837 1.00 91.31 410 ASP A N 1
ATOM 3075 C CA . ASP A 1 410 ? 17.598 -27.994 -6.505 1.00 91.31 410 ASP A CA 1
ATOM 3076 C C . ASP A 1 410 ? 17.410 -27.863 -8.022 1.00 91.31 410 ASP A C 1
ATOM 3078 O O . ASP A 1 410 ? 16.700 -28.646 -8.651 1.00 91.31 410 ASP A O 1
ATOM 3082 N N . LEU A 1 411 ? 18.028 -26.839 -8.599 1.00 92.19 411 LEU A N 1
ATOM 3083 C CA . LEU A 1 411 ? 17.925 -26.450 -10.003 1.00 92.19 411 LEU A CA 1
ATOM 3084 C C . LEU A 1 411 ? 19.217 -26.747 -10.771 1.00 92.19 411 LEU A C 1
ATOM 3086 O O . LEU A 1 411 ? 19.366 -26.296 -11.907 1.00 92.19 411 LEU A O 1
ATOM 3090 N N . SER A 1 412 ? 20.150 -27.506 -10.187 1.00 88.38 412 SER A N 1
ATOM 3091 C CA . SER A 1 412 ? 21.443 -27.818 -10.810 1.00 88.38 412 SER A CA 1
ATOM 3092 C C . SER A 1 412 ? 21.275 -28.478 -12.183 1.00 88.38 412 SER A C 1
ATOM 3094 O O . SER A 1 412 ? 21.928 -28.070 -13.144 1.00 88.38 412 SER A O 1
ATOM 3096 N N . ALA A 1 413 ? 20.342 -29.431 -12.303 1.00 85.94 413 ALA A N 1
ATOM 3097 C CA . ALA A 1 413 ? 20.055 -30.138 -13.554 1.00 85.94 413 ALA A CA 1
ATOM 3098 C C . ALA A 1 413 ? 19.361 -29.257 -14.609 1.00 85.94 413 ALA A C 1
ATOM 3100 O O . ALA A 1 413 ? 19.578 -29.427 -15.805 1.00 85.94 413 ALA A O 1
ATOM 3101 N N . ALA A 1 414 ? 18.555 -28.287 -14.173 1.00 85.69 414 ALA A N 1
ATOM 3102 C CA . ALA A 1 414 ? 17.784 -27.418 -15.059 1.00 85.69 414 ALA A CA 1
ATOM 3103 C C . ALA A 1 414 ? 18.452 -26.055 -15.301 1.00 85.69 414 ALA A C 1
ATOM 3105 O O . ALA A 1 414 ? 17.871 -25.176 -15.935 1.00 85.69 414 ALA A O 1
ATOM 3106 N N . ARG A 1 415 ? 19.683 -25.858 -14.812 1.00 86.94 415 ARG A N 1
ATOM 3107 C CA . ARG A 1 415 ? 20.378 -24.566 -14.825 1.00 86.94 415 ARG A CA 1
ATOM 3108 C C . ARG A 1 415 ? 20.448 -23.928 -16.214 1.00 86.94 415 ARG A C 1
ATOM 3110 O O . ARG A 1 415 ? 20.267 -22.720 -16.334 1.00 86.94 415 ARG A O 1
ATOM 3117 N N . SER A 1 416 ? 20.739 -24.715 -17.250 1.00 82.75 416 SER A N 1
ATOM 3118 C CA . SER A 1 416 ? 20.903 -24.221 -18.626 1.00 82.75 416 SER A CA 1
ATOM 3119 C C . SER A 1 416 ? 19.593 -23.757 -19.261 1.00 82.75 416 SER A C 1
ATOM 3121 O O . SER A 1 416 ? 19.620 -22.912 -20.153 1.00 82.75 416 SER A O 1
ATOM 3123 N N . THR A 1 417 ? 18.459 -24.283 -18.799 1.00 83.12 417 THR A N 1
ATOM 3124 C CA . THR A 1 417 ? 17.126 -23.955 -19.315 1.00 83.12 417 THR A CA 1
ATOM 3125 C C . THR A 1 417 ? 16.364 -22.978 -18.424 1.00 83.12 417 THR A C 1
ATOM 3127 O O . THR A 1 417 ? 15.436 -22.328 -18.893 1.00 83.12 417 THR A O 1
ATOM 3130 N N . LEU A 1 418 ? 16.779 -22.835 -17.161 1.00 88.62 418 LEU A N 1
ATOM 3131 C CA . LEU A 1 418 ? 16.088 -22.061 -16.130 1.00 88.62 418 LEU A CA 1
ATOM 3132 C C . LEU A 1 418 ? 15.790 -20.624 -16.536 1.00 88.62 418 LEU A C 1
ATOM 3134 O O . LEU A 1 418 ? 14.713 -20.132 -16.238 1.00 88.62 418 LEU A O 1
ATOM 3138 N N . ILE A 1 419 ? 16.707 -19.962 -17.242 1.00 89.69 419 ILE A N 1
ATOM 3139 C CA . ILE A 1 419 ? 16.546 -18.557 -17.635 1.00 89.69 419 ILE A CA 1
ATOM 3140 C C . ILE A 1 419 ? 15.390 -18.323 -18.627 1.00 89.69 419 ILE A C 1
ATOM 3142 O O . ILE A 1 419 ? 14.874 -17.207 -18.723 1.00 89.69 419 ILE A O 1
ATOM 3146 N N . PHE A 1 420 ? 14.963 -19.365 -19.345 1.00 81.62 420 PHE A N 1
ATOM 3147 C CA . PHE A 1 420 ? 13.911 -19.287 -20.359 1.00 81.62 420 PHE A CA 1
ATOM 3148 C C . PHE A 1 420 ? 12.496 -19.463 -19.792 1.00 81.62 420 PHE A C 1
ATOM 3150 O O . PHE A 1 420 ? 11.541 -19.265 -20.533 1.00 81.62 420 PHE A O 1
ATOM 3157 N N . GLY A 1 421 ? 12.340 -19.759 -18.495 1.00 81.56 421 GLY A N 1
ATOM 3158 C CA . GLY A 1 421 ? 11.023 -19.867 -17.857 1.00 81.56 421 GLY A CA 1
ATOM 3159 C C . GLY A 1 421 ? 10.487 -21.288 -17.710 1.00 81.56 421 GLY A C 1
ATOM 3160 O O . GLY A 1 421 ? 11.155 -22.267 -18.058 1.00 81.56 421 GLY A O 1
ATOM 3161 N N . GLU A 1 422 ? 9.266 -21.381 -17.176 1.00 85.88 422 GLU A N 1
ATOM 3162 C CA . GLU A 1 422 ? 8.624 -22.640 -16.770 1.00 85.88 422 GLU A CA 1
ATOM 3163 C C . GLU A 1 422 ? 8.561 -23.644 -17.925 1.00 85.88 422 GLU A C 1
ATOM 3165 O O . GLU A 1 422 ? 8.984 -24.792 -17.780 1.00 85.88 422 GLU A O 1
ATOM 3170 N N . ALA A 1 423 ? 8.144 -23.180 -19.105 1.00 72.12 423 ALA A N 1
ATOM 3171 C CA . ALA A 1 423 ? 7.952 -24.008 -20.295 1.00 72.12 423 ALA A CA 1
ATOM 3172 C C . ALA A 1 423 ? 9.223 -24.747 -20.764 1.00 72.12 423 ALA A C 1
ATOM 3174 O O . ALA A 1 423 ? 9.143 -25.801 -21.397 1.00 72.12 423 ALA A O 1
ATOM 3175 N N . PHE A 1 424 ? 10.411 -24.226 -20.446 1.00 70.94 424 PHE A N 1
ATOM 3176 C CA . PHE A 1 424 ? 11.690 -24.787 -20.894 1.00 70.94 424 PHE A CA 1
ATOM 3177 C C . PHE A 1 424 ? 12.382 -25.628 -19.819 1.00 70.94 424 PHE A C 1
ATOM 3179 O O . PHE A 1 424 ? 13.342 -26.346 -20.110 1.00 70.94 424 PHE A O 1
ATOM 3186 N N . CYS A 1 425 ? 11.896 -25.574 -18.580 1.00 74.12 425 CYS A N 1
ATOM 3187 C CA . CYS A 1 425 ? 12.532 -26.195 -17.433 1.00 74.12 425 CYS A CA 1
ATOM 3188 C C . CYS A 1 425 ? 11.949 -27.579 -17.139 1.00 74.12 425 CYS A C 1
ATOM 3190 O O . CYS A 1 425 ? 10.934 -27.727 -16.464 1.00 74.12 425 CYS A O 1
ATOM 3192 N N . ARG A 1 426 ? 12.636 -28.630 -17.594 1.00 62.78 426 ARG A N 1
ATOM 3193 C CA . ARG A 1 426 ? 12.286 -30.017 -17.252 1.00 62.78 426 ARG A CA 1
ATOM 3194 C C . ARG A 1 426 ? 13.017 -30.439 -15.982 1.00 62.78 426 ARG A C 1
ATOM 3196 O O . ARG A 1 426 ? 14.151 -30.897 -16.053 1.00 62.78 426 ARG A O 1
ATOM 3203 N N . LEU A 1 427 ? 12.370 -30.290 -14.827 1.00 58.56 427 LEU A N 1
ATOM 3204 C CA . LEU A 1 427 ? 12.944 -30.700 -13.536 1.00 58.56 427 LEU A CA 1
ATOM 3205 C C . LEU A 1 427 ? 12.984 -32.235 -13.345 1.00 58.56 427 LEU A C 1
ATOM 3207 O O . LEU A 1 427 ? 13.724 -32.704 -12.490 1.00 58.56 427 LEU A O 1
ATOM 3211 N N . ASP A 1 428 ? 12.300 -33.004 -14.209 1.00 46.44 428 ASP A N 1
ATOM 3212 C CA . ASP A 1 428 ? 12.187 -34.475 -14.149 1.00 46.44 428 ASP A CA 1
ATOM 3213 C C . ASP A 1 428 ? 12.599 -35.196 -15.456 1.00 46.44 428 ASP A C 1
ATOM 3215 O O . ASP A 1 428 ? 11.968 -36.170 -15.877 1.00 46.44 428 ASP A O 1
ATOM 3219 N N . ALA A 1 429 ? 13.646 -34.739 -16.150 1.00 38.22 429 ALA A N 1
ATOM 3220 C CA . ALA A 1 429 ? 14.209 -35.504 -17.268 1.00 38.22 429 ALA A CA 1
ATOM 3221 C C . ALA A 1 429 ? 15.383 -36.378 -16.780 1.00 38.22 429 ALA A C 1
ATOM 3223 O O . ALA A 1 429 ? 16.378 -35.824 -16.313 1.00 38.22 429 ALA A O 1
ATOM 3224 N N . PRO A 1 430 ? 15.330 -37.723 -16.885 1.00 32.06 430 PRO A N 1
ATOM 3225 C CA . PRO A 1 430 ? 16.514 -38.539 -16.646 1.00 32.06 430 PRO A CA 1
ATOM 3226 C C . PRO A 1 430 ? 17.614 -38.165 -17.652 1.00 32.06 430 PRO A C 1
ATOM 3228 O O . PRO A 1 430 ? 17.338 -37.997 -18.842 1.00 32.06 430 PRO A O 1
ATOM 3231 N N . GLU A 1 431 ? 18.853 -38.042 -17.164 1.00 31.44 431 GLU A N 1
ATOM 3232 C CA . GLU A 1 431 ? 20.067 -37.855 -17.972 1.00 31.44 431 GLU A CA 1
ATOM 3233 C C . GLU A 1 431 ? 20.050 -38.790 -19.198 1.00 31.44 431 GLU A C 1
ATOM 3235 O O . GLU A 1 431 ? 19.764 -39.988 -19.048 1.00 31.44 431 GLU A O 1
ATOM 3240 N N . PRO A 1 432 ? 20.358 -38.303 -20.416 1.00 33.03 432 PRO A N 1
ATOM 3241 C CA . PRO A 1 432 ? 20.405 -39.162 -21.586 1.00 33.03 432 PRO A CA 1
ATOM 3242 C C . PRO A 1 432 ? 21.612 -40.097 -21.469 1.00 33.03 432 PRO A C 1
ATOM 3244 O O . PRO A 1 432 ? 22.728 -39.776 -21.871 1.00 33.03 432 PRO A O 1
ATOM 3247 N N . SER A 1 433 ? 21.384 -41.290 -20.918 1.00 33.66 433 SER A N 1
ATOM 3248 C CA . SER A 1 433 ? 22.343 -42.387 -21.022 1.00 33.66 433 SER A CA 1
ATOM 3249 C C . SER A 1 433 ? 22.587 -42.706 -22.502 1.00 33.66 433 SER A C 1
ATOM 3251 O O . SER A 1 433 ? 21.658 -42.794 -23.309 1.00 33.66 433 SER A O 1
ATOM 3253 N N . ALA A 1 434 ? 23.859 -42.866 -22.860 1.00 33.72 434 ALA A N 1
ATOM 3254 C CA . ALA A 1 434 ? 24.355 -43.024 -24.226 1.00 33.72 434 ALA A CA 1
ATOM 3255 C C . ALA A 1 434 ? 23.947 -44.346 -24.928 1.00 33.72 434 ALA A C 1
ATOM 3257 O O . ALA A 1 434 ? 24.590 -44.745 -25.895 1.00 33.72 434 ALA A O 1
ATOM 3258 N N . GLU A 1 435 ? 22.889 -45.031 -24.484 1.00 32.50 435 GLU A N 1
ATOM 3259 C CA . GLU A 1 435 ? 22.537 -46.385 -24.942 1.00 32.50 435 GLU A CA 1
ATOM 3260 C C . GLU A 1 435 ? 21.183 -46.518 -25.657 1.00 32.50 435 GLU A C 1
ATOM 3262 O O . GLU A 1 435 ? 20.902 -47.578 -26.207 1.00 32.50 435 GLU A O 1
ATOM 3267 N N . ASN A 1 436 ? 20.368 -45.463 -25.764 1.00 28.50 436 ASN A N 1
ATOM 3268 C CA . ASN A 1 436 ? 19.048 -45.568 -26.415 1.00 28.50 436 ASN A CA 1
ATOM 3269 C C . ASN A 1 436 ? 19.003 -45.137 -27.892 1.00 28.50 436 ASN A C 1
ATOM 3271 O O . ASN A 1 436 ? 17.926 -44.961 -28.463 1.00 28.50 436 ASN A O 1
ATOM 3275 N N . ALA A 1 437 ? 20.154 -45.045 -28.560 1.00 30.75 437 ALA A N 1
ATOM 3276 C CA . ALA A 1 437 ? 20.182 -45.175 -30.011 1.00 30.75 437 ALA A CA 1
ATOM 3277 C C . ALA A 1 437 ? 20.065 -46.669 -30.336 1.00 30.75 437 ALA A C 1
ATOM 3279 O O . ALA A 1 437 ? 20.903 -47.460 -29.925 1.00 30.75 437 ALA A O 1
ATOM 3280 N N . THR A 1 438 ? 19.033 -47.050 -31.085 1.00 36.34 438 THR A N 1
ATOM 3281 C CA . THR A 1 438 ? 18.684 -48.426 -31.485 1.00 36.34 438 THR A CA 1
ATOM 3282 C C . THR A 1 438 ? 18.149 -49.348 -30.386 1.00 36.34 438 THR A C 1
ATOM 3284 O O . THR A 1 438 ? 18.874 -50.191 -29.871 1.00 36.34 438 THR A O 1
ATOM 3287 N N . ARG A 1 439 ? 16.819 -49.355 -30.199 1.00 30.02 439 ARG A N 1
ATOM 3288 C CA . ARG A 1 439 ? 16.007 -50.564 -30.454 1.00 30.02 439 ARG A CA 1
ATOM 3289 C C . ARG A 1 439 ? 14.498 -50.345 -30.310 1.00 30.02 439 ARG A C 1
ATOM 3291 O O . ARG A 1 439 ? 14.017 -49.761 -29.353 1.00 30.02 439 ARG A O 1
ATOM 3298 N N . ASN A 1 440 ? 13.806 -50.984 -31.251 1.00 31.05 440 ASN A N 1
ATOM 3299 C CA . ASN A 1 440 ? 12.434 -51.483 -31.198 1.00 31.05 440 ASN A CA 1
ATOM 3300 C C . ASN A 1 440 ? 11.296 -50.502 -31.499 1.00 31.05 440 ASN A C 1
ATOM 3302 O O . ASN A 1 440 ? 10.513 -50.096 -30.650 1.00 31.05 440 ASN A O 1
ATOM 3306 N N . HIS A 1 441 ? 11.117 -50.316 -32.808 1.00 37.25 441 HIS A N 1
ATOM 3307 C CA . HIS A 1 441 ? 9.806 -50.447 -33.436 1.00 37.25 441 HIS A CA 1
ATOM 3308 C C . HIS A 1 441 ? 9.187 -51.802 -33.040 1.00 37.25 441 HIS A C 1
ATOM 3310 O O . HIS A 1 441 ? 9.625 -52.855 -33.504 1.00 37.25 441 HIS A O 1
ATOM 3316 N N . ALA A 1 442 ? 8.179 -51.778 -32.175 1.00 31.75 442 ALA A N 1
ATOM 3317 C CA . ALA A 1 442 ? 7.229 -52.869 -32.011 1.00 31.75 442 ALA A CA 1
ATOM 3318 C C . ALA A 1 442 ? 5.846 -52.243 -31.829 1.00 31.75 442 ALA A C 1
ATOM 3320 O O . ALA A 1 442 ? 5.610 -51.484 -30.893 1.00 31.75 442 ALA A O 1
ATOM 3321 N N . MET A 1 443 ? 4.966 -52.522 -32.787 1.00 39.84 443 MET A N 1
ATOM 3322 C CA . MET A 1 443 ? 3.586 -52.056 -32.816 1.00 39.84 443 MET A CA 1
ATOM 3323 C C . MET A 1 443 ? 2.858 -52.526 -31.551 1.00 39.84 443 MET A C 1
ATOM 3325 O O . MET A 1 443 ? 2.611 -53.719 -31.386 1.00 39.84 443 MET A O 1
ATOM 3329 N N . SER A 1 444 ? 2.513 -51.582 -30.675 1.00 32.34 444 SER A N 1
ATOM 3330 C CA . SER A 1 444 ? 1.552 -51.779 -29.593 1.00 32.34 444 SER A CA 1
ATOM 3331 C C . SER A 1 444 ? 0.283 -51.012 -29.950 1.00 32.34 444 SER A C 1
ATOM 3333 O O . SER A 1 444 ? 0.345 -49.842 -30.327 1.00 32.34 444 SER A O 1
ATOM 3335 N N . MET A 1 445 ? -0.859 -51.691 -29.892 1.00 30.84 445 MET A N 1
ATOM 3336 C CA . MET A 1 445 ? -2.178 -51.094 -30.111 1.00 30.84 445 MET A CA 1
ATOM 3337 C C . MET A 1 445 ? -2.390 -49.951 -29.100 1.00 30.84 445 MET A C 1
ATOM 3339 O O . MET A 1 445 ? -2.138 -50.166 -27.913 1.00 30.84 445 MET A O 1
ATOM 3343 N N . PRO A 1 446 ? -2.836 -48.753 -29.522 1.00 41.28 446 PRO A N 1
ATOM 3344 C CA . PRO A 1 446 ? -2.960 -47.622 -28.616 1.00 41.28 446 PRO A CA 1
ATOM 3345 C C . PRO A 1 446 ? -4.079 -47.882 -27.605 1.00 41.28 446 PRO A C 1
ATOM 3347 O O . PRO A 1 446 ? -5.248 -48.020 -27.965 1.00 41.28 446 PRO A O 1
ATOM 3350 N N . THR A 1 447 ? -3.726 -47.928 -26.324 1.00 47.97 447 THR A N 1
ATOM 3351 C CA . THR A 1 447 ? -4.675 -47.684 -25.234 1.00 47.97 447 THR A CA 1
ATOM 3352 C C . THR A 1 447 ? -5.316 -46.305 -25.435 1.00 47.97 447 THR A C 1
ATOM 3354 O O . THR A 1 447 ? -4.595 -45.359 -25.768 1.00 47.97 447 THR A O 1
ATOM 3357 N N . PRO A 1 448 ? -6.646 -46.161 -25.280 1.00 61.44 448 PRO A N 1
ATOM 3358 C CA . PRO A 1 448 ? -7.317 -44.887 -25.511 1.00 61.44 448 PRO A CA 1
ATOM 3359 C C . PRO A 1 448 ? -6.786 -43.828 -24.538 1.00 61.44 448 PRO A C 1
ATOM 3361 O O . PRO A 1 448 ? -6.706 -44.068 -23.335 1.00 61.44 448 PRO A O 1
ATOM 3364 N N . ARG A 1 449 ? -6.390 -42.670 -25.080 1.00 81.00 449 ARG A N 1
ATOM 3365 C CA . ARG A 1 449 ? -5.953 -41.516 -24.285 1.00 81.00 449 ARG A CA 1
ATOM 3366 C C . ARG A 1 449 ? -7.122 -41.030 -23.413 1.00 81.00 449 ARG A C 1
ATOM 3368 O O . ARG A 1 449 ? -8.223 -40.910 -23.958 1.00 81.00 449 ARG A O 1
ATOM 3375 N N . PRO A 1 450 ? -6.910 -40.732 -22.117 1.00 85.19 450 PRO A N 1
ATOM 3376 C CA . PRO A 1 450 ? -7.948 -40.156 -21.265 1.00 85.19 450 PRO A CA 1
ATOM 3377 C C . PRO A 1 450 ? -8.492 -38.856 -21.869 1.00 85.19 450 PRO A C 1
ATOM 3379 O O . PRO A 1 450 ? -7.740 -38.056 -22.432 1.00 85.19 450 PRO A O 1
ATOM 3382 N N . THR A 1 451 ? -9.804 -38.657 -21.788 1.00 88.62 451 THR A N 1
ATOM 3383 C CA . THR A 1 451 ? -10.509 -37.514 -22.372 1.00 88.62 451 THR A CA 1
ATOM 3384 C C . THR A 1 451 ? -10.571 -36.363 -21.373 1.00 88.62 451 THR A C 1
ATOM 3386 O O . THR A 1 451 ? -11.184 -36.477 -20.311 1.00 88.62 451 THR A O 1
ATOM 3389 N N . LEU A 1 452 ? -9.955 -35.239 -21.729 1.00 92.50 452 LEU A N 1
ATOM 3390 C CA . LEU A 1 452 ? -10.017 -33.983 -20.991 1.00 92.50 452 LEU A CA 1
ATOM 3391 C C . LEU A 1 452 ? -11.001 -33.044 -21.692 1.00 92.50 452 LEU A C 1
ATOM 3393 O O . LEU A 1 452 ? -10.757 -32.601 -22.814 1.00 92.50 452 LEU A O 1
ATOM 3397 N N . VAL A 1 453 ? -12.107 -32.742 -21.018 1.00 94.94 453 VAL A N 1
ATOM 3398 C CA . VAL A 1 453 ? -13.105 -31.778 -21.484 1.00 94.94 453 VAL A CA 1
ATOM 3399 C C . VAL A 1 453 ? -12.873 -30.431 -20.809 1.00 94.94 453 VAL A C 1
ATOM 3401 O O . VAL A 1 453 ? -12.785 -30.348 -19.585 1.00 94.94 453 VAL A O 1
ATOM 3404 N N . ILE A 1 454 ? -12.812 -29.369 -21.605 1.00 95.44 454 ILE A N 1
ATOM 3405 C CA . ILE A 1 454 ? -12.696 -27.983 -21.147 1.00 95.44 454 ILE A CA 1
ATOM 3406 C C . ILE A 1 454 ? -13.976 -27.256 -21.544 1.00 95.44 454 ILE A C 1
ATOM 3408 O O . ILE A 1 454 ? -14.323 -27.194 -22.722 1.00 95.44 454 ILE A O 1
ATOM 3412 N N . VAL A 1 455 ? -14.691 -26.713 -20.562 1.00 95.38 455 VAL A N 1
ATOM 3413 C CA . VAL A 1 455 ? -15.941 -25.977 -20.766 1.00 95.38 455 VAL A CA 1
ATOM 3414 C C . VAL A 1 455 ? -15.669 -24.491 -20.618 1.00 95.38 455 VAL A C 1
ATOM 3416 O O . VAL A 1 455 ? -15.429 -24.012 -19.512 1.00 95.38 455 VAL A O 1
ATOM 3419 N N . GLY A 1 456 ? -15.735 -23.763 -21.727 1.00 89.50 456 GLY A N 1
ATOM 3420 C CA . GLY A 1 456 ? -15.449 -22.337 -21.804 1.00 89.50 456 GLY A CA 1
ATOM 3421 C C . GLY A 1 456 ? -14.217 -22.057 -22.658 1.00 89.50 456 GLY A C 1
ATOM 3422 O O . GLY A 1 456 ? -13.117 -22.523 -22.367 1.00 89.50 456 GLY A O 1
ATOM 3423 N N . HIS A 1 457 ? -14.411 -21.257 -23.707 1.00 92.44 457 HIS A N 1
ATOM 3424 C CA . HIS A 1 457 ? -13.367 -20.870 -24.656 1.00 92.44 457 HIS A CA 1
ATOM 3425 C C . HIS A 1 457 ? -13.273 -19.340 -24.809 1.00 92.44 457 HIS A C 1
ATOM 3427 O O . HIS A 1 457 ? -13.273 -18.794 -25.906 1.00 92.44 457 HIS A O 1
ATOM 3433 N N . GLY A 1 458 ? -13.245 -18.634 -23.674 1.00 86.00 458 GLY A N 1
ATOM 3434 C CA . GLY A 1 458 ? -12.849 -17.220 -23.606 1.00 86.00 458 GLY A CA 1
ATOM 3435 C C . GLY A 1 458 ? -11.340 -17.063 -23.379 1.00 86.00 458 GLY A C 1
ATOM 3436 O O . GLY A 1 458 ? -10.615 -18.055 -23.384 1.00 86.00 458 GLY A O 1
ATOM 3437 N N . MET A 1 459 ? -10.871 -15.841 -23.094 1.00 85.50 459 MET A N 1
ATOM 3438 C CA . MET A 1 459 ? -9.436 -15.536 -22.907 1.00 85.50 459 MET A CA 1
ATOM 3439 C C . MET A 1 459 ? -8.730 -16.486 -21.920 1.00 85.50 459 MET A C 1
ATOM 3441 O O . MET A 1 459 ? -7.664 -17.018 -22.210 1.00 85.50 459 MET A O 1
ATOM 3445 N N . VAL A 1 460 ? -9.361 -16.765 -20.771 1.00 83.44 460 VAL A N 1
ATOM 3446 C CA . VAL A 1 460 ? -8.820 -17.683 -19.749 1.00 83.44 460 VAL A CA 1
ATOM 3447 C C . VAL A 1 460 ? -8.822 -19.134 -20.233 1.00 83.44 460 VAL A C 1
ATOM 3449 O O . VAL A 1 460 ? -7.852 -19.856 -20.020 1.00 83.44 460 VAL 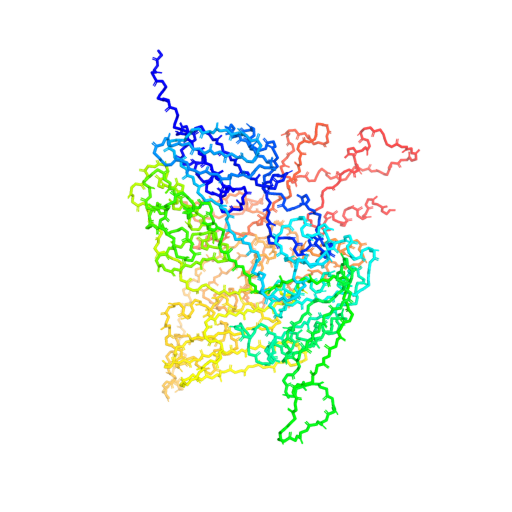A O 1
ATOM 3452 N N . GLY A 1 461 ? -9.901 -19.562 -20.895 1.00 85.88 461 GLY A N 1
ATOM 3453 C CA . GLY A 1 461 ? -10.011 -20.912 -21.445 1.00 85.88 461 GLY A CA 1
ATOM 3454 C C . GLY A 1 461 ? -8.965 -21.171 -22.526 1.00 85.88 461 GLY A C 1
ATOM 3455 O O . GLY A 1 461 ? -8.365 -22.239 -22.547 1.00 85.88 461 GLY A O 1
ATOM 3456 N N . HIS A 1 462 ? -8.689 -20.187 -23.384 1.00 92.88 462 HIS A N 1
ATOM 3457 C CA . HIS A 1 462 ? -7.639 -20.304 -24.392 1.00 92.88 462 HIS A CA 1
ATOM 3458 C C . HIS A 1 462 ? -6.238 -20.301 -23.785 1.00 92.88 462 HIS A C 1
ATOM 3460 O O . HIS A 1 462 ? -5.484 -21.219 -24.080 1.00 92.88 462 HIS A O 1
ATOM 3466 N N . SER A 1 463 ? -5.939 -19.393 -22.851 1.00 84.06 463 SER A N 1
ATOM 3467 C CA . SER A 1 463 ? -4.650 -19.398 -22.144 1.00 84.06 463 SER A CA 1
ATOM 3468 C C . SER A 1 463 ? -4.395 -20.719 -21.403 1.00 84.06 463 SER A C 1
ATOM 3470 O O . SER A 1 463 ? -3.273 -21.222 -21.362 1.00 84.06 463 SER A O 1
ATOM 3472 N N . PHE A 1 464 ? -5.447 -21.340 -20.856 1.00 83.88 464 PHE A N 1
ATOM 3473 C CA . PHE A 1 464 ? -5.350 -22.683 -20.288 1.00 83.88 464 PHE A CA 1
ATOM 3474 C C . PHE A 1 464 ? -5.002 -23.739 -21.348 1.00 83.88 464 PHE A C 1
ATOM 3476 O O . PHE A 1 464 ? -4.179 -24.611 -21.080 1.00 83.88 464 PHE A O 1
ATOM 3483 N N . VAL A 1 465 ? -5.601 -23.670 -22.541 1.00 87.19 465 VAL A N 1
ATOM 3484 C CA . VAL A 1 465 ? -5.303 -24.590 -23.651 1.00 87.19 465 VAL A CA 1
ATOM 3485 C C . VAL A 1 465 ? -3.878 -24.391 -24.179 1.00 87.19 465 VAL A C 1
ATOM 3487 O O . VAL A 1 465 ? -3.205 -25.386 -24.429 1.00 87.19 465 VAL A O 1
ATOM 3490 N N . GLU A 1 466 ? -3.388 -23.157 -24.294 1.00 87.50 466 GLU A N 1
ATOM 3491 C CA . GLU A 1 466 ? -1.991 -22.866 -24.662 1.00 87.50 466 GLU A CA 1
ATOM 3492 C C . GLU A 1 466 ? -1.025 -23.495 -23.657 1.00 87.50 466 GLU A C 1
ATOM 3494 O O . GLU A 1 466 ? -0.183 -24.310 -24.027 1.00 87.50 466 GLU A O 1
ATOM 3499 N N . ARG A 1 467 ? -1.242 -23.265 -22.356 1.00 79.69 467 ARG A N 1
ATOM 3500 C CA . ARG A 1 467 ? -0.428 -23.901 -21.309 1.00 79.69 467 ARG A CA 1
ATOM 3501 C C . ARG A 1 467 ? -0.528 -25.424 -21.344 1.00 79.69 467 ARG A C 1
ATOM 3503 O O . ARG A 1 467 ? 0.471 -26.110 -21.155 1.00 79.69 467 ARG A O 1
ATOM 3510 N N . LEU A 1 468 ? -1.716 -25.978 -21.585 1.00 88.81 468 LEU A N 1
ATOM 3511 C CA . LEU A 1 468 ? -1.920 -27.421 -21.744 1.00 88.81 468 LEU A CA 1
ATOM 3512 C C . LEU A 1 468 ? -1.078 -27.963 -22.909 1.00 88.81 468 LEU A C 1
ATOM 3514 O O . LEU A 1 468 ? -0.486 -29.044 -22.793 1.00 88.81 468 LEU A O 1
ATOM 3518 N N . VAL A 1 469 ? -1.008 -27.221 -24.016 1.00 85.25 469 VAL A N 1
ATOM 3519 C CA . VAL A 1 469 ? -0.167 -27.547 -25.167 1.00 85.25 469 VAL A CA 1
ATOM 3520 C C . VAL A 1 469 ? 1.313 -27.498 -24.806 1.00 85.25 469 VAL A C 1
ATOM 3522 O O . VAL A 1 469 ? 1.999 -28.498 -25.036 1.00 85.25 469 VAL A O 1
ATOM 3525 N N . ASP A 1 470 ? 1.771 -26.421 -24.171 1.00 73.12 470 ASP A N 1
ATOM 3526 C CA . ASP A 1 470 ? 3.167 -26.228 -23.751 1.00 73.12 470 ASP A CA 1
ATOM 3527 C C . ASP A 1 470 ? 3.660 -27.364 -22.844 1.00 73.12 470 ASP A C 1
ATOM 3529 O O . ASP A 1 470 ? 4.795 -27.829 -22.953 1.00 73.12 470 ASP A O 1
ATOM 3533 N N . HIS A 1 471 ? 2.773 -27.884 -21.993 1.00 69.81 471 HIS A N 1
ATOM 3534 C CA . HIS A 1 471 ? 3.056 -29.000 -21.087 1.00 69.81 471 HIS A CA 1
ATOM 3535 C C . HIS A 1 471 ? 2.893 -30.384 -21.744 1.00 69.81 471 HIS A C 1
ATOM 3537 O O . HIS A 1 471 ? 2.993 -31.412 -21.072 1.00 69.81 471 HIS A O 1
ATOM 3543 N N . GLY A 1 472 ? 2.614 -30.449 -23.050 1.00 83.56 472 GLY A N 1
ATOM 3544 C CA . GLY A 1 472 ? 2.476 -31.698 -23.802 1.00 83.56 472 GLY A CA 1
ATOM 3545 C C . GLY A 1 472 ? 1.234 -32.525 -23.447 1.00 83.56 472 GLY A C 1
ATOM 3546 O O . GLY A 1 472 ? 1.121 -33.679 -23.863 1.00 83.56 472 GLY A O 1
ATOM 3547 N N . LEU A 1 473 ? 0.269 -31.972 -22.704 1.00 76.81 473 LEU A N 1
ATOM 3548 C CA . LEU A 1 473 ? -0.908 -32.724 -22.249 1.00 76.81 473 LEU A CA 1
ATOM 3549 C C . LEU A 1 473 ? -1.837 -33.126 -23.402 1.00 76.81 473 LEU A C 1
ATOM 3551 O O . LEU A 1 473 ? -2.478 -34.169 -23.327 1.00 76.81 473 LEU A O 1
ATOM 3555 N N . HIS A 1 474 ? -1.842 -32.373 -24.503 1.00 86.12 474 HIS A N 1
ATOM 3556 C CA . HIS A 1 474 ? -2.531 -32.724 -25.753 1.00 86.12 474 HIS A CA 1
ATOM 3557 C C . HIS A 1 474 ? -1.997 -34.023 -26.397 1.00 86.12 474 HIS A C 1
ATOM 3559 O O . HIS A 1 474 ? -2.691 -34.692 -27.166 1.00 86.12 474 HIS A O 1
ATOM 3565 N N . GLN A 1 475 ? -0.769 -34.427 -26.055 1.00 87.75 475 GLN A N 1
ATOM 3566 C CA . GLN A 1 475 ? -0.149 -35.659 -26.550 1.00 87.75 475 GLN A CA 1
ATOM 3567 C C . GLN A 1 475 ? -0.583 -36.874 -25.720 1.00 87.75 475 GLN A C 1
ATOM 3569 O O . GLN A 1 475 ? -0.720 -37.972 -26.259 1.00 87.75 475 GLN A O 1
ATOM 3574 N N . SER A 1 476 ? -0.844 -36.682 -24.423 1.00 82.69 476 SER A N 1
ATOM 3575 C CA . SER A 1 476 ? -1.248 -37.743 -23.489 1.00 82.69 476 SER A CA 1
ATOM 3576 C C . SER A 1 476 ? -2.762 -37.857 -23.298 1.00 82.69 476 SER A C 1
ATOM 3578 O O . SER A 1 476 ? -3.243 -38.939 -22.970 1.00 82.69 476 SER A O 1
ATOM 3580 N N . HIS A 1 477 ? -3.517 -36.790 -23.561 1.00 85.19 477 HIS A N 1
ATOM 3581 C CA . HIS A 1 477 ? -4.971 -36.730 -23.425 1.00 85.19 477 HIS A CA 1
ATOM 3582 C C . HIS A 1 477 ? -5.642 -36.488 -24.777 1.00 85.19 477 HIS A C 1
ATOM 3584 O O . HIS A 1 477 ? -5.072 -35.876 -25.679 1.00 85.19 477 HIS A O 1
ATOM 3590 N N . ARG A 1 478 ? -6.884 -36.951 -24.920 1.00 91.38 478 ARG A N 1
ATOM 3591 C CA . ARG A 1 478 ? -7.789 -36.447 -25.955 1.00 91.38 478 ARG A CA 1
ATOM 3592 C C . ARG A 1 478 ? -8.445 -35.184 -25.408 1.00 91.38 478 ARG A C 1
ATOM 3594 O O . ARG A 1 478 ? -9.229 -35.276 -24.469 1.00 91.38 478 ARG A O 1
ATOM 3601 N N . VAL A 1 479 ? -8.134 -34.026 -25.976 1.00 94.50 479 VAL A N 1
ATOM 3602 C CA . VAL A 1 479 ? -8.635 -32.740 -25.473 1.00 94.50 479 VAL A CA 1
ATOM 3603 C C . VAL A 1 479 ? -9.824 -32.283 -26.308 1.00 94.50 479 VAL A C 1
ATOM 3605 O O . VAL A 1 479 ? -9.734 -32.244 -27.535 1.00 94.50 479 VAL A O 1
ATOM 3608 N N . ILE A 1 480 ? -10.924 -31.940 -25.637 1.00 94.06 480 ILE A N 1
ATOM 3609 C CA . ILE A 1 480 ? -12.132 -31.391 -26.258 1.00 94.06 480 ILE A CA 1
ATOM 3610 C C . ILE A 1 480 ? -12.475 -30.073 -25.567 1.00 94.06 480 ILE A C 1
ATOM 3612 O O . ILE A 1 480 ? -12.707 -30.046 -24.358 1.00 94.06 480 ILE A O 1
ATOM 3616 N N . VAL A 1 481 ? -12.519 -28.984 -26.326 1.00 96.12 481 VAL A N 1
ATOM 3617 C CA . VAL A 1 481 ? -12.816 -27.637 -25.830 1.00 96.12 481 VAL A CA 1
ATOM 3618 C C . VAL A 1 481 ? -14.195 -27.219 -26.322 1.00 96.12 481 VAL A C 1
ATOM 3620 O O . VAL A 1 481 ? -14.442 -27.206 -27.523 1.00 96.12 481 VAL A O 1
ATOM 3623 N N . PHE A 1 482 ? -15.088 -26.852 -25.408 1.00 94.50 482 PHE A N 1
ATOM 3624 C CA . PHE A 1 482 ? -16.425 -26.352 -25.723 1.00 94.50 482 PHE A CA 1
ATOM 3625 C C . PHE A 1 482 ? -16.489 -24.833 -25.556 1.00 94.50 482 PHE A C 1
ATOM 3627 O O . PHE A 1 482 ? -16.202 -24.305 -24.479 1.00 94.50 482 PHE A O 1
ATOM 3634 N N . GLY A 1 483 ? -16.906 -24.137 -26.611 1.00 88.88 483 GLY A N 1
ATOM 3635 C CA . GLY A 1 483 ? -17.217 -22.710 -26.607 1.00 88.88 483 GLY A CA 1
ATOM 3636 C C . GLY A 1 483 ? -18.715 -22.471 -26.789 1.00 88.88 483 GLY A C 1
ATOM 3637 O O . GLY A 1 483 ? -19.335 -23.046 -27.681 1.00 88.88 483 GLY A O 1
ATOM 3638 N N . GLU A 1 484 ? -19.301 -21.604 -25.959 1.00 86.88 484 GLU A N 1
ATOM 3639 C CA . GLU A 1 484 ? -20.678 -21.109 -26.152 1.00 86.88 484 GLU A CA 1
ATOM 3640 C C . GLU A 1 484 ? -20.797 -20.288 -27.448 1.00 86.88 484 GLU A C 1
ATOM 3642 O O . GLU A 1 484 ? -21.798 -20.368 -28.161 1.00 86.88 484 GLU A O 1
ATOM 3647 N N . GLU A 1 485 ? -19.752 -19.530 -27.772 1.00 85.12 485 GLU A N 1
ATOM 3648 C CA . GLU A 1 485 ? -19.719 -18.599 -28.897 1.00 85.12 485 GLU A CA 1
ATOM 3649 C C . GLU A 1 485 ? -19.336 -19.276 -30.213 1.00 85.12 485 GLU A C 1
ATOM 3651 O O . GLU A 1 485 ? -18.770 -20.370 -30.235 1.00 85.12 485 GLU A O 1
ATOM 3656 N N . ARG A 1 486 ? -19.676 -18.624 -31.330 1.00 84.81 486 ARG A N 1
ATOM 3657 C CA . ARG A 1 486 ? -19.409 -19.131 -32.687 1.00 84.81 486 ARG A CA 1
ATOM 3658 C C . ARG A 1 486 ? -17.955 -18.961 -33.112 1.00 84.81 486 ARG A C 1
ATOM 3660 O O . ARG A 1 486 ? -17.553 -19.557 -34.107 1.00 84.81 486 ARG A O 1
ATOM 3667 N N . ARG A 1 487 ? -17.199 -18.147 -32.377 1.00 87.12 487 ARG A N 1
ATOM 3668 C CA . ARG A 1 487 ? -15.809 -17.794 -32.651 1.00 87.12 487 ARG A CA 1
ATOM 3669 C C . ARG A 1 487 ? -14.879 -18.390 -31.606 1.00 87.12 487 ARG A C 1
ATOM 3671 O O . ARG A 1 487 ? -15.267 -18.612 -30.459 1.00 87.12 487 ARG A O 1
ATOM 3678 N N . ALA A 1 488 ? -13.649 -18.650 -32.038 1.00 89.25 488 ALA A N 1
ATOM 3679 C CA . ALA A 1 488 ? -12.563 -19.002 -31.141 1.00 89.25 488 ALA A CA 1
ATOM 3680 C C . ALA A 1 488 ? -12.219 -17.814 -30.226 1.00 89.25 488 ALA A C 1
ATOM 3682 O O . ALA A 1 488 ? -12.681 -16.700 -30.465 1.00 89.25 488 ALA A O 1
ATOM 3683 N N . ALA A 1 489 ? -11.455 -18.042 -29.162 1.00 90.12 489 ALA A N 1
ATOM 3684 C CA . ALA A 1 489 ? -11.169 -17.006 -28.176 1.00 90.12 489 ALA A CA 1
ATOM 3685 C C . ALA A 1 489 ? -10.519 -15.754 -28.795 1.00 90.12 489 ALA A C 1
ATOM 3687 O O . ALA A 1 489 ? -9.601 -15.834 -29.607 1.00 90.12 489 ALA A O 1
ATOM 3688 N N . TYR A 1 490 ? -10.980 -14.591 -28.349 1.00 89.12 490 TYR A N 1
ATOM 3689 C CA . TYR A 1 490 ? -10.516 -13.272 -28.768 1.00 89.12 490 TYR A CA 1
ATOM 3690 C C . TYR A 1 490 ? -10.362 -12.358 -27.547 1.00 89.12 490 TYR A C 1
ATOM 3692 O O . TYR A 1 490 ? -10.909 -12.640 -26.471 1.00 89.12 490 TYR A O 1
ATOM 3700 N N . ASP A 1 491 ? -9.623 -11.267 -27.717 1.00 86.50 491 ASP A N 1
ATOM 3701 C CA . ASP A 1 491 ? -9.330 -10.292 -26.678 1.00 86.50 491 ASP A CA 1
ATOM 3702 C C . ASP A 1 491 ? -10.589 -9.489 -26.325 1.00 86.50 491 ASP A C 1
ATOM 3704 O O . ASP A 1 491 ? -11.007 -8.557 -27.014 1.00 86.50 491 ASP A O 1
ATOM 3708 N N . ARG A 1 492 ? -11.212 -9.874 -25.210 1.00 82.19 492 ARG A N 1
ATOM 3709 C CA . ARG A 1 492 ? -12.406 -9.205 -24.684 1.00 82.19 492 ARG A CA 1
ATOM 3710 C C . ARG A 1 492 ? -12.091 -7.940 -23.901 1.00 82.19 492 ARG A C 1
ATOM 3712 O O . ARG A 1 492 ? -13.008 -7.158 -23.663 1.00 82.19 492 ARG A O 1
ATOM 3719 N N . VAL A 1 493 ? -10.841 -7.735 -23.482 1.00 81.56 493 VAL A N 1
ATOM 3720 C CA . VAL A 1 493 ? -10.426 -6.498 -22.801 1.00 81.56 493 VAL A CA 1
ATOM 3721 C C . VAL A 1 493 ? -10.484 -5.335 -23.784 1.00 81.56 493 VAL A C 1
ATOM 3723 O O . VAL A 1 493 ? -10.954 -4.256 -23.432 1.00 81.56 493 VAL A O 1
ATOM 3726 N N . HIS A 1 494 ? -10.096 -5.587 -25.033 1.00 82.19 494 HIS A N 1
ATOM 3727 C CA . HIS A 1 494 ? -10.076 -4.593 -26.105 1.00 82.19 494 HIS A CA 1
ATOM 3728 C C . HIS A 1 494 ? -11.319 -4.640 -27.009 1.00 82.19 494 HIS A C 1
ATOM 3730 O O . HIS A 1 494 ? -11.319 -4.089 -28.107 1.00 82.19 494 HIS A O 1
ATOM 3736 N N . LEU A 1 495 ? -12.420 -5.239 -26.541 1.00 81.56 495 LEU A N 1
ATOM 3737 C CA . LEU A 1 495 ? -13.651 -5.383 -27.327 1.00 81.56 495 LEU A CA 1
ATOM 3738 C C . LEU A 1 495 ? -14.254 -4.027 -27.751 1.00 81.56 495 LEU A C 1
ATOM 3740 O O . LEU A 1 495 ? -14.876 -3.924 -28.804 1.00 81.56 495 LEU A O 1
ATOM 3744 N N . THR A 1 496 ? -14.034 -2.962 -26.972 1.00 78.62 496 THR A N 1
ATOM 3745 C CA . THR A 1 496 ? -14.456 -1.588 -27.310 1.00 78.62 496 THR A CA 1
ATOM 3746 C C . THR A 1 496 ? -13.761 -1.022 -28.548 1.00 78.62 496 THR A C 1
ATOM 3748 O O . THR A 1 496 ? -14.315 -0.141 -29.204 1.00 78.62 496 THR A O 1
ATOM 3751 N N . GLU A 1 497 ? -12.580 -1.525 -28.905 1.00 84.06 497 GLU A N 1
ATOM 3752 C CA . GLU A 1 497 ? -11.807 -1.049 -30.057 1.00 84.06 497 GLU A CA 1
ATOM 3753 C C . GLU A 1 497 ? -12.418 -1.475 -31.397 1.00 84.06 497 GLU A C 1
ATOM 3755 O O . GLU A 1 497 ? -12.123 -0.867 -32.427 1.00 84.06 497 GLU A O 1
ATOM 3760 N N . TYR A 1 498 ? -13.330 -2.449 -31.388 1.00 82.88 498 TYR A N 1
ATOM 3761 C CA . TYR A 1 498 ? -14.125 -2.826 -32.557 1.00 82.88 498 TYR A CA 1
ATOM 3762 C C . TYR A 1 498 ? -14.954 -1.637 -33.082 1.00 82.88 498 TYR A C 1
ATOM 3764 O O . TYR A 1 498 ? -15.004 -1.393 -34.285 1.00 82.88 498 TYR A O 1
ATOM 3772 N N . PHE A 1 499 ? -15.503 -0.793 -32.193 1.00 76.44 499 PHE A N 1
ATOM 3773 C CA . PHE A 1 499 ? -16.160 0.462 -32.597 1.00 76.44 499 PHE A CA 1
ATOM 3774 C C . PHE A 1 499 ? -15.189 1.476 -33.226 1.00 76.44 499 PHE A C 1
ATOM 3776 O O . PHE A 1 499 ? -15.611 2.362 -33.967 1.00 76.44 499 PHE A O 1
ATOM 3783 N N . GLY A 1 500 ? -13.892 1.352 -32.935 1.00 77.25 500 GLY A N 1
ATOM 3784 C CA . GLY A 1 500 ? -12.815 2.149 -33.521 1.00 77.25 500 GLY A CA 1
ATOM 3785 C C . GLY A 1 500 ? -12.342 1.648 -34.889 1.00 77.25 500 GLY A C 1
ATOM 3786 O O . GLY A 1 500 ? -11.414 2.233 -35.446 1.00 77.25 500 GLY A O 1
ATOM 3787 N N . GLY A 1 501 ? -12.965 0.596 -35.433 1.00 80.12 501 GLY A N 1
ATOM 3788 C CA . GLY A 1 501 ? -12.657 0.035 -36.749 1.00 80.12 501 GLY A CA 1
ATOM 3789 C C . GLY A 1 501 ? -11.746 -1.192 -36.734 1.00 80.12 501 GLY A C 1
ATOM 3790 O O . GLY A 1 501 ? -11.405 -1.670 -37.815 1.00 80.12 501 GLY A O 1
ATOM 3791 N N . LYS A 1 502 ? -11.365 -1.716 -35.556 1.00 83.75 502 LYS A N 1
ATOM 3792 C CA . LYS A 1 502 ? -10.697 -3.022 -35.479 1.00 83.75 502 LYS A CA 1
ATOM 3793 C C . LYS A 1 502 ? -11.630 -4.135 -35.942 1.00 83.75 502 LYS A C 1
ATOM 3795 O O . LYS A 1 502 ? -12.817 -4.147 -35.624 1.00 83.75 502 LYS A O 1
ATOM 3800 N N . THR A 1 503 ? -11.073 -5.090 -36.668 1.00 85.44 503 THR A N 1
ATOM 3801 C CA . THR A 1 503 ? -11.790 -6.268 -37.160 1.00 85.44 503 THR A CA 1
ATOM 3802 C C . THR A 1 503 ? -11.832 -7.380 -36.112 1.00 85.44 503 THR A C 1
ATOM 3804 O O . THR A 1 503 ? -11.055 -7.399 -35.160 1.00 85.44 503 THR A O 1
ATOM 3807 N N . ALA A 1 504 ? -12.744 -8.339 -36.296 1.00 81.8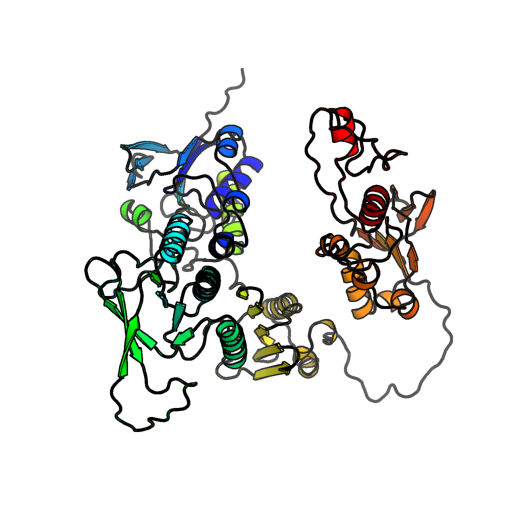8 504 ALA A N 1
ATOM 3808 C CA . ALA A 1 504 ? -12.824 -9.520 -35.438 1.00 81.88 504 ALA A CA 1
ATOM 3809 C C . ALA A 1 504 ? -11.527 -10.352 -35.463 1.00 81.88 504 ALA A C 1
ATOM 3811 O O . ALA A 1 504 ? -11.112 -10.867 -34.428 1.00 81.88 504 ALA A O 1
ATOM 3812 N N . ASP A 1 505 ? -10.877 -10.433 -36.626 1.00 82.38 505 ASP A N 1
ATOM 3813 C CA . ASP A 1 505 ? -9.637 -11.191 -36.814 1.00 82.38 505 ASP A CA 1
ATOM 3814 C C . ASP A 1 505 ? -8.467 -10.551 -36.052 1.00 82.38 505 ASP A C 1
ATOM 3816 O O . ASP A 1 505 ? -7.681 -11.254 -35.426 1.00 82.38 505 ASP A O 1
ATOM 3820 N N . GLU A 1 506 ? -8.394 -9.216 -36.010 1.00 83.44 506 GLU A N 1
ATOM 3821 C CA . GLU A 1 506 ? -7.389 -8.476 -35.225 1.00 83.44 506 GLU A CA 1
ATOM 3822 C C . GLU A 1 506 ? -7.568 -8.618 -33.708 1.00 83.44 506 GLU A C 1
ATOM 3824 O O . GLU A 1 506 ? -6.647 -8.314 -32.950 1.00 83.44 506 GLU A O 1
ATOM 3829 N N . LEU A 1 507 ? -8.748 -9.053 -33.258 1.00 85.31 507 LEU A N 1
ATOM 3830 C CA . LEU A 1 507 ? -9.017 -9.370 -31.857 1.00 85.31 507 LEU A CA 1
ATOM 3831 C C . LEU A 1 507 ? -8.780 -10.853 -31.543 1.00 85.31 507 LEU A C 1
ATOM 3833 O O . LEU A 1 507 ? -8.776 -11.210 -30.366 1.00 85.31 507 LEU A O 1
ATOM 3837 N N . SER A 1 508 ? -8.593 -11.723 -32.543 1.00 88.62 508 SER A N 1
ATOM 3838 C CA . SER A 1 508 ? -8.370 -13.154 -32.316 1.00 88.62 508 SER A CA 1
ATOM 3839 C C . SER A 1 508 ? -7.125 -13.381 -31.459 1.00 88.62 508 SER A C 1
ATOM 3841 O O . SER A 1 508 ? -6.056 -12.840 -31.733 1.00 88.62 508 SER A O 1
ATOM 3843 N N . MET A 1 509 ? -7.259 -14.212 -30.426 1.00 87.06 509 MET A N 1
ATOM 3844 C CA . MET A 1 509 ? -6.115 -14.677 -29.636 1.00 87.06 509 MET A CA 1
ATOM 3845 C C . MET A 1 509 ? -5.555 -15.991 -30.175 1.00 87.06 509 MET A C 1
ATOM 3847 O O . MET A 1 509 ? -4.437 -16.366 -29.845 1.00 87.06 509 MET A O 1
ATOM 3851 N N . VAL A 1 510 ? -6.334 -16.697 -30.995 1.00 88.31 510 VAL A N 1
ATOM 3852 C CA . VAL A 1 510 ? -5.958 -18.008 -31.511 1.00 88.31 510 VAL A CA 1
ATOM 3853 C C . VAL A 1 510 ? -5.115 -17.836 -32.764 1.00 88.31 510 VAL A C 1
ATOM 3855 O O . VAL A 1 510 ? -5.570 -17.252 -33.746 1.00 88.31 510 VAL A O 1
ATOM 3858 N N . SER A 1 511 ? -3.904 -18.392 -32.730 1.00 85.62 511 SER A N 1
ATOM 3859 C CA . SER A 1 511 ? -3.041 -18.492 -33.909 1.00 85.62 511 SER A CA 1
ATOM 3860 C C . SER A 1 511 ? -3.652 -19.423 -34.961 1.00 85.62 511 SER A C 1
ATOM 3862 O O . SER A 1 511 ? -4.219 -20.467 -34.623 1.00 85.62 511 SER A O 1
ATOM 3864 N N . ASP A 1 512 ? -3.512 -19.072 -36.239 1.00 82.81 512 ASP A N 1
ATOM 3865 C CA . ASP A 1 512 ? -4.017 -19.879 -37.353 1.00 82.81 512 ASP A CA 1
ATOM 3866 C C . ASP A 1 512 ? -3.525 -21.332 -37.264 1.00 82.81 512 ASP A C 1
ATOM 3868 O O . ASP A 1 512 ? -2.335 -21.591 -37.117 1.00 82.81 512 ASP A O 1
ATOM 3872 N N . GLY A 1 513 ? -4.450 -22.292 -37.351 1.00 85.12 513 GLY A N 1
ATOM 3873 C CA . GLY A 1 513 ? -4.130 -23.726 -37.344 1.00 85.12 513 GLY A CA 1
ATOM 3874 C C . GLY A 1 513 ? -3.822 -24.341 -35.973 1.00 85.12 513 GLY A C 1
ATOM 3875 O O . GLY A 1 513 ? -3.721 -25.563 -35.890 1.00 85.12 513 GLY A O 1
ATOM 3876 N N . PHE A 1 514 ? -3.763 -23.556 -34.891 1.00 90.75 514 PHE A N 1
ATOM 3877 C CA . PHE A 1 514 ? -3.363 -24.013 -33.549 1.00 90.75 514 PHE A CA 1
ATOM 3878 C C . PHE A 1 514 ? -4.051 -25.316 -33.092 1.00 90.75 514 PHE A C 1
ATOM 3880 O O . PHE A 1 514 ? -3.404 -26.264 -32.651 1.00 90.75 514 PHE A O 1
ATOM 3887 N N . PHE A 1 515 ? -5.377 -25.409 -33.216 1.00 88.88 515 PHE A N 1
ATOM 3888 C CA . PHE A 1 515 ? -6.117 -26.592 -32.759 1.00 88.88 515 PHE A CA 1
ATOM 3889 C C . PHE A 1 515 ? -5.804 -27.849 -33.577 1.00 88.88 515 PHE A C 1
ATOM 3891 O O . PHE A 1 515 ? -5.642 -28.929 -33.002 1.00 88.88 515 PHE A O 1
ATOM 3898 N N . ASP A 1 516 ? -5.677 -27.705 -34.896 1.00 85.38 516 ASP A N 1
ATOM 3899 C CA . ASP A 1 516 ? -5.372 -28.811 -35.802 1.00 85.38 516 ASP A CA 1
ATOM 3900 C C . ASP A 1 516 ? -3.931 -29.298 -35.608 1.00 85.38 516 ASP A C 1
ATOM 3902 O O . ASP A 1 516 ? -3.690 -30.506 -35.532 1.00 85.38 516 ASP A O 1
ATOM 3906 N N . GLU A 1 517 ? -2.984 -28.369 -35.445 1.00 89.75 517 GLU A N 1
ATOM 3907 C CA . GLU A 1 517 ? -1.568 -28.660 -35.183 1.00 89.75 517 GLU A CA 1
ATOM 3908 C C . GLU A 1 517 ? -1.367 -29.461 -33.891 1.00 89.75 517 GLU A C 1
ATOM 3910 O O . GLU A 1 517 ? -0.514 -30.352 -33.829 1.00 89.75 517 GLU A O 1
ATOM 3915 N N . HIS A 1 518 ? -2.190 -29.196 -32.875 1.00 90.38 518 HIS A N 1
ATOM 3916 C CA . HIS A 1 518 ? -2.112 -29.859 -31.574 1.00 90.38 518 HIS A CA 1
ATOM 3917 C C . HIS A 1 518 ? -3.115 -31.007 -31.395 1.00 90.38 518 HIS A C 1
ATOM 3919 O O . HIS A 1 518 ? -3.148 -31.638 -30.335 1.00 90.38 518 HIS A O 1
ATOM 3925 N N . GLY A 1 519 ? -3.916 -31.327 -32.416 1.00 89.69 519 GLY A N 1
ATOM 3926 C CA . GLY A 1 519 ? -4.907 -32.405 -32.358 1.00 89.69 519 GLY A CA 1
ATOM 3927 C C . GLY A 1 519 ? -5.963 -32.203 -31.265 1.00 89.69 519 GLY A C 1
ATOM 3928 O O . GLY A 1 519 ? -6.383 -33.175 -30.627 1.00 89.69 519 GLY A O 1
ATOM 3929 N N . ILE A 1 520 ? -6.353 -30.950 -31.024 1.00 95.12 520 ILE A N 1
ATOM 3930 C CA . ILE A 1 520 ? -7.350 -30.547 -30.029 1.00 95.12 520 ILE A CA 1
ATOM 3931 C C . ILE A 1 520 ? -8.690 -30.334 -30.729 1.00 95.12 520 ILE A C 1
ATOM 3933 O O . ILE A 1 520 ? -8.795 -29.594 -31.701 1.00 95.12 520 ILE A O 1
ATOM 3937 N N . GLU A 1 521 ? -9.742 -30.960 -30.210 1.00 92.25 521 GLU A N 1
ATOM 3938 C CA . GLU A 1 521 ? -11.084 -30.841 -30.772 1.00 92.25 521 GLU A CA 1
ATOM 3939 C C . GLU A 1 521 ? -11.774 -29.583 -30.224 1.00 92.25 521 GLU A C 1
ATOM 3941 O O . GLU A 1 521 ? -12.222 -29.567 -29.076 1.00 92.25 521 GLU A O 1
ATOM 3946 N N . LEU A 1 522 ? -11.872 -28.526 -31.032 1.00 93.38 522 LEU A N 1
ATOM 3947 C CA . LEU A 1 522 ? -12.628 -27.322 -30.684 1.00 93.38 522 LEU A CA 1
ATOM 3948 C C . LEU A 1 522 ? -14.083 -27.428 -31.167 1.00 93.38 522 LEU A C 1
ATOM 3950 O O . LEU A 1 522 ? -14.349 -27.589 -32.357 1.00 93.38 522 LEU A O 1
ATOM 3954 N N . ARG A 1 523 ? -15.036 -27.277 -30.244 1.00 90.56 523 ARG A N 1
ATOM 3955 C CA . ARG A 1 523 ? -16.479 -27.259 -30.510 1.00 90.56 523 ARG A CA 1
ATOM 3956 C C . ARG A 1 523 ? -17.068 -25.905 -30.146 1.00 90.56 523 ARG A C 1
ATOM 3958 O O . ARG A 1 523 ? -17.372 -25.632 -28.986 1.00 90.56 523 ARG A O 1
ATOM 3965 N N . LEU A 1 524 ? -17.222 -25.060 -31.154 1.00 89.38 524 LEU A N 1
ATOM 3966 C CA . LEU A 1 524 ? -17.866 -23.754 -31.035 1.00 89.38 524 LEU A CA 1
ATOM 3967 C C . LEU A 1 524 ? -19.390 -23.891 -31.106 1.00 89.38 524 LEU A C 1
ATOM 3969 O O . LEU A 1 524 ? -19.917 -24.921 -31.533 1.00 89.38 524 LEU A O 1
ATOM 3973 N N . HIS A 1 525 ? -20.103 -22.858 -30.664 1.00 86.50 525 HIS A N 1
ATOM 3974 C CA . HIS A 1 525 ? -21.567 -22.830 -30.615 1.00 86.50 525 HIS A CA 1
ATOM 3975 C C . HIS A 1 525 ? -22.192 -24.041 -29.888 1.00 86.50 525 HIS A C 1
ATOM 3977 O O . HIS A 1 525 ? -23.260 -24.541 -30.253 1.00 86.50 525 HIS A O 1
ATOM 3983 N N . SER A 1 526 ? -21.494 -24.537 -28.867 1.00 87.25 526 SER A N 1
ATOM 3984 C CA . SER A 1 526 ? -21.822 -25.768 -28.147 1.00 87.25 526 SER A CA 1
ATOM 3985 C C . SER A 1 526 ? -21.793 -25.532 -26.629 1.00 87.25 526 SER A C 1
ATOM 3987 O O . SER A 1 526 ? -20.951 -26.105 -25.933 1.00 87.25 526 SER A O 1
ATOM 3989 N N . PRO A 1 527 ? -22.669 -24.665 -26.078 1.00 87.31 527 PRO A N 1
ATOM 3990 C CA . PRO A 1 527 ? -22.714 -24.432 -24.638 1.00 87.31 527 PRO A CA 1
ATOM 3991 C C . PRO A 1 527 ? -23.110 -25.706 -23.888 1.00 87.31 527 PRO A C 1
ATOM 3993 O O . PRO A 1 527 ? -24.043 -26.406 -24.283 1.00 87.31 527 PRO A O 1
ATOM 3996 N N . ILE A 1 528 ? -22.415 -25.990 -22.787 1.00 91.75 528 ILE A N 1
ATOM 3997 C CA . ILE A 1 528 ? -22.724 -27.121 -21.910 1.00 91.75 528 ILE A CA 1
ATOM 3998 C C . ILE A 1 528 ? -23.874 -26.744 -20.976 1.00 91.75 528 ILE A C 1
ATOM 4000 O O . ILE A 1 528 ? -23.786 -25.768 -20.236 1.00 91.75 528 ILE A O 1
ATOM 4004 N N . THR A 1 529 ? -24.945 -27.536 -21.002 1.00 92.75 529 THR A N 1
ATOM 4005 C CA . THR A 1 529 ? -26.186 -27.297 -20.246 1.00 92.75 529 THR A CA 1
ATOM 4006 C C . THR A 1 529 ? -26.331 -28.202 -19.025 1.00 92.75 529 THR A C 1
ATOM 4008 O O . THR A 1 529 ? -27.049 -27.856 -18.087 1.00 92.75 529 THR A O 1
ATOM 4011 N N . ALA A 1 530 ? -25.636 -29.343 -18.997 1.00 90.62 530 ALA A N 1
ATOM 4012 C CA . ALA A 1 530 ? -25.654 -30.261 -17.863 1.00 90.62 530 ALA A CA 1
ATOM 4013 C C . ALA A 1 530 ? -24.320 -31.002 -17.691 1.00 90.62 530 ALA A C 1
ATOM 4015 O O . ALA A 1 530 ? -23.622 -31.295 -18.662 1.00 90.62 530 ALA A O 1
ATOM 4016 N N . ILE A 1 531 ? -23.994 -31.338 -16.439 1.00 94.44 531 ILE A N 1
ATOM 4017 C CA . ILE A 1 531 ? -22.844 -32.170 -16.060 1.00 94.44 531 ILE A CA 1
ATOM 4018 C C . ILE A 1 531 ? -23.366 -33.336 -15.214 1.00 94.44 531 ILE A C 1
ATOM 4020 O O . ILE A 1 531 ? -23.822 -33.134 -14.084 1.00 94.44 531 ILE A O 1
ATOM 4024 N N . ASP A 1 532 ? -23.274 -34.558 -15.734 1.00 89.81 532 ASP A N 1
ATOM 4025 C CA . ASP A 1 532 ? -23.569 -35.779 -14.985 1.00 89.81 532 ASP A CA 1
ATOM 4026 C C . ASP A 1 532 ? -22.271 -36.336 -14.388 1.00 89.81 532 ASP A C 1
ATOM 4028 O O . ASP A 1 532 ? -21.447 -36.950 -15.065 1.00 89.81 532 ASP A O 1
ATOM 4032 N N . ARG A 1 533 ? -22.094 -36.126 -13.081 1.00 88.38 533 ARG A N 1
ATOM 4033 C CA . ARG A 1 533 ? -20.905 -36.575 -12.339 1.00 88.38 533 ARG A CA 1
ATOM 4034 C C . ARG A 1 533 ? -20.892 -38.078 -12.058 1.00 88.38 533 ARG A C 1
ATOM 4036 O O . ARG A 1 533 ? -19.837 -38.602 -11.719 1.00 88.38 533 ARG A O 1
ATOM 4043 N N . VAL A 1 534 ? -22.039 -38.756 -12.154 1.00 85.50 534 VAL A N 1
ATOM 4044 C CA . VAL A 1 534 ? -22.147 -40.206 -11.929 1.00 85.50 534 VAL A CA 1
ATOM 4045 C C . VAL A 1 534 ? -21.771 -40.953 -13.203 1.00 85.50 534 VAL A C 1
ATOM 4047 O O . VAL A 1 534 ? -21.024 -41.925 -13.142 1.00 85.50 534 VAL A O 1
ATOM 4050 N N . ARG A 1 535 ? -22.256 -40.481 -14.357 1.00 86.69 535 ARG A N 1
ATOM 4051 C CA . ARG A 1 535 ? -21.917 -41.031 -15.681 1.00 86.69 535 ARG A CA 1
ATOM 4052 C C . ARG A 1 535 ? -20.636 -40.430 -16.275 1.00 86.69 535 ARG A C 1
ATOM 4054 O O . ARG A 1 535 ? -20.193 -40.905 -17.314 1.00 86.69 535 ARG A O 1
ATOM 4061 N N . GLN A 1 536 ? -20.061 -39.418 -15.617 1.00 89.06 536 GLN A N 1
ATOM 4062 C CA . GLN A 1 536 ? -18.904 -38.634 -16.063 1.00 89.06 536 GLN A CA 1
ATOM 4063 C C . GLN A 1 536 ? -19.064 -38.136 -17.506 1.00 89.06 536 GLN A C 1
ATOM 4065 O O . GLN A 1 536 ? -18.227 -38.389 -18.371 1.00 89.06 536 GLN A O 1
ATOM 4070 N N . CYS A 1 537 ? -20.166 -37.439 -17.783 1.00 91.94 537 CYS A N 1
ATOM 4071 C CA . CYS A 1 537 ? -20.411 -36.829 -19.087 1.00 91.94 537 CYS A CA 1
ATOM 4072 C C . CYS A 1 537 ? -20.952 -35.400 -18.975 1.00 91.94 537 CYS A C 1
ATOM 4074 O O . CYS A 1 537 ? -21.598 -35.024 -17.995 1.00 91.94 537 CYS A O 1
ATOM 4076 N N . VAL A 1 538 ? -20.668 -34.592 -19.994 1.00 90.62 538 VAL A N 1
ATOM 4077 C CA . VAL A 1 538 ? -21.280 -33.274 -20.201 1.00 90.62 538 VAL A CA 1
ATOM 4078 C C . VAL A 1 538 ? -22.320 -33.361 -21.313 1.00 90.62 538 VAL A C 1
ATOM 4080 O O . VAL A 1 538 ? -22.138 -34.130 -22.254 1.00 90.62 538 VAL A O 1
ATOM 4083 N N . THR A 1 539 ? -23.398 -32.586 -21.217 1.00 89.75 539 THR A N 1
ATOM 4084 C CA . THR A 1 539 ? -24.424 -32.468 -22.268 1.00 89.75 539 THR A CA 1
ATOM 4085 C C . THR A 1 539 ? -24.401 -31.060 -22.844 1.00 89.75 539 THR A C 1
ATOM 4087 O O . THR A 1 539 ? -24.487 -30.094 -22.082 1.00 89.75 539 THR A O 1
ATOM 4090 N N . ASP A 1 540 ? -24.274 -30.928 -24.164 1.00 87.81 540 ASP A N 1
ATOM 4091 C CA . ASP A 1 540 ? -24.373 -29.631 -24.844 1.00 87.81 540 ASP A CA 1
ATOM 4092 C C . ASP A 1 540 ? -25.838 -29.209 -25.090 1.00 87.81 540 ASP A C 1
ATOM 4094 O O . ASP A 1 540 ? -26.777 -29.976 -24.872 1.00 87.81 540 ASP A O 1
ATOM 4098 N N . ALA A 1 541 ? -26.066 -27.966 -25.517 1.00 83.50 541 ALA A N 1
ATOM 4099 C CA . ALA A 1 541 ? -27.409 -27.453 -25.813 1.00 83.50 541 ALA A CA 1
ATOM 4100 C C . ALA A 1 541 ? -28.112 -28.148 -26.992 1.00 83.50 541 ALA A C 1
ATOM 4102 O O . ALA A 1 541 ? -29.325 -28.007 -27.141 1.00 83.50 541 ALA A O 1
ATOM 4103 N N . HIS A 1 542 ? -27.379 -28.917 -27.801 1.00 83.75 542 HIS A N 1
ATOM 4104 C CA . HIS A 1 542 ? -27.932 -29.731 -28.888 1.00 83.75 542 HIS A CA 1
ATOM 4105 C C . HIS A 1 542 ? -28.313 -31.142 -28.411 1.00 83.75 542 HIS A C 1
ATOM 4107 O O . HIS A 1 542 ? -28.849 -31.934 -29.185 1.00 83.75 542 HIS A O 1
ATOM 4113 N N . GLY A 1 543 ? -28.082 -31.451 -27.131 1.00 82.44 543 GLY A N 1
ATOM 4114 C CA . GLY A 1 543 ? -28.395 -32.735 -26.513 1.00 82.44 543 GLY A CA 1
ATOM 4115 C C . GLY A 1 543 ? -27.316 -33.802 -26.710 1.00 82.44 543 GLY A C 1
ATOM 4116 O O . GLY A 1 543 ? -27.582 -34.973 -26.434 1.00 82.44 543 GLY A O 1
ATOM 4117 N N . HIS A 1 544 ? -26.113 -33.447 -27.173 1.00 83.94 544 HIS A N 1
ATOM 4118 C CA . HIS A 1 544 ? -25.023 -34.413 -27.304 1.00 83.94 544 HIS A CA 1
ATOM 4119 C C . HIS A 1 544 ? -24.335 -34.651 -25.957 1.00 83.94 544 HIS A C 1
ATOM 4121 O O . HIS A 1 544 ? -23.814 -33.724 -25.335 1.00 83.94 544 HIS A O 1
ATOM 4127 N N . GLU A 1 545 ? -24.266 -35.917 -25.538 1.00 89.25 545 GLU A N 1
ATOM 4128 C CA . GLU A 1 545 ? -23.481 -36.341 -24.376 1.00 89.25 545 GLU A CA 1
ATOM 4129 C C . GLU A 1 545 ? -22.016 -36.588 -24.785 1.00 89.25 545 GLU A C 1
ATOM 4131 O O . GLU A 1 545 ? -21.733 -37.366 -25.699 1.00 89.25 545 GLU A O 1
ATOM 4136 N N . THR A 1 546 ? -21.065 -35.958 -24.092 1.00 86.38 546 THR A N 1
ATOM 4137 C CA . THR A 1 546 ? -19.622 -36.195 -24.259 1.00 86.38 546 THR A CA 1
ATOM 4138 C C . THR A 1 546 ? -19.026 -36.713 -22.949 1.00 86.38 546 THR A C 1
ATOM 4140 O O . THR A 1 546 ? -19.080 -35.999 -21.945 1.00 86.38 546 THR A O 1
ATOM 4143 N N . PRO A 1 547 ? -18.478 -37.943 -22.917 1.00 86.19 547 PRO A N 1
ATOM 4144 C CA . PRO A 1 547 ? -17.841 -38.483 -21.721 1.00 86.19 547 PRO A CA 1
ATOM 4145 C C . PRO A 1 547 ? -16.512 -37.775 -21.436 1.00 86.19 547 PRO A C 1
ATOM 4147 O O . PRO A 1 547 ? -15.828 -37.330 -22.361 1.00 86.19 547 PRO A O 1
ATOM 4150 N N . TYR A 1 548 ? -16.135 -37.699 -20.163 1.00 91.94 548 TYR A N 1
ATOM 4151 C CA . TYR A 1 548 ? -14.874 -37.119 -19.715 1.00 91.94 548 TYR A CA 1
ATOM 4152 C C . TYR A 1 548 ? -14.214 -37.979 -18.633 1.00 91.94 548 TYR A C 1
ATOM 4154 O O . TYR A 1 548 ? -14.882 -38.537 -17.767 1.00 91.94 548 TYR A O 1
ATOM 4162 N N . ASP A 1 549 ? -12.886 -38.017 -18.641 1.00 86.81 549 ASP A N 1
ATOM 4163 C CA . ASP A 1 549 ? -12.080 -38.510 -17.520 1.00 86.81 549 ASP A CA 1
ATOM 4164 C C . ASP A 1 549 ? -11.688 -37.344 -16.601 1.00 86.81 549 ASP A C 1
ATOM 4166 O O . ASP A 1 549 ? -11.687 -37.471 -15.376 1.00 86.81 549 ASP A O 1
ATOM 4170 N N . LEU A 1 550 ? -11.436 -36.172 -17.196 1.00 85.69 550 LEU A N 1
ATOM 4171 C CA . LEU A 1 550 ? -11.163 -34.913 -16.508 1.00 85.69 550 LEU A CA 1
ATOM 4172 C C . LEU A 1 550 ? -12.033 -33.796 -17.089 1.00 85.69 550 LEU A C 1
ATOM 4174 O O . LEU A 1 550 ? -12.192 -33.693 -18.305 1.00 85.69 550 LEU A O 1
ATOM 4178 N N . LEU A 1 551 ? -12.576 -32.950 -16.214 1.00 90.50 551 LEU A N 1
ATOM 4179 C CA . LEU A 1 551 ? -13.428 -31.822 -16.583 1.00 90.50 551 LEU A CA 1
ATOM 4180 C C . LEU A 1 551 ? -12.867 -30.526 -15.998 1.00 90.50 551 LEU A C 1
ATOM 4182 O O . LEU A 1 551 ? -12.696 -30.416 -14.784 1.00 90.50 551 LEU A O 1
ATOM 4186 N N . VAL A 1 552 ? -12.629 -29.539 -16.856 1.00 88.44 552 VAL A N 1
ATOM 4187 C CA . VAL A 1 552 ? -12.190 -28.188 -16.488 1.00 88.44 552 VAL A CA 1
ATOM 4188 C C . VAL A 1 552 ? -13.299 -27.199 -16.821 1.00 88.44 552 VAL A C 1
ATOM 4190 O O . VAL A 1 552 ? -13.839 -27.217 -17.925 1.00 88.44 552 VAL A O 1
ATOM 4193 N N . LEU A 1 553 ? -13.631 -26.325 -15.870 1.00 90.25 553 LEU A N 1
ATOM 4194 C CA . LEU A 1 553 ? -14.625 -25.267 -16.049 1.00 90.25 553 LEU A CA 1
ATOM 4195 C C . LEU A 1 553 ? -13.917 -23.910 -16.120 1.00 90.25 553 LEU A C 1
ATOM 4197 O O . LEU A 1 553 ? -13.342 -23.449 -15.138 1.00 90.25 553 LEU A O 1
ATOM 4201 N N . ALA A 1 554 ? -13.982 -23.280 -17.286 1.00 86.69 554 ALA A N 1
ATOM 4202 C CA . ALA A 1 554 ? -13.413 -21.976 -17.614 1.00 86.69 554 ALA A CA 1
ATOM 4203 C C . ALA A 1 554 ? -14.491 -21.055 -18.229 1.00 86.69 554 ALA A C 1
ATOM 4205 O O . ALA A 1 554 ? -14.255 -20.353 -19.211 1.00 86.69 554 ALA A O 1
ATOM 4206 N N . THR A 1 555 ? -15.702 -21.075 -17.662 1.00 80.31 555 THR A N 1
ATOM 4207 C CA . THR A 1 555 ? -16.936 -20.506 -18.242 1.00 80.31 555 THR A CA 1
ATOM 4208 C C . THR A 1 555 ? -17.038 -18.975 -18.219 1.00 80.31 555 THR A C 1
ATOM 4210 O O . THR A 1 555 ? -18.054 -18.435 -18.641 1.00 80.31 555 THR A O 1
ATOM 4213 N N . GLY A 1 556 ? -16.006 -18.258 -17.762 1.00 72.44 556 GLY A N 1
ATOM 4214 C CA . GLY A 1 556 ? -16.016 -16.793 -17.684 1.00 72.44 556 GLY A CA 1
ATOM 4215 C C . GLY A 1 556 ? -17.064 -16.229 -16.711 1.00 72.44 556 GLY A C 1
ATOM 4216 O O . GLY A 1 556 ? -17.628 -16.953 -15.891 1.00 72.44 556 GLY A O 1
ATOM 4217 N N . SER A 1 557 ? -17.291 -14.916 -16.779 1.00 66.12 557 SER A N 1
ATOM 4218 C CA . SER A 1 557 ? -18.293 -14.183 -15.994 1.00 66.12 557 SER A CA 1
ATOM 4219 C C . SER A 1 557 ? -19.267 -13.436 -16.911 1.00 66.12 557 SER A C 1
ATOM 4221 O O . SER A 1 557 ? -18.966 -13.184 -18.077 1.00 66.12 557 SER A O 1
ATOM 4223 N N . TYR A 1 558 ? -20.436 -13.072 -16.377 1.00 59.84 558 TYR A N 1
ATOM 4224 C CA . TYR A 1 558 ? -21.457 -12.305 -17.095 1.00 59.84 558 TYR A CA 1
ATOM 4225 C C . TYR A 1 558 ? -21.539 -10.873 -16.546 1.00 59.84 558 TYR A C 1
ATOM 4227 O O . TYR A 1 558 ? -21.376 -10.687 -15.334 1.00 59.84 558 TYR A O 1
ATOM 4235 N N . PRO A 1 559 ? -21.796 -9.860 -17.397 1.00 56.62 559 PRO A N 1
ATOM 4236 C CA . PRO A 1 559 ? -22.003 -8.496 -16.932 1.00 56.62 559 PRO A CA 1
ATOM 4237 C C . PRO A 1 559 ? -23.244 -8.442 -16.040 1.00 56.62 559 PRO A C 1
ATOM 4239 O O . PRO A 1 559 ? -24.323 -8.907 -16.411 1.00 56.62 559 PRO A O 1
ATOM 4242 N N . PHE A 1 560 ? -23.087 -7.868 -14.851 1.00 57.81 560 PHE A N 1
ATOM 4243 C CA . PHE A 1 560 ? -24.217 -7.578 -13.984 1.00 57.81 560 PHE A CA 1
ATOM 4244 C C . PHE A 1 560 ? -24.992 -6.393 -14.562 1.00 57.81 560 PHE A C 1
ATOM 4246 O O . PHE A 1 560 ? -24.452 -5.295 -14.687 1.00 57.81 560 PHE A O 1
ATOM 4253 N N . VAL A 1 561 ? -26.258 -6.620 -14.901 1.00 55.84 561 VAL A N 1
ATOM 4254 C CA . VAL A 1 561 ? -27.180 -5.560 -15.311 1.00 55.84 561 VAL A CA 1
ATOM 4255 C C . VAL A 1 561 ? -28.055 -5.225 -14.103 1.00 55.84 561 VAL A C 1
ATOM 4257 O O . VAL A 1 561 ? -28.786 -6.104 -13.639 1.00 55.84 561 VAL A O 1
ATOM 4260 N N . PRO A 1 562 ? -27.990 -3.996 -13.560 1.00 51.88 562 PRO A N 1
ATOM 4261 C CA . PRO A 1 562 ? -28.836 -3.604 -12.443 1.00 51.88 562 PRO A CA 1
ATOM 4262 C C . PRO A 1 562 ? -30.319 -3.761 -12.807 1.00 51.88 562 PRO A C 1
ATOM 4264 O O . PRO A 1 562 ? -30.711 -3.373 -13.914 1.00 51.88 562 PRO A O 1
ATOM 4267 N N . PRO A 1 563 ? -31.164 -4.286 -11.902 1.00 56.72 563 PRO A N 1
ATOM 4268 C CA . PRO A 1 563 ? -32.595 -4.383 -12.149 1.00 56.72 563 PRO A CA 1
ATOM 4269 C C . PRO A 1 563 ? -33.192 -2.970 -12.191 1.00 56.72 563 PRO A C 1
ATOM 4271 O O . PRO A 1 563 ? -33.459 -2.360 -11.159 1.00 56.72 563 PRO A O 1
ATOM 4274 N N . MET A 1 564 ? -33.363 -2.423 -13.395 1.00 56.62 564 MET A N 1
ATOM 4275 C CA . MET A 1 564 ? -34.045 -1.149 -13.613 1.00 56.62 564 MET A CA 1
ATOM 4276 C C . MET A 1 564 ? -35.499 -1.404 -13.991 1.00 56.62 564 MET A C 1
ATOM 4278 O O . MET A 1 564 ? -35.784 -2.038 -15.010 1.00 56.62 564 MET A O 1
ATOM 4282 N N . GLU A 1 565 ? -36.415 -0.891 -13.165 1.00 52.84 565 GLU A N 1
ATOM 4283 C CA . GLU A 1 565 ? -37.854 -1.070 -13.329 1.00 52.84 565 GLU A CA 1
ATOM 4284 C C . GLU A 1 565 ? -38.297 -0.581 -14.714 1.00 52.84 565 GLU A C 1
ATOM 4286 O O . GLU A 1 565 ? -38.193 0.593 -15.074 1.00 52.84 565 GLU A O 1
ATOM 4291 N N . GLY A 1 566 ? -38.748 -1.530 -15.529 1.00 54.50 566 GLY A N 1
ATOM 4292 C CA . GLY A 1 566 ? -39.173 -1.291 -16.894 1.00 54.50 566 GLY A CA 1
ATOM 4293 C C . GLY A 1 566 ? -38.113 -1.501 -17.976 1.00 54.50 566 GLY A C 1
ATOM 4294 O O . GLY A 1 566 ? -38.509 -1.744 -19.102 1.00 54.50 566 GLY A O 1
ATOM 4295 N N . LEU A 1 567 ? -36.807 -1.484 -17.715 1.00 53.97 567 LEU A N 1
ATOM 4296 C CA . LEU A 1 567 ? -35.833 -1.774 -18.785 1.00 53.97 567 LEU A CA 1
ATOM 4297 C C . LEU A 1 567 ? -35.673 -3.274 -19.063 1.00 53.97 567 LEU A C 1
ATOM 4299 O O . LEU A 1 567 ? -35.542 -3.663 -20.220 1.00 53.97 567 LEU A O 1
ATOM 4303 N N . PHE A 1 568 ? -35.750 -4.108 -18.025 1.00 53.69 568 PHE A N 1
ATOM 4304 C CA . PHE A 1 568 ? -35.594 -5.562 -18.112 1.00 53.69 568 PHE A CA 1
ATOM 4305 C C . PHE A 1 568 ? -36.678 -6.240 -17.256 1.00 53.69 568 PHE A C 1
ATOM 4307 O O . PHE A 1 568 ? -37.020 -5.735 -16.185 1.00 53.69 568 PHE A O 1
ATOM 4314 N N . SER A 1 569 ? -37.284 -7.334 -17.730 1.00 51.06 569 SER A N 1
ATOM 4315 C CA . SER A 1 569 ? -38.332 -8.061 -16.989 1.00 51.06 569 SER A CA 1
ATOM 4316 C C . SER A 1 569 ? -37.736 -9.128 -16.067 1.00 51.06 569 SER A C 1
ATOM 4318 O O . SER A 1 569 ? -36.686 -9.685 -16.369 1.00 51.06 569 SER A O 1
ATOM 4320 N N . GLU A 1 570 ? -38.434 -9.482 -14.981 1.00 42.06 570 GLU A N 1
ATOM 4321 C CA . GLU A 1 570 ? -38.001 -10.527 -14.027 1.00 42.06 570 GLU A CA 1
ATOM 4322 C C . GLU A 1 570 ? -37.811 -11.920 -14.663 1.00 42.06 570 GLU A C 1
ATOM 4324 O O . GLU A 1 570 ? -37.180 -12.792 -14.072 1.00 42.06 570 GLU A O 1
ATOM 4329 N N . THR A 1 571 ? -38.346 -12.142 -15.868 1.00 43.88 571 THR A N 1
ATOM 4330 C CA . THR A 1 571 ? -38.190 -13.389 -16.633 1.00 43.88 571 THR A CA 1
ATOM 4331 C C . THR A 1 571 ? -37.010 -13.381 -17.605 1.00 43.88 571 THR A C 1
ATOM 4333 O O . THR A 1 571 ? -36.720 -14.416 -18.206 1.00 43.88 571 THR A O 1
ATOM 4336 N N . ASP A 1 572 ? -36.337 -12.244 -17.794 1.00 50.66 572 ASP A N 1
ATOM 4337 C CA . ASP A 1 572 ? -35.153 -12.178 -18.645 1.00 50.66 572 ASP A CA 1
ATOM 4338 C C . ASP A 1 572 ? -33.979 -12.839 -17.915 1.00 50.66 572 ASP A C 1
ATOM 4340 O O . ASP A 1 572 ? -33.593 -12.445 -16.815 1.00 50.66 572 ASP A O 1
ATOM 4344 N N . SER A 1 573 ? -33.427 -13.897 -18.514 1.00 42.22 573 SER A N 1
ATOM 4345 C CA . SER A 1 573 ? -32.247 -14.567 -17.962 1.00 42.22 573 SER A CA 1
ATOM 4346 C C . SER A 1 573 ? -31.081 -13.573 -17.873 1.00 42.22 573 SER A C 1
ATOM 4348 O O . SER A 1 573 ? -30.937 -12.752 -18.786 1.00 42.22 573 SER A O 1
ATOM 4350 N N . PRO A 1 574 ? -30.218 -13.650 -16.839 1.00 38.31 574 PRO A N 1
ATOM 4351 C CA . PRO A 1 574 ? -29.017 -12.825 -16.769 1.00 38.31 574 PRO A CA 1
ATOM 4352 C C . PRO A 1 574 ? -28.190 -13.048 -18.044 1.00 38.31 574 PRO A C 1
ATOM 4354 O O . PRO A 1 574 ? -27.633 -14.125 -18.242 1.00 38.31 574 PRO A O 1
ATOM 4357 N N . GLY A 1 575 ? -28.166 -12.060 -18.943 1.00 44.69 575 GLY A N 1
ATOM 4358 C CA . GLY A 1 575 ? -27.405 -12.119 -20.196 1.00 44.69 575 GLY A CA 1
ATOM 4359 C C . GLY A 1 575 ? -28.166 -12.489 -21.478 1.00 44.69 575 GLY A C 1
ATOM 4360 O O . GLY A 1 575 ? -27.502 -12.724 -22.487 1.00 44.69 575 GLY A O 1
ATOM 4361 N N . ALA A 1 576 ? -29.504 -12.529 -21.496 1.00 40.66 576 ALA A N 1
ATOM 4362 C CA . ALA A 1 576 ? -30.258 -12.668 -22.747 1.00 40.66 576 ALA A CA 1
ATOM 4363 C C . ALA A 1 576 ? -30.384 -11.314 -23.473 1.00 40.66 576 ALA A C 1
ATOM 4365 O O . ALA A 1 576 ? -31.155 -10.452 -23.055 1.00 40.66 576 ALA A O 1
ATOM 4366 N N . ASN A 1 577 ? -29.663 -11.134 -24.587 1.00 43.72 577 ASN A N 1
ATOM 4367 C CA . ASN A 1 577 ? -29.964 -10.061 -25.535 1.00 43.72 577 ASN A CA 1
ATOM 4368 C C . ASN A 1 577 ? -31.329 -10.384 -26.164 1.00 43.72 577 ASN A C 1
ATOM 4370 O O . ASN A 1 577 ? -31.455 -11.351 -26.921 1.00 43.72 577 ASN A O 1
ATOM 4374 N N . ARG A 1 578 ? -32.379 -9.617 -25.839 1.00 45.38 578 ARG A N 1
ATOM 4375 C CA . ARG A 1 578 ? -33.590 -9.629 -26.669 1.00 45.38 578 ARG A CA 1
ATOM 4376 C C . ARG A 1 578 ? -33.143 -9.080 -28.017 1.00 45.38 578 ARG A C 1
ATOM 4378 O O . ARG A 1 578 ? -32.753 -7.921 -28.083 1.00 45.38 578 ARG A O 1
ATOM 4385 N N . GLY A 1 579 ? -33.095 -9.940 -29.035 1.00 45.75 579 GLY A N 1
ATOM 4386 C CA . GLY A 1 579 ? -32.634 -9.569 -30.372 1.00 45.75 579 GLY A CA 1
ATOM 4387 C C . GLY A 1 579 ? -33.212 -8.224 -30.814 1.00 45.75 579 GLY A C 1
ATOM 4388 O O . GLY A 1 579 ? -34.354 -7.899 -30.482 1.00 45.75 579 GLY A O 1
ATOM 4389 N N . LEU A 1 580 ? -32.388 -7.446 -31.517 1.00 46.84 580 LEU A N 1
ATOM 4390 C CA . LEU A 1 580 ? -32.705 -6.086 -31.946 1.00 46.84 580 LEU A CA 1
ATOM 4391 C C . LEU A 1 580 ? -34.090 -6.027 -32.613 1.00 46.84 580 LEU A C 1
ATOM 4393 O O . LEU A 1 580 ? -34.419 -6.918 -33.406 1.00 46.84 580 LEU A O 1
ATOM 4397 N N . PRO A 1 581 ? -34.917 -5.011 -32.310 1.00 48.50 581 PRO A N 1
ATOM 4398 C CA . PRO A 1 581 ? -36.235 -4.887 -32.913 1.00 48.50 581 PRO A CA 1
ATOM 4399 C C . PRO A 1 581 ? -36.122 -4.785 -34.439 1.00 48.50 581 PRO A C 1
ATOM 4401 O O . PRO A 1 581 ? -35.229 -4.137 -34.987 1.00 48.50 581 PRO A O 1
ATOM 4404 N N . SER A 1 582 ? -37.051 -5.432 -35.145 1.00 40.97 582 SER A N 1
ATOM 4405 C CA . SER A 1 582 ? -37.107 -5.415 -36.605 1.00 40.97 582 SER A CA 1
ATOM 4406 C C . SER A 1 582 ? -37.640 -4.067 -37.110 1.00 40.97 582 SER A C 1
ATOM 4408 O O . SER A 1 582 ? -38.832 -3.938 -37.388 1.00 40.97 582 SER A O 1
ATOM 4410 N N . GLY A 1 583 ? -36.774 -3.057 -37.220 1.00 50.47 583 GLY A N 1
ATOM 4411 C CA . GLY A 1 583 ? -37.087 -1.789 -37.891 1.00 50.47 583 GLY A CA 1
ATOM 4412 C C . GLY A 1 583 ? -36.412 -0.562 -37.276 1.00 50.47 583 GLY A C 1
ATOM 4413 O O . GLY A 1 583 ? -36.321 -0.437 -36.059 1.00 50.47 583 GLY A O 1
ATOM 4414 N N . LYS A 1 584 ? -35.958 0.365 -38.133 1.00 53.28 584 LYS A N 1
ATOM 4415 C CA . LYS A 1 584 ? -35.403 1.663 -37.716 1.00 53.28 584 LYS A CA 1
ATOM 4416 C C . LYS A 1 584 ? -36.512 2.563 -37.147 1.00 53.28 584 LYS A C 1
ATOM 4418 O O . LYS A 1 584 ? -37.581 2.637 -37.756 1.00 53.28 584 LYS A O 1
ATOM 4423 N N . PRO A 1 585 ? -36.275 3.303 -36.050 1.00 51.72 585 PRO A N 1
ATOM 4424 C CA . PRO A 1 585 ? -37.232 4.293 -35.571 1.00 51.72 585 PRO A CA 1
ATOM 4425 C C . PRO A 1 585 ? -37.317 5.477 -36.551 1.00 51.72 585 PRO A C 1
ATOM 4427 O O . PRO A 1 585 ? -36.340 6.192 -36.782 1.00 51.72 585 PRO A O 1
ATOM 4430 N N . GLU A 1 586 ? -38.493 5.702 -37.142 1.00 48.41 586 GLU A N 1
ATOM 4431 C CA . GLU A 1 586 ? -38.748 6.867 -37.996 1.00 48.41 586 GLU A CA 1
ATOM 4432 C C . GLU A 1 586 ? -38.888 8.144 -37.145 1.00 48.41 586 GLU A C 1
ATOM 4434 O O . GLU A 1 586 ? -39.890 8.364 -36.473 1.00 48.41 586 GLU A O 1
ATOM 4439 N N . GLY A 1 587 ? -37.860 8.998 -37.189 1.00 51.47 587 GLY A N 1
ATOM 4440 C CA . GLY A 1 587 ? -37.937 10.451 -36.984 1.00 51.47 587 GLY A CA 1
ATOM 4441 C C . GLY A 1 587 ? -38.800 10.982 -35.828 1.00 51.47 587 GLY A C 1
ATOM 4442 O O . GLY A 1 587 ? -39.793 11.665 -36.068 1.00 51.47 587 GLY A O 1
ATOM 4443 N N . GLY A 1 588 ? -38.368 10.788 -34.578 1.00 54.72 588 GLY A N 1
ATOM 4444 C CA . GLY A 1 588 ? -38.922 11.453 -33.388 1.00 54.72 588 GLY A CA 1
ATOM 4445 C C . GLY A 1 588 ? -38.157 11.079 -32.112 1.00 54.72 588 GLY A C 1
ATOM 4446 O O . GLY A 1 588 ? -37.513 10.036 -32.075 1.00 54.72 588 GLY A O 1
ATOM 4447 N N . ARG A 1 589 ? -38.186 11.922 -31.060 1.00 47.12 589 ARG A N 1
ATOM 4448 C CA . ARG A 1 589 ? -37.596 11.554 -29.752 1.00 47.12 589 ARG A CA 1
ATOM 4449 C C . ARG A 1 589 ? -38.315 10.300 -29.224 1.00 47.12 589 ARG A C 1
ATOM 4451 O O . ARG A 1 589 ? -39.540 10.363 -29.101 1.00 47.12 589 ARG A O 1
ATOM 4458 N N . PRO A 1 590 ? -37.603 9.205 -28.906 1.00 47.72 590 PRO A N 1
ATOM 4459 C CA . PRO A 1 590 ? -38.243 7.978 -28.450 1.00 47.72 590 PRO A CA 1
ATOM 4460 C C . PRO A 1 590 ? -38.966 8.210 -27.117 1.00 47.72 590 PRO A C 1
ATOM 4462 O O . PRO A 1 590 ? -38.433 8.857 -26.214 1.00 47.72 590 PRO A O 1
ATOM 4465 N N . GLY A 1 591 ? -40.192 7.692 -26.992 1.00 52.44 591 GLY A N 1
ATOM 4466 C CA . GLY A 1 591 ? -40.853 7.543 -25.691 1.00 52.44 591 GLY A CA 1
ATOM 4467 C C . GLY A 1 591 ? -40.125 6.512 -24.814 1.00 52.44 591 GLY A C 1
ATOM 4468 O O . GLY A 1 591 ? -39.147 5.912 -25.250 1.00 52.44 591 GLY A O 1
ATOM 4469 N N . MET A 1 592 ? -40.606 6.263 -23.589 1.00 49.41 592 MET A N 1
ATOM 4470 C CA . MET A 1 592 ? -40.013 5.260 -22.678 1.00 49.41 592 MET A CA 1
ATOM 4471 C C . MET A 1 592 ? -39.836 3.878 -23.329 1.00 49.41 592 MET A C 1
ATOM 4473 O O . MET A 1 592 ? -38.833 3.221 -23.070 1.00 49.41 592 MET A O 1
ATOM 4477 N N . ASP A 1 593 ? -40.743 3.475 -24.222 1.00 49.06 593 ASP A N 1
ATOM 4478 C CA . ASP A 1 593 ? -40.619 2.225 -24.982 1.00 49.06 593 ASP A CA 1
ATOM 4479 C C . ASP A 1 593 ? -39.469 2.259 -26.005 1.00 49.06 593 ASP A C 1
ATOM 4481 O O . ASP A 1 593 ? -38.749 1.278 -26.142 1.00 49.06 593 ASP A O 1
ATOM 4485 N N . GLY A 1 594 ? -39.191 3.406 -26.631 1.00 51.53 594 GLY A N 1
ATOM 4486 C CA . GLY A 1 594 ? -38.050 3.550 -27.542 1.00 51.53 594 GLY A CA 1
ATOM 4487 C C . GLY A 1 594 ? -36.695 3.685 -26.828 1.00 51.53 594 GLY A C 1
ATOM 4488 O O . GLY A 1 594 ? -35.661 3.413 -27.425 1.00 51.53 594 GLY A O 1
ATOM 4489 N N . ILE A 1 595 ? -36.675 4.077 -25.545 1.00 52.22 595 ILE A N 1
ATOM 4490 C CA . ILE A 1 595 ? -35.465 4.016 -24.701 1.00 52.22 595 ILE A CA 1
ATOM 4491 C C . ILE A 1 595 ? -35.145 2.561 -24.341 1.00 52.22 595 ILE A C 1
ATOM 4493 O O . ILE A 1 595 ? -33.981 2.172 -24.381 1.00 52.22 595 ILE A O 1
ATOM 4497 N N . ARG A 1 596 ? -36.166 1.740 -24.052 1.00 53.06 596 ARG A N 1
ATOM 4498 C CA . ARG A 1 596 ? -35.987 0.290 -23.850 1.00 53.06 596 ARG A CA 1
ATOM 4499 C C . ARG A 1 596 ? -35.395 -0.378 -25.091 1.00 53.06 596 ARG A C 1
ATOM 4501 O O . ARG A 1 596 ? -34.533 -1.234 -24.957 1.00 53.06 596 ARG A O 1
ATOM 4508 N N . GLU A 1 597 ? -35.815 0.047 -26.281 1.00 52.81 597 GLU A N 1
ATOM 4509 C CA . GLU A 1 597 ? -35.305 -0.459 -27.564 1.00 52.81 597 GLU A CA 1
ATOM 4510 C C . GLU A 1 597 ? -33.871 -0.001 -27.900 1.00 52.81 597 GLU A C 1
ATOM 4512 O O . GLU A 1 597 ? -33.244 -0.586 -28.779 1.00 52.81 597 GLU A O 1
ATOM 4517 N N . ALA A 1 598 ? -33.332 1.009 -27.203 1.00 53.25 598 ALA A N 1
ATOM 4518 C CA . ALA A 1 598 ? -32.010 1.591 -27.461 1.00 53.25 598 ALA A CA 1
ATOM 4519 C C . ALA A 1 598 ? -30.933 1.214 -26.420 1.00 53.25 598 ALA A C 1
ATOM 4521 O O . ALA A 1 598 ? -29.767 1.580 -26.580 1.00 53.25 598 ALA A O 1
ATOM 4522 N N . CYS A 1 599 ? -31.294 0.506 -25.345 1.00 56.75 599 CYS A N 1
ATOM 4523 C CA . CYS A 1 599 ? -30.348 0.051 -24.326 1.00 56.75 599 CYS A CA 1
ATOM 4524 C C . CYS A 1 599 ? -29.833 -1.353 -24.653 1.00 56.75 599 CYS A C 1
ATOM 4526 O O . CYS A 1 599 ? -30.541 -2.341 -24.478 1.00 56.75 599 CYS A O 1
ATOM 4528 N N . LEU A 1 600 ? -28.577 -1.429 -25.096 1.00 61.06 600 LEU A N 1
ATOM 4529 C CA . LEU A 1 600 ? -27.933 -2.664 -25.540 1.00 61.06 600 LEU A CA 1
ATOM 4530 C C . LEU A 1 600 ? -26.750 -2.990 -24.629 1.00 61.06 600 LEU A C 1
ATOM 4532 O O . LEU A 1 600 ? -25.918 -2.130 -24.337 1.00 61.06 600 LEU A O 1
ATOM 4536 N N . VAL A 1 601 ? -26.676 -4.242 -24.182 1.00 62.81 601 VAL A N 1
ATOM 4537 C CA . VAL A 1 601 ? -25.519 -4.782 -23.461 1.00 62.81 601 VAL A CA 1
ATOM 4538 C C . VAL A 1 601 ? -24.749 -5.643 -24.452 1.00 62.81 601 VAL A C 1
ATOM 4540 O O . VAL A 1 601 ? -25.287 -6.622 -24.965 1.00 62.81 601 VAL A O 1
ATOM 4543 N N . TYR A 1 602 ? -23.503 -5.274 -24.743 1.00 66.12 602 TYR A N 1
ATOM 4544 C CA . TYR A 1 602 ? -22.625 -6.059 -25.609 1.00 66.12 602 TYR A CA 1
ATOM 4545 C C . TYR A 1 602 ? -21.616 -6.841 -24.773 1.00 66.12 602 TYR A C 1
ATOM 4547 O O . TYR A 1 602 ? -21.083 -6.347 -23.778 1.00 66.12 602 TYR A O 1
ATOM 4555 N N . ARG A 1 603 ? -21.374 -8.088 -25.167 1.00 70.56 603 ARG A N 1
ATOM 4556 C CA . ARG A 1 603 ? -20.468 -9.027 -24.483 1.00 70.56 603 ARG A CA 1
ATOM 4557 C C . ARG A 1 603 ? -19.598 -9.817 -25.455 1.00 70.56 603 ARG A C 1
ATOM 4559 O O . ARG A 1 603 ? -18.626 -10.441 -25.027 1.00 70.56 603 ARG A O 1
ATOM 4566 N N . THR A 1 604 ? -19.959 -9.800 -26.732 1.00 75.56 604 THR A N 1
ATOM 4567 C CA . THR A 1 604 ? -19.307 -10.534 -27.807 1.00 75.56 604 THR A CA 1
ATOM 4568 C C . THR A 1 604 ? -19.153 -9.683 -29.057 1.00 75.56 604 THR A C 1
ATOM 4570 O O . THR A 1 604 ? -19.818 -8.657 -29.207 1.00 75.56 604 THR A O 1
ATOM 4573 N N . ILE A 1 605 ? -18.287 -10.123 -29.968 1.00 79.12 605 ILE A N 1
ATOM 4574 C CA . ILE A 1 605 ? -18.176 -9.523 -31.302 1.00 79.12 605 ILE A CA 1
ATOM 4575 C C . ILE A 1 605 ? -19.516 -9.629 -32.044 1.00 79.12 605 ILE A C 1
ATOM 4577 O O . ILE A 1 605 ? -19.895 -8.693 -32.734 1.00 79.12 605 ILE A O 1
ATOM 4581 N N . GLU A 1 606 ? -20.280 -10.707 -31.853 1.00 77.81 606 GLU A N 1
ATOM 4582 C CA . GLU A 1 606 ? -21.614 -10.867 -32.440 1.00 77.81 606 GLU A CA 1
ATOM 4583 C C . GLU A 1 606 ? -22.598 -9.793 -31.960 1.00 77.81 606 GLU A C 1
ATOM 4585 O O . GLU A 1 606 ? -23.389 -9.289 -32.757 1.00 77.81 606 GLU A O 1
ATOM 4590 N N . ASP A 1 607 ? -22.552 -9.417 -30.678 1.00 72.94 607 ASP A N 1
ATOM 4591 C CA . ASP A 1 607 ? -23.396 -8.325 -30.183 1.00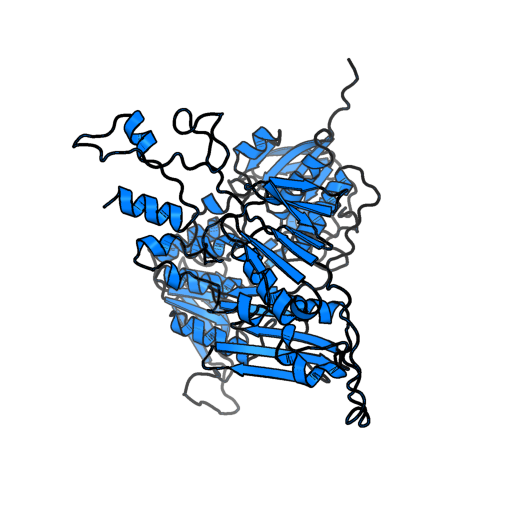 72.94 607 ASP A CA 1
ATOM 4592 C C . ASP A 1 607 ? -23.009 -7.004 -30.846 1.00 72.94 607 ASP A C 1
ATOM 4594 O O . ASP A 1 607 ? -23.881 -6.210 -31.186 1.00 72.94 607 ASP A O 1
ATOM 4598 N N . LEU A 1 608 ? -21.710 -6.774 -31.048 1.00 75.50 608 LEU A N 1
ATOM 4599 C CA . LEU A 1 608 ? -21.209 -5.573 -31.706 1.00 75.50 608 LEU A CA 1
ATOM 4600 C C . LEU A 1 608 ? -21.579 -5.525 -33.185 1.00 75.50 608 LEU A C 1
ATOM 4602 O O . LEU A 1 608 ? -22.045 -4.489 -33.642 1.00 75.50 608 LEU A O 1
ATOM 4606 N N . GLU A 1 609 ? -21.446 -6.636 -33.907 1.00 77.88 609 GLU A N 1
ATOM 4607 C CA . GLU A 1 609 ? -21.900 -6.774 -35.295 1.00 77.88 609 GLU A CA 1
ATOM 4608 C C . GLU A 1 609 ? -23.388 -6.451 -35.412 1.00 77.88 609 GLU A C 1
ATOM 4610 O O . GLU A 1 609 ? -23.784 -5.649 -36.257 1.00 77.88 609 GLU A O 1
ATOM 4615 N N . ALA A 1 610 ? -24.198 -7.004 -34.509 1.00 70.88 610 ALA A N 1
ATOM 4616 C CA . ALA A 1 610 ? -25.627 -6.744 -34.461 1.00 70.88 610 ALA A CA 1
ATOM 4617 C C . ALA A 1 610 ? -25.924 -5.260 -34.153 1.00 70.88 610 ALA A C 1
ATOM 4619 O O . ALA A 1 610 ? -26.755 -4.639 -34.817 1.00 70.88 610 ALA A O 1
ATOM 4620 N N . ILE A 1 611 ? -25.214 -4.657 -33.191 1.00 70.81 611 ILE A N 1
ATOM 4621 C CA . ILE A 1 611 ? -25.330 -3.228 -32.854 1.00 70.81 611 ILE A CA 1
ATOM 4622 C C . ILE A 1 611 ? -24.941 -2.346 -34.047 1.00 70.81 611 ILE A C 1
ATOM 4624 O O . ILE A 1 611 ? -25.641 -1.380 -34.345 1.00 70.81 611 ILE A O 1
ATOM 4628 N N . THR A 1 612 ? -23.837 -2.654 -34.731 1.00 71.06 612 THR A N 1
ATOM 4629 C CA . THR A 1 612 ? -23.358 -1.900 -35.897 1.00 71.06 612 THR A CA 1
ATOM 4630 C C . THR A 1 612 ? -24.316 -2.028 -37.081 1.00 71.06 612 THR A C 1
ATOM 4632 O O . THR A 1 612 ? -24.601 -1.018 -37.722 1.00 71.06 612 THR A O 1
ATOM 4635 N N . GLU A 1 613 ? -24.864 -3.218 -37.342 1.00 71.25 613 GLU A N 1
ATOM 4636 C CA . GLU A 1 613 ? -25.882 -3.439 -38.380 1.00 71.25 613 GLU A CA 1
ATOM 4637 C C . GLU A 1 613 ? -27.175 -2.664 -38.091 1.00 71.25 613 GLU A C 1
ATOM 4639 O O . GLU A 1 613 ? -27.790 -2.122 -39.006 1.00 71.25 613 GLU A O 1
ATOM 4644 N N . TRP A 1 614 ? -27.574 -2.559 -36.822 1.00 65.06 614 TRP A N 1
ATOM 4645 C CA . TRP A 1 614 ? -28.733 -1.759 -36.424 1.00 65.06 614 TRP A CA 1
ATOM 4646 C C . TRP A 1 614 ? -28.479 -0.244 -36.489 1.00 65.06 614 TRP A C 1
ATOM 4648 O O . TRP A 1 614 ? -29.389 0.519 -36.823 1.00 65.06 614 TRP A O 1
ATOM 4658 N N . ALA A 1 615 ? -27.257 0.199 -36.173 1.00 63.34 615 ALA A N 1
ATOM 4659 C CA . ALA A 1 615 ? -26.881 1.612 -36.135 1.00 63.34 615 ALA A CA 1
ATOM 4660 C C . ALA A 1 615 ? -26.589 2.229 -37.519 1.00 63.34 615 ALA A C 1
ATOM 4662 O O . ALA A 1 615 ? -26.776 3.439 -37.684 1.00 63.34 615 ALA A O 1
ATOM 4663 N N . GLY A 1 616 ? -26.122 1.436 -38.492 1.00 56.25 616 GLY A N 1
ATOM 4664 C CA . GLY A 1 616 ? -25.925 1.850 -39.894 1.00 56.25 616 GLY A CA 1
ATOM 4665 C C . GLY A 1 616 ? -27.241 1.988 -40.644 1.00 56.25 616 GLY A C 1
ATOM 4666 O O . GLY A 1 616 ? -27.443 2.972 -41.395 1.00 56.25 616 GLY A O 1
#

pLDDT: mean 84.37, std 17.78, range [28.5, 98.88]

Sequence (616 aa):
MKDRAMKQRLVVIGNGMAGMRMVETLLRLAPDAYTMTVIGSEPRGNYNRILLSPVLAGEKEFADTLLHDVDWYEANGITLHAGVSVTAIDRAARTLRADNGLSLAYDRLVLATGSAPFMPALPGIELPGVLGFRDLDDVETMLDAARNHRHAVVIGGGILGLEAADALTRRGMDVTVVHRNAWLMDRQLDETAARMLQTALEARGIRFVMNARTEAIEGDGRVQSLRISLSQGDGFSPSPLTGEGAKPMSKTLPADLVVVTAGVRPRIELARAAGLTCHHGPQADDTLTTSDPAISAVGECIEHRGETFGLVAPLWEQAEVLARVLAGDNAARYEGSPPQTTRLKVTGIEVFSAGDVHGGEGGEALTLHDPIAGHYRRLVLREGRLSGAVLYGDASDGGWYFDLMQRGTDLSAARSTLIFGEAFCRLDAPEPSAENATRNHAMSMPTPRPTLVIVGHGMVGHSFVERLVDHGLHQSHRVIVFGEERRAAYDRVHLTEYFGGKTADELSMVSDGFFDEHGIELRLHSPITAIDRVRQCVTDAHGHETPYDLLVLATGSYPFVPPMEGLFSETDSPGANRGLPSGKPEGGRPGMDGIREACLVYRTIEDLEAITEWAG

Radius of gyration: 29.78 Å; chains: 1; bounding box: 82×85×73 Å

Secondary structure (DSSP, 8-state):
----PPPEEEEEE--SHHHHHHHHHHHHH-TTSEEEEEEESSSS-EE-GGGHHHHHHTSS-GGGGEEE-HHHHHHTTEEEEET--EEEEETTTTEEEETTS-EEE-SEEEE---EEE-----TTTTSTTEE---SHHHHHHHHHHHHH-SEEEEE--SHHHHHHHHHHHHTT-EEEEE-SSSSTTTTT--HHHHHHHHHHHHTTT-EEE-SEEEEEEE-SSS--EEEEEE-S--TT-S-----TTPPPEEEEEE-SEEEE-S-EEE--HHHHHTT--BSSSBEE-TTSBBSSTTEEE-STT-EETTB---SHHHHHHHHHHHHHHHTT-TT----------EEEEETTEEEEEEE-SS-TTT-EEEEEEETTTTEEEEEEEETTEEEEEEEES--TTHHHHHHHHHHT-B-TTTHHHHTT-GGG--TT-----TT-SS------PPPPPPEEEEE--SHHHHHHHHHHHHTTHHHHSEEEEE-SSSS--B-STTGGGGGGT--TGGGB-SPTTHHHHTT-EEE-S--EEEEETTTTEEEETT--EEE-SEEEE-----PPPP--TTTS-TTS-TT------SS---SS---HHHHHTT-----SHHHHHHHHHHH-